Protein AF-A0A564YWE7-F1 (afdb_monomer)

Structure (mmCIF, N/CA/C/O backbone):
data_AF-A0A564YWE7-F1
#
_entry.id   AF-A0A564YWE7-F1
#
loop_
_atom_site.group_PDB
_atom_site.id
_atom_site.type_symbol
_atom_site.label_atom_id
_atom_site.label_alt_id
_atom_site.label_comp_id
_atom_site.label_asym_id
_atom_site.label_entity_id
_atom_site.label_seq_id
_atom_site.pdbx_PDB_ins_code
_atom_site.Cartn_x
_atom_site.Cartn_y
_atom_site.Cartn_z
_atom_site.occupancy
_atom_site.B_iso_or_equiv
_atom_site.auth_seq_id
_atom_site.auth_comp_id
_atom_site.auth_asym_id
_atom_site.auth_atom_id
_atom_site.pdbx_PDB_model_num
ATOM 1 N N . GLU A 1 1 ? -33.458 15.057 9.719 1.00 49.78 1 GLU A N 1
ATOM 2 C CA . GLU A 1 1 ? -33.959 15.148 11.101 1.00 49.78 1 GLU A CA 1
ATOM 3 C C . GLU A 1 1 ? -33.284 14.076 11.958 1.00 49.78 1 GLU A C 1
ATOM 5 O O . GLU A 1 1 ? -33.374 12.894 11.659 1.00 49.78 1 GLU A O 1
ATOM 10 N N . GLU A 1 2 ? -32.464 14.559 12.896 1.00 68.12 2 GLU A N 1
ATOM 11 C CA . GLU A 1 2 ? -32.100 14.020 14.221 1.00 68.12 2 GLU A CA 1
ATOM 12 C C . GLU A 1 2 ? -31.642 12.561 14.433 1.00 68.12 2 GLU A C 1
ATOM 14 O O . GLU A 1 2 ? -31.851 12.006 15.512 1.00 68.12 2 GLU A O 1
ATOM 19 N N . PHE A 1 3 ? -30.899 11.936 13.512 1.00 82.75 3 PHE A N 1
ATOM 20 C CA . PHE A 1 3 ? -30.055 10.816 13.958 1.00 82.75 3 PHE A CA 1
ATOM 21 C C . PHE A 1 3 ? -28.864 11.354 14.761 1.00 82.75 3 PHE A C 1
ATOM 23 O O . PHE A 1 3 ? -27.913 11.890 14.192 1.00 82.75 3 PHE A O 1
ATOM 30 N N . ASN A 1 4 ? -28.916 11.214 16.088 1.00 87.25 4 ASN A N 1
ATOM 31 C CA . ASN A 1 4 ? -27.783 11.485 16.969 1.00 87.25 4 ASN A CA 1
ATOM 32 C C . ASN A 1 4 ? -26.957 10.195 17.161 1.00 87.25 4 ASN A C 1
ATOM 34 O O . ASN A 1 4 ? -27.443 9.266 17.809 1.00 87.25 4 ASN A O 1
ATOM 38 N N . PRO A 1 5 ? -25.714 10.113 16.648 1.00 88.94 5 PRO A N 1
ATOM 39 C CA . PRO A 1 5 ? -24.890 8.911 16.764 1.00 88.94 5 PRO A CA 1
ATOM 40 C C . PRO A 1 5 ? -24.206 8.763 18.139 1.00 88.94 5 PRO A C 1
ATOM 42 O O . PRO A 1 5 ? -23.665 7.697 18.441 1.00 88.94 5 PRO A O 1
ATOM 45 N N . LEU A 1 6 ? -24.228 9.790 19.001 1.00 89.38 6 LEU A N 1
ATOM 46 C CA . LEU A 1 6 ? -23.516 9.789 20.289 1.00 89.38 6 LEU A CA 1
ATOM 47 C C . LEU A 1 6 ? -24.013 8.731 21.293 1.00 89.38 6 LEU A C 1
ATOM 49 O O . LEU A 1 6 ? -23.171 8.074 21.912 1.00 89.38 6 LEU A O 1
ATOM 53 N N . PRO A 1 7 ? -25.330 8.492 21.470 1.00 92.19 7 PRO A N 1
ATOM 54 C CA . PRO A 1 7 ? -25.804 7.413 22.335 1.00 92.19 7 PRO A CA 1
ATOM 55 C C . PRO A 1 7 ? -25.324 6.045 21.845 1.00 92.19 7 PRO A C 1
ATOM 57 O O . PRO A 1 7 ? -24.912 5.210 22.649 1.00 92.19 7 PRO A O 1
ATOM 60 N N . VAL A 1 8 ? -25.304 5.840 20.522 1.00 88.69 8 VAL A N 1
ATOM 61 C CA . VAL A 1 8 ? -24.807 4.605 19.903 1.00 88.69 8 VAL A CA 1
ATOM 62 C C . VAL A 1 8 ? -23.314 4.439 20.185 1.00 88.69 8 VAL A C 1
ATOM 64 O O . VAL A 1 8 ? -22.912 3.376 20.652 1.00 88.69 8 VAL A O 1
ATOM 67 N N . LYS A 1 9 ? -22.505 5.498 20.018 1.00 91.44 9 LYS A N 1
ATOM 68 C CA . LYS A 1 9 ? -21.082 5.501 20.410 1.00 91.44 9 LYS A CA 1
ATOM 69 C C . LYS A 1 9 ? -20.895 5.027 21.849 1.00 91.44 9 LYS A C 1
ATOM 71 O O . LYS A 1 9 ? -20.101 4.123 22.108 1.00 91.44 9 LYS A O 1
ATOM 76 N N . TYR A 1 10 ? -21.622 5.645 22.782 1.00 91.75 10 TYR A N 1
ATOM 77 C CA . TYR A 1 10 ? -21.494 5.353 24.207 1.00 91.75 10 TYR A CA 1
ATOM 78 C C . TYR A 1 10 ? -21.846 3.898 24.514 1.00 91.75 10 TYR A C 1
ATOM 80 O O . TYR A 1 10 ? -21.087 3.222 25.209 1.00 91.75 10 TYR A O 1
ATOM 88 N N . ILE A 1 11 ? -22.959 3.401 23.964 1.00 92.94 11 ILE A N 1
ATOM 89 C CA . ILE A 1 11 ? -23.385 2.008 24.134 1.00 92.94 11 ILE A CA 1
ATOM 90 C C . ILE A 1 11 ? -22.317 1.057 23.594 1.00 92.94 11 ILE A C 1
ATOM 92 O O . ILE A 1 11 ? -21.930 0.131 24.300 1.00 92.94 11 ILE A O 1
ATOM 96 N N . LEU A 1 12 ? -21.805 1.301 22.386 1.00 92.19 12 LEU A N 1
ATOM 97 C CA . LEU A 1 12 ? -20.830 0.425 21.738 1.00 92.19 12 LEU A CA 1
ATOM 98 C C . LEU A 1 12 ? -19.501 0.374 22.493 1.00 92.19 12 LEU A C 1
ATOM 100 O O . LEU A 1 12 ? -19.032 -0.713 22.827 1.00 92.19 12 LEU A O 1
ATOM 104 N N . ILE A 1 13 ? -18.920 1.528 22.826 1.00 90.94 13 ILE A N 1
ATOM 105 C CA . ILE A 1 13 ? -17.645 1.585 23.555 1.00 90.94 13 ILE A CA 1
ATOM 106 C C . ILE A 1 13 ? -17.799 0.998 24.963 1.00 90.94 13 ILE A C 1
ATOM 108 O O . ILE A 1 13 ? -16.927 0.257 25.422 1.00 90.94 13 ILE A O 1
ATOM 112 N N . LYS A 1 14 ? -18.904 1.298 25.659 1.00 92.81 14 LYS A N 1
ATOM 113 C CA . LYS A 1 14 ? -19.164 0.745 26.993 1.00 92.81 14 LYS A CA 1
ATOM 114 C C . LYS A 1 14 ? -19.351 -0.766 26.934 1.00 92.81 14 LYS A C 1
ATOM 116 O O . LYS A 1 14 ? -18.730 -1.458 27.730 1.00 92.81 14 LYS A O 1
ATOM 121 N N . LEU A 1 15 ? -20.135 -1.273 25.982 1.00 92.31 15 LEU A N 1
ATOM 122 C CA . LEU A 1 15 ? -20.338 -2.707 25.787 1.00 92.31 15 LEU A CA 1
ATOM 123 C C . LEU A 1 15 ? -19.011 -3.412 25.500 1.00 92.31 15 LEU A C 1
ATOM 125 O O . LEU A 1 15 ? -18.704 -4.400 26.160 1.00 92.31 15 LEU A O 1
ATOM 129 N N . PHE A 1 16 ? -18.199 -2.873 24.588 1.00 91.56 16 PHE A N 1
ATOM 130 C CA . PHE A 1 16 ? -16.877 -3.414 24.280 1.00 91.56 16 PHE A CA 1
ATOM 131 C C . PHE A 1 16 ? -15.995 -3.483 25.533 1.00 91.56 16 PHE A C 1
ATOM 133 O O . PHE A 1 16 ? -15.496 -4.549 25.887 1.00 91.56 16 PHE A O 1
ATOM 140 N N . LYS A 1 17 ? -15.880 -2.374 26.276 1.00 90.50 17 LYS A N 1
ATOM 141 C CA . LYS A 1 17 ? -15.083 -2.305 27.512 1.00 90.50 17 LYS A CA 1
ATOM 142 C C . LYS A 1 17 ? -15.622 -3.235 28.604 1.00 90.50 17 LYS A C 1
ATOM 144 O O . LYS A 1 17 ? -14.828 -3.850 29.306 1.00 90.50 17 LYS A O 1
ATOM 149 N N . THR A 1 18 ? -16.939 -3.366 28.755 1.00 89.56 18 THR A N 1
ATOM 150 C CA . THR A 1 18 ? -17.554 -4.276 29.732 1.00 89.56 18 THR A CA 1
ATOM 151 C C . THR A 1 18 ? -17.288 -5.735 29.374 1.00 89.56 18 THR A C 1
ATOM 153 O O . THR A 1 18 ? -16.847 -6.487 30.239 1.00 89.56 18 THR A O 1
ATOM 156 N N . LEU A 1 19 ? -17.477 -6.130 28.111 1.00 86.75 19 LEU A N 1
ATOM 157 C CA . LEU A 1 19 ? -17.219 -7.500 27.654 1.00 86.75 19 LEU A CA 1
ATOM 158 C C . LEU A 1 19 ? -15.749 -7.899 27.819 1.00 86.75 19 LEU A C 1
ATOM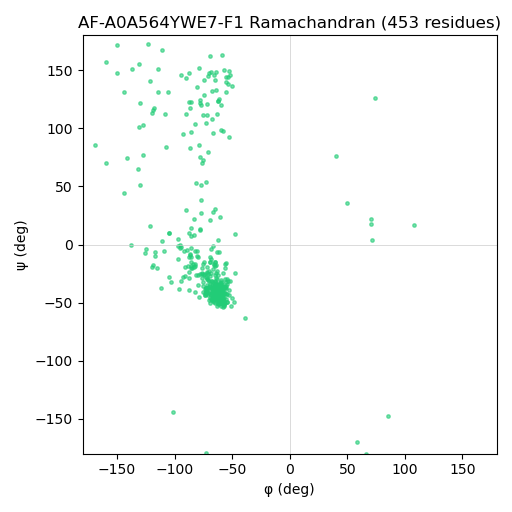 160 O O . LEU A 1 19 ? -15.475 -9.040 28.173 1.00 86.75 19 LEU A O 1
ATOM 164 N N . LEU A 1 20 ? -14.819 -6.956 27.640 1.00 84.00 20 LEU A N 1
ATOM 165 C CA . LEU A 1 20 ? -13.400 -7.181 27.928 1.00 84.00 20 LEU A CA 1
ATOM 166 C C . LEU A 1 20 ? -13.093 -7.268 29.436 1.00 84.00 20 LEU A C 1
ATOM 168 O O . LEU A 1 20 ? -12.149 -7.949 29.816 1.00 84.00 20 LEU A O 1
ATOM 172 N N . LYS A 1 21 ? -13.867 -6.581 30.292 1.00 79.38 21 LYS A N 1
ATOM 173 C CA . LYS A 1 21 ? -13.656 -6.511 31.752 1.00 79.38 21 LYS A CA 1
ATOM 174 C C . LYS A 1 21 ? -14.320 -7.617 32.564 1.00 79.38 21 LYS A C 1
ATOM 176 O O . LYS A 1 21 ? -13.863 -7.873 33.669 1.00 79.38 21 LYS A O 1
ATOM 181 N N . THR A 1 22 ? -15.382 -8.262 32.074 1.00 65.94 22 THR A N 1
ATOM 182 C CA . THR A 1 22 ? -16.194 -9.252 32.838 1.00 65.94 22 THR A CA 1
ATOM 183 C C . THR A 1 22 ? -15.426 -10.565 33.111 1.00 65.94 22 THR A C 1
ATOM 185 O O . THR A 1 22 ? -16.009 -11.624 33.316 1.00 65.94 22 THR A O 1
ATOM 188 N N . GLN A 1 23 ? -14.097 -10.524 33.058 1.00 56.28 23 GLN A N 1
ATOM 189 C CA . GLN A 1 23 ? -13.219 -11.671 32.893 1.00 56.28 23 GLN A CA 1
ATOM 190 C C . GLN A 1 23 ? -11.972 -11.673 33.766 1.00 56.28 23 GLN A C 1
ATOM 192 O O . GLN A 1 23 ? -11.254 -12.666 33.731 1.00 56.28 23 GLN A O 1
ATOM 197 N N . GLU A 1 24 ? -11.732 -10.659 34.601 1.00 53.00 24 GLU A N 1
ATOM 198 C CA . GLU A 1 24 ? -10.820 -10.886 35.734 1.00 53.00 24 GLU A CA 1
ATOM 199 C C . GLU A 1 24 ? -11.424 -11.905 36.730 1.00 53.00 24 GLU A C 1
ATOM 201 O O . GLU A 1 24 ? -10.683 -12.546 37.468 1.00 53.00 24 GLU A O 1
ATOM 206 N N . ASP A 1 25 ? -12.745 -12.152 36.667 1.00 53.00 25 ASP A N 1
ATOM 207 C CA . ASP A 1 25 ? -13.489 -12.796 37.757 1.00 53.00 25 ASP A CA 1
ATOM 208 C C . ASP A 1 25 ? -14.151 -14.169 37.473 1.00 53.00 25 ASP A C 1
ATOM 210 O O . ASP A 1 25 ? -14.676 -14.754 38.420 1.00 53.00 25 ASP A O 1
ATOM 214 N N . SER A 1 26 ? -14.192 -14.751 36.253 1.00 51.00 26 SER A N 1
ATOM 215 C CA . SER A 1 26 ? -14.890 -16.060 36.096 1.00 51.00 26 SER A CA 1
ATOM 216 C C . SER A 1 26 ? -14.580 -16.969 34.883 1.00 51.00 26 SER A C 1
ATOM 218 O O . SER A 1 26 ? -14.157 -16.549 33.810 1.00 51.00 26 SER A O 1
ATOM 220 N N . THR A 1 27 ? -14.886 -18.254 35.114 1.00 54.03 27 THR A N 1
ATOM 221 C CA . THR A 1 27 ? -14.734 -19.556 34.417 1.00 54.03 27 THR A CA 1
ATOM 222 C C . THR A 1 27 ? -15.118 -19.710 32.931 1.00 54.03 27 THR A C 1
ATOM 224 O O . THR A 1 27 ? -15.112 -20.838 32.428 1.00 54.03 27 THR A O 1
ATOM 227 N N . PHE A 1 28 ? -15.429 -18.647 32.187 1.00 53.06 28 PHE A N 1
ATOM 228 C CA . PHE A 1 28 ? -15.680 -18.765 30.743 1.00 53.06 28 PHE A CA 1
ATOM 229 C C . PHE A 1 28 ? -14.352 -18.890 29.982 1.00 53.06 28 PHE A C 1
ATOM 231 O O . PHE A 1 28 ? -13.483 -18.030 30.088 1.00 53.06 28 PHE A O 1
ATOM 238 N N . GLY A 1 29 ? -14.185 -19.987 29.234 1.00 53.50 29 GLY A N 1
ATOM 239 C CA . GLY A 1 29 ? -12.930 -20.337 28.564 1.00 53.50 29 GLY A CA 1
ATOM 240 C C . GLY A 1 29 ? -12.358 -19.222 27.679 1.00 53.50 29 GLY A C 1
ATOM 241 O O . GLY A 1 29 ? -13.099 -18.447 27.069 1.00 53.50 29 GLY A O 1
ATOM 242 N N . SER A 1 30 ? -11.024 -19.191 27.572 1.00 57.44 30 SER A N 1
ATOM 243 C CA . SER A 1 30 ? -10.225 -18.229 26.788 1.00 57.44 30 SER A CA 1
ATOM 244 C C . SER A 1 30 ? -10.725 -18.006 25.356 1.00 57.44 30 SER A C 1
ATOM 246 O O . SER A 1 30 ? -10.536 -16.934 24.790 1.00 57.44 30 SER A O 1
ATOM 248 N N . THR A 1 31 ? -11.433 -18.982 24.788 1.00 63.25 31 THR A N 1
ATOM 249 C CA . THR A 1 31 ? -11.973 -18.926 23.435 1.00 63.25 31 THR A CA 1
ATOM 250 C C . THR A 1 31 ? -13.014 -17.829 23.233 1.00 63.25 31 THR A C 1
ATOM 252 O O . THR A 1 31 ? -12.996 -17.224 22.173 1.00 63.25 31 THR A O 1
ATOM 255 N N . PHE A 1 32 ? -13.909 -17.513 24.179 1.00 69.75 32 PHE A N 1
ATOM 256 C CA . PHE A 1 32 ? -14.976 -16.519 23.928 1.00 69.75 32 PHE A CA 1
ATOM 257 C C . PHE A 1 32 ? -14.432 -15.092 23.737 1.00 69.75 32 PHE A C 1
ATOM 259 O O . PHE A 1 32 ? -14.886 -14.369 22.850 1.00 69.75 32 PHE A O 1
ATOM 266 N N . ILE A 1 33 ? -13.414 -14.715 24.514 1.00 70.75 33 ILE A N 1
ATOM 267 C CA . ILE A 1 33 ? -12.768 -13.387 24.480 1.00 70.75 33 ILE A CA 1
ATOM 268 C C . ILE A 1 33 ? -12.203 -13.097 23.109 1.00 70.75 33 ILE A C 1
ATOM 270 O O . ILE A 1 33 ? -12.295 -11.974 22.611 1.00 70.75 33 ILE A O 1
ATOM 274 N N . ASP A 1 34 ? -11.628 -14.132 22.500 1.00 74.50 34 ASP A N 1
ATOM 275 C CA . ASP A 1 34 ? -10.973 -13.974 21.222 1.00 74.50 34 ASP A CA 1
ATOM 276 C C . ASP A 1 34 ? -11.971 -13.628 20.112 1.00 74.50 34 ASP A C 1
ATOM 278 O O . ASP A 1 34 ? -11.615 -13.014 19.111 1.00 74.50 34 ASP A O 1
ATOM 282 N N . HIS A 1 35 ? -13.257 -13.927 20.320 1.00 82.19 35 HIS A N 1
ATOM 283 C CA . HIS A 1 35 ? -14.327 -13.591 19.386 1.00 82.19 35 HIS A CA 1
ATOM 284 C C . HIS A 1 35 ? -14.881 -12.178 19.567 1.00 82.19 35 HIS A C 1
ATOM 286 O O . HIS A 1 35 ? -15.473 -11.653 18.624 1.00 82.19 35 HIS A O 1
ATOM 292 N N . VAL A 1 36 ? -14.685 -11.534 20.724 1.00 87.12 36 VAL A N 1
ATOM 293 C CA . VAL A 1 36 ? -15.256 -10.203 20.998 1.00 87.12 36 VAL A CA 1
ATOM 294 C C . VAL A 1 36 ? -14.725 -9.139 20.022 1.00 87.12 36 VAL A C 1
ATOM 296 O O . VAL A 1 36 ? -15.555 -8.483 19.389 1.00 87.12 36 VAL A O 1
ATOM 299 N N . PRO A 1 37 ? -13.400 -8.976 19.809 1.00 87.31 37 PRO A N 1
ATOM 300 C CA . PRO A 1 37 ? -12.878 -8.002 18.846 1.00 87.31 37 PRO A CA 1
ATOM 301 C C . PRO A 1 37 ? -13.350 -8.268 17.412 1.00 87.31 37 PRO A C 1
ATOM 303 O O . PRO A 1 37 ? -13.660 -7.339 16.670 1.00 87.31 37 PRO A O 1
ATOM 306 N N . ILE A 1 38 ? -13.477 -9.545 17.044 1.00 83.94 38 ILE A N 1
ATOM 307 C CA . ILE A 1 38 ? -13.901 -9.977 15.709 1.00 83.94 38 ILE A CA 1
ATOM 308 C C . ILE A 1 38 ? -15.374 -9.636 15.476 1.00 83.94 38 ILE A C 1
ATOM 310 O O . ILE A 1 38 ? -15.717 -9.020 14.469 1.00 83.94 38 ILE A O 1
ATOM 314 N N . ALA A 1 39 ? -16.250 -10.014 16.410 1.00 85.44 39 ALA A N 1
ATOM 315 C CA . ALA A 1 39 ? -17.682 -9.752 16.321 1.00 85.44 39 ALA A CA 1
ATOM 316 C C . ALA A 1 39 ? -17.975 -8.247 16.343 1.00 85.44 39 ALA A C 1
ATOM 318 O O . ALA A 1 39 ? -18.790 -7.761 15.557 1.00 85.44 39 ALA A O 1
ATOM 319 N N . PHE A 1 40 ? -17.278 -7.501 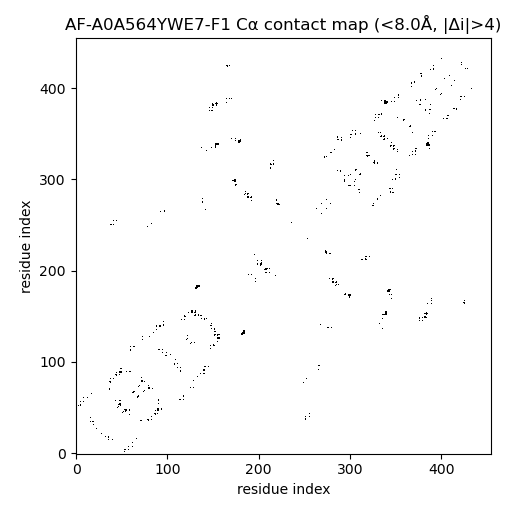17.204 1.00 90.69 40 PHE A N 1
ATOM 320 C CA . PHE A 1 40 ? -17.428 -6.054 17.291 1.00 90.69 40 PHE A CA 1
ATOM 321 C C . PHE A 1 40 ? -16.930 -5.354 16.024 1.00 90.69 40 PHE A C 1
ATOM 323 O O . PHE A 1 40 ? -17.627 -4.500 15.482 1.00 90.69 40 PHE A O 1
ATOM 330 N N . GLY A 1 41 ? -15.772 -5.751 15.494 1.00 87.50 41 GLY A N 1
ATOM 331 C CA . GLY A 1 41 ? -15.271 -5.203 14.238 1.00 87.50 41 GLY A CA 1
ATOM 332 C C . GLY A 1 41 ? -16.151 -5.554 13.036 1.00 87.50 41 GLY A C 1
ATOM 333 O O . GLY A 1 41 ? -16.391 -4.698 12.191 1.00 87.50 41 GLY A O 1
ATOM 334 N N . TYR A 1 42 ? -16.734 -6.756 12.988 1.00 83.25 42 TYR A N 1
ATOM 335 C CA . TYR A 1 42 ? -17.743 -7.095 11.977 1.00 83.25 42 TYR A CA 1
ATOM 336 C C . TYR A 1 42 ? -18.981 -6.195 12.079 1.00 83.25 42 TYR A C 1
ATOM 338 O O . TYR A 1 42 ? -19.463 -5.680 11.071 1.00 83.25 42 TYR A O 1
ATOM 346 N N . PHE A 1 43 ? -19.476 -5.963 13.295 1.00 87.56 43 PHE A N 1
ATOM 347 C CA . PHE A 1 43 ? -20.592 -5.051 13.521 1.00 87.56 43 PHE A CA 1
ATOM 348 C C . PHE A 1 43 ? -20.264 -3.619 13.067 1.00 87.56 43 PHE A C 1
ATOM 350 O O . PHE A 1 43 ? -21.069 -3.004 12.368 1.00 87.56 43 PHE A O 1
ATOM 357 N N . LEU A 1 44 ? -19.065 -3.112 13.375 1.00 90.25 44 LEU A N 1
ATOM 358 C CA . LEU A 1 44 ? -18.603 -1.818 12.868 1.00 90.25 44 LEU A CA 1
ATOM 359 C C . LEU A 1 44 ? -18.547 -1.803 11.335 1.00 90.25 44 LEU A C 1
ATOM 361 O O . LEU A 1 44 ? -19.064 -0.872 10.731 1.00 90.25 44 LEU A O 1
ATOM 365 N N . HIS A 1 45 ? -18.024 -2.846 10.687 1.00 85.75 45 HIS A N 1
ATOM 366 C CA . HIS A 1 45 ? -17.995 -2.938 9.222 1.00 85.75 45 HIS A CA 1
ATOM 367 C C . HIS A 1 45 ? -19.400 -2.835 8.595 1.00 85.75 45 HIS A C 1
ATOM 369 O O . HIS A 1 45 ? -19.583 -2.205 7.550 1.00 85.75 45 HIS A O 1
ATOM 375 N N . LEU A 1 46 ? -20.428 -3.402 9.237 1.00 83.38 46 LEU A N 1
ATOM 376 C CA . LEU A 1 46 ? -21.819 -3.228 8.797 1.00 83.38 46 LEU A CA 1
ATOM 377 C C . LEU A 1 46 ? -22.292 -1.770 8.912 1.00 83.38 46 LEU A C 1
ATOM 379 O O . LEU A 1 46 ? -23.036 -1.306 8.046 1.00 83.38 46 LEU A O 1
ATOM 383 N N . LEU A 1 47 ? -21.815 -1.049 9.930 1.00 88.25 47 LEU A N 1
ATOM 384 C CA . LEU A 1 47 ? -22.049 0.380 10.167 1.00 88.25 47 LEU A CA 1
ATOM 385 C C . LEU A 1 47 ? -21.071 1.306 9.425 1.00 88.25 47 LEU A C 1
ATOM 387 O O . LEU A 1 47 ? -20.990 2.491 9.754 1.00 88.25 47 LEU A O 1
ATOM 391 N N . ARG A 1 48 ? -20.319 0.796 8.440 1.00 87.94 48 ARG A N 1
ATOM 392 C CA . ARG A 1 48 ? -19.331 1.596 7.709 1.00 87.94 48 ARG A CA 1
ATOM 393 C C . ARG A 1 48 ? -19.932 2.903 7.165 1.00 87.94 48 ARG A C 1
ATOM 395 O O . ARG A 1 48 ? -21.084 2.896 6.716 1.00 87.94 48 ARG A O 1
ATOM 402 N N . PRO A 1 49 ? -19.154 3.997 7.105 1.00 87.69 49 PRO A N 1
ATOM 403 C CA . PRO A 1 49 ? -19.659 5.310 6.696 1.00 87.69 49 PRO A CA 1
ATOM 404 C C . PRO A 1 49 ? -20.342 5.335 5.320 1.00 87.69 49 PRO A C 1
ATOM 406 O O . PRO A 1 49 ? -21.335 6.031 5.144 1.00 87.69 49 PRO A O 1
ATOM 409 N N . SER A 1 50 ? -19.903 4.497 4.375 1.00 82.94 50 SER A N 1
ATOM 410 C CA . SER A 1 50 ? -20.544 4.363 3.058 1.00 82.94 50 SER A CA 1
ATOM 411 C C . SER A 1 50 ? -21.982 3.829 3.113 1.00 82.94 50 SER A C 1
ATOM 413 O O . SER A 1 50 ? -22.754 4.048 2.187 1.00 82.94 50 SER A O 1
ATOM 415 N N . ARG A 1 51 ? -22.344 3.094 4.174 1.00 84.81 51 ARG A N 1
ATOM 416 C CA . ARG A 1 51 ? -23.707 2.588 4.417 1.00 84.81 51 ARG A CA 1
ATOM 417 C C . ARG A 1 51 ? -24.498 3.500 5.342 1.00 84.81 51 ARG A C 1
ATOM 419 O O . ARG A 1 51 ? -25.691 3.688 5.133 1.00 84.81 51 ARG A O 1
ATOM 426 N N . VAL A 1 52 ? -23.839 4.050 6.359 1.00 88.56 52 VAL A N 1
ATOM 427 C CA . VAL A 1 52 ? -24.465 4.924 7.356 1.00 88.56 52 VAL A CA 1
ATOM 428 C C . VAL A 1 52 ? -23.671 6.235 7.454 1.00 88.56 52 VAL A C 1
ATOM 430 O O . VAL A 1 52 ? -22.919 6.424 8.411 1.00 88.56 52 VAL A O 1
ATOM 433 N N . PRO A 1 53 ? -23.824 7.178 6.498 1.00 86.69 53 PRO A N 1
ATOM 434 C CA . PRO A 1 53 ? -23.016 8.405 6.462 1.00 86.69 53 PRO A CA 1
ATOM 435 C C . PRO A 1 53 ? -23.131 9.262 7.726 1.00 86.69 53 PRO A C 1
ATOM 437 O O . PRO A 1 53 ? -22.157 9.871 8.161 1.00 86.69 53 PRO A O 1
ATOM 440 N N . ALA A 1 54 ? -24.297 9.256 8.379 1.00 88.38 54 ALA A N 1
ATOM 441 C CA . ALA A 1 54 ? -24.517 9.970 9.638 1.00 88.38 54 ALA A CA 1
ATOM 442 C C . ALA A 1 54 ? -23.667 9.433 10.813 1.00 88.38 54 ALA A C 1
ATOM 444 O O . ALA A 1 54 ? -23.523 10.108 11.829 1.00 88.38 54 ALA A O 1
ATOM 445 N N . PHE A 1 55 ? -23.078 8.238 10.679 1.00 90.50 55 PHE A N 1
ATOM 446 C CA . PHE A 1 55 ? -22.203 7.620 11.676 1.00 90.50 55 PHE A CA 1
ATOM 447 C C . PHE A 1 55 ? -20.708 7.896 11.425 1.00 90.50 55 PHE A C 1
ATOM 449 O O . PHE A 1 55 ? -19.879 7.493 12.231 1.00 90.50 55 PHE A O 1
ATOM 456 N N . GLN A 1 56 ? -20.334 8.604 10.349 1.00 90.62 56 GLN A N 1
ATOM 457 C CA . GLN A 1 56 ? -18.936 8.744 9.905 1.00 90.62 56 GLN A CA 1
ATOM 458 C C . GLN A 1 56 ? -17.971 9.325 10.952 1.00 90.62 56 GLN A C 1
ATOM 460 O O . GLN A 1 56 ? -16.856 8.832 11.094 1.00 90.62 56 GLN A O 1
ATOM 465 N N . VAL A 1 57 ? -18.407 10.342 11.706 1.00 91.25 57 VAL A N 1
ATOM 466 C CA . VAL A 1 57 ? -17.579 10.986 12.740 1.00 91.25 57 VAL A CA 1
ATOM 467 C C . VAL A 1 57 ? -17.386 10.034 13.916 1.00 91.25 57 VAL A C 1
ATOM 469 O O . VAL A 1 57 ? -16.263 9.779 14.329 1.00 91.25 57 VAL A O 1
ATOM 472 N N . VAL A 1 58 ? -18.473 9.425 14.399 1.00 93.62 58 VAL A N 1
ATOM 473 C CA . VAL A 1 58 ? -18.414 8.445 15.492 1.00 93.62 58 VAL A CA 1
ATOM 474 C C . VAL A 1 58 ? -17.610 7.205 15.102 1.00 93.62 58 VAL A C 1
ATOM 476 O O . VAL A 1 58 ? -16.904 6.651 15.940 1.00 93.62 58 VAL A O 1
ATOM 479 N N . PHE A 1 59 ? -17.691 6.771 13.845 1.00 95.00 59 PHE A N 1
ATOM 480 C CA . PHE A 1 59 ? -16.901 5.658 13.334 1.00 95.00 59 PHE A CA 1
ATOM 481 C C . PHE A 1 59 ? -15.399 5.940 13.468 1.00 95.00 59 PHE A C 1
ATOM 483 O O . PHE A 1 59 ? -14.685 5.108 14.023 1.00 95.00 59 PHE A O 1
ATOM 490 N N . LEU A 1 60 ? -14.934 7.122 13.037 1.00 94.56 60 LEU A N 1
ATOM 491 C CA . LEU A 1 60 ? -13.542 7.551 13.231 1.00 94.56 60 LEU A CA 1
ATOM 492 C C . LEU A 1 60 ? -13.168 7.616 14.711 1.00 94.56 60 LEU A C 1
ATOM 494 O O . LEU A 1 60 ? -12.169 7.028 15.105 1.00 94.56 60 LEU A O 1
ATOM 498 N N . GLU A 1 61 ? -14.003 8.235 15.546 1.00 94.31 61 GLU A N 1
ATOM 499 C CA . GLU A 1 61 ? -13.739 8.345 16.985 1.00 94.31 61 GLU A CA 1
ATOM 500 C C . GLU A 1 61 ? -13.623 6.975 17.682 1.00 94.31 61 GLU A C 1
ATOM 502 O O . GLU A 1 61 ? -12.890 6.841 18.661 1.00 94.31 61 GLU A O 1
ATOM 507 N N . ILE A 1 62 ? -14.351 5.952 17.214 1.00 95.31 62 ILE A N 1
ATOM 508 C CA . ILE A 1 62 ? -14.214 4.575 17.718 1.00 95.31 62 ILE A CA 1
ATOM 509 C C . ILE A 1 62 ? -12.874 3.974 17.282 1.00 95.31 62 ILE A C 1
ATOM 511 O O . ILE A 1 62 ? -12.225 3.311 18.088 1.00 95.31 62 ILE A O 1
ATOM 515 N N . LEU A 1 63 ? -12.451 4.206 16.035 1.00 95.88 63 LEU A N 1
ATOM 516 C CA . LEU A 1 63 ? -11.140 3.760 15.555 1.00 95.88 63 LEU A CA 1
ATOM 517 C C . LEU A 1 63 ? -9.983 4.510 16.228 1.00 95.88 63 LEU A C 1
ATOM 519 O O . LEU A 1 63 ? -8.892 3.966 16.322 1.00 95.88 63 LEU A O 1
ATOM 523 N N . GLU A 1 64 ? -10.213 5.719 16.736 1.00 95.62 64 GLU A N 1
ATOM 524 C CA . GLU A 1 64 ? -9.224 6.502 17.482 1.00 95.62 64 GLU A CA 1
ATOM 525 C C . GLU A 1 64 ? -9.115 6.119 18.973 1.00 95.62 64 GLU A C 1
ATOM 527 O O . GLU A 1 64 ? -8.107 6.464 19.604 1.00 95.62 64 GLU A O 1
ATOM 532 N N . ASP A 1 65 ? -10.104 5.408 19.543 1.00 94.38 65 ASP A N 1
ATOM 533 C CA . ASP A 1 65 ? -10.142 5.028 20.967 1.00 94.38 65 ASP A CA 1
ATOM 534 C C . ASP A 1 65 ? -8.964 4.113 21.336 1.00 94.38 65 ASP A C 1
ATOM 536 O O . ASP A 1 65 ? -8.786 3.026 20.785 1.00 94.38 65 ASP A O 1
ATOM 540 N N . ASP A 1 66 ? -8.176 4.529 22.330 1.00 93.38 66 ASP A N 1
ATOM 541 C CA . ASP A 1 66 ? -6.952 3.823 22.728 1.00 93.38 66 ASP A CA 1
ATOM 542 C C . ASP A 1 66 ? -7.203 2.387 23.196 1.00 93.38 66 ASP A C 1
ATOM 544 O O . ASP A 1 66 ? -6.354 1.521 22.998 1.00 93.38 66 ASP A O 1
ATOM 548 N N . VAL A 1 67 ? -8.347 2.109 23.831 1.00 92.31 67 VAL A N 1
ATOM 549 C CA . VAL A 1 67 ? -8.665 0.749 24.293 1.00 92.31 67 VAL A CA 1
ATOM 550 C C . VAL A 1 67 ? -9.004 -0.134 23.101 1.00 92.31 67 VAL A C 1
ATOM 552 O O . VAL A 1 67 ? -8.584 -1.291 23.064 1.00 92.31 67 VAL A O 1
ATOM 555 N N . PHE A 1 68 ? -9.734 0.409 22.125 1.00 94.19 68 PHE A N 1
ATOM 556 C CA . PHE A 1 68 ? -10.026 -0.290 20.882 1.00 94.19 68 PHE A CA 1
ATOM 557 C C . PHE A 1 68 ? -8.744 -0.579 20.094 1.00 94.19 68 PHE A C 1
ATOM 559 O O . PHE A 1 68 ? -8.474 -1.747 19.815 1.00 94.19 68 PHE A O 1
ATOM 566 N N . ILE A 1 69 ? -7.907 0.433 19.831 1.00 94.75 69 ILE A N 1
ATOM 567 C CA . ILE A 1 69 ? -6.642 0.258 19.097 1.00 94.75 69 ILE A CA 1
ATOM 568 C C . ILE A 1 69 ? -5.747 -0.772 19.789 1.00 94.75 69 ILE A C 1
ATOM 570 O O . ILE A 1 69 ? -5.349 -1.744 19.152 1.00 94.75 69 ILE A O 1
ATOM 574 N N . LYS A 1 70 ? -5.477 -0.621 21.092 1.00 93.69 70 LYS A N 1
ATOM 575 C CA . LYS A 1 70 ? -4.598 -1.547 21.826 1.00 93.69 70 LYS A CA 1
ATOM 576 C C . LYS A 1 70 ? -5.127 -2.973 21.806 1.00 93.69 70 LYS A C 1
ATOM 578 O O . LYS A 1 70 ? -4.372 -3.914 21.588 1.00 93.69 70 LYS A O 1
ATOM 583 N N . ARG A 1 71 ? -6.442 -3.159 21.976 1.00 92.19 71 ARG A N 1
ATOM 584 C CA . ARG A 1 71 ? -7.041 -4.499 21.917 1.00 92.19 71 ARG A CA 1
ATOM 585 C C . ARG A 1 71 ? -6.905 -5.124 20.530 1.00 92.19 71 ARG A C 1
ATOM 587 O O . ARG A 1 71 ? -6.725 -6.337 20.441 1.00 92.19 71 ARG A O 1
ATOM 594 N N . MET A 1 72 ? -7.016 -4.315 19.480 1.00 91.19 72 MET A N 1
ATOM 595 C CA . MET A 1 72 ? -6.930 -4.779 18.099 1.00 91.19 72 MET A CA 1
ATOM 596 C C . MET A 1 72 ? -5.486 -4.999 17.636 1.00 91.19 72 MET A C 1
ATOM 598 O O . MET A 1 72 ? -5.265 -5.916 16.853 1.00 91.19 72 MET A O 1
ATOM 602 N N . LEU A 1 73 ? -4.527 -4.183 18.088 1.00 93.81 73 LEU A N 1
ATOM 603 C CA . LEU A 1 73 ? -3.172 -4.126 17.529 1.00 93.81 73 LEU A CA 1
ATOM 604 C C . LEU A 1 73 ? -2.068 -4.650 18.459 1.00 93.81 73 LEU A C 1
ATOM 606 O O . LEU A 1 73 ? -1.166 -5.317 17.957 1.00 93.81 73 LEU A O 1
ATOM 610 N N . ASP A 1 74 ? -2.131 -4.422 19.779 1.00 92.50 74 ASP A N 1
ATOM 611 C CA . ASP A 1 74 ? -1.079 -4.875 20.717 1.00 92.50 74 ASP A CA 1
ATOM 612 C C . ASP A 1 74 ? -1.076 -6.406 20.861 1.00 92.50 74 ASP A C 1
ATOM 614 O O . ASP A 1 74 ? -0.056 -7.024 21.166 1.00 92.50 74 ASP A O 1
ATOM 618 N N . ILE A 1 75 ? -2.234 -7.034 20.652 1.00 86.69 75 ILE A N 1
ATOM 619 C CA . ILE A 1 75 ? -2.381 -8.484 20.713 1.00 86.69 75 ILE A CA 1
ATOM 620 C C . ILE A 1 75 ? -2.045 -9.059 19.340 1.00 86.69 75 ILE A C 1
ATOM 622 O O . ILE A 1 75 ? -2.750 -8.802 18.367 1.00 86.69 75 ILE A O 1
ATOM 626 N N . ALA A 1 76 ? -0.998 -9.884 19.279 1.00 82.06 76 ALA A N 1
ATOM 627 C CA . ALA A 1 76 ? -0.486 -10.508 18.058 1.00 82.06 76 ALA A CA 1
ATOM 628 C C . ALA A 1 76 ? -1.389 -11.643 17.525 1.00 82.06 76 ALA A C 1
ATOM 630 O O . ALA A 1 76 ? -0.950 -12.777 17.327 1.00 82.06 76 ALA A O 1
ATOM 631 N N . ILE A 1 77 ? -2.675 -11.355 17.314 1.00 80.94 77 ILE A N 1
ATOM 632 C CA . ILE A 1 77 ? -3.619 -12.253 16.652 1.00 80.94 77 ILE A CA 1
ATOM 633 C C . ILE A 1 77 ? -3.923 -11.652 15.269 1.00 80.94 77 ILE A C 1
ATOM 635 O O . ILE A 1 77 ? -4.623 -10.640 15.195 1.00 80.94 77 ILE A O 1
ATOM 639 N N . PRO A 1 78 ? -3.490 -12.299 14.163 1.00 79.25 78 PRO A N 1
ATOM 640 C CA . PRO A 1 78 ? -3.653 -11.775 12.796 1.00 79.25 78 PRO A CA 1
ATOM 641 C C . PRO A 1 78 ? -5.100 -11.425 12.444 1.00 79.25 78 PRO A C 1
ATOM 643 O O . PRO A 1 78 ? -5.386 -10.519 11.667 1.00 79.25 78 PRO A O 1
ATOM 646 N N . ALA A 1 79 ? -6.031 -12.147 13.063 1.00 78.81 79 ALA A N 1
ATOM 647 C CA . ALA A 1 79 ? -7.450 -11.887 13.000 1.00 78.81 79 ALA A CA 1
ATOM 648 C C . ALA A 1 79 ? -7.835 -10.432 13.266 1.00 78.81 79 ALA A C 1
ATOM 650 O O . ALA A 1 79 ? -8.637 -9.854 12.533 1.00 78.81 79 ALA A O 1
ATOM 651 N N . TYR A 1 80 ? -7.301 -9.871 14.347 1.00 84.81 80 TYR A N 1
ATOM 652 C CA . TYR A 1 80 ? -7.672 -8.545 14.816 1.00 84.81 80 TYR A CA 1
ATOM 653 C C . TYR A 1 80 ? -7.072 -7.495 13.897 1.00 84.81 80 TYR A C 1
ATOM 655 O O . TYR A 1 80 ? -7.783 -6.596 13.457 1.00 84.81 80 TYR A O 1
ATOM 663 N N . HIS A 1 81 ? -5.809 -7.679 13.511 1.00 84.75 81 HIS A N 1
ATOM 664 C CA . HIS A 1 81 ? -5.134 -6.824 12.540 1.00 84.75 81 HIS A CA 1
ATOM 665 C C . HIS A 1 81 ? -5.893 -6.772 11.211 1.00 84.75 81 HIS A C 1
ATOM 667 O O . HIS A 1 81 ? -6.178 -5.683 10.724 1.00 84.75 81 HIS A O 1
ATOM 673 N N . ASN A 1 82 ? -6.328 -7.920 10.680 1.00 83.94 82 ASN A N 1
ATOM 674 C CA . ASN A 1 82 ? -7.130 -7.984 9.452 1.00 83.94 82 ASN A CA 1
ATOM 675 C C . ASN A 1 82 ? -8.448 -7.205 9.573 1.00 83.94 82 ASN A C 1
ATOM 677 O O . ASN A 1 82 ? -8.821 -6.452 8.672 1.00 83.94 82 ASN A O 1
ATOM 681 N N . VAL A 1 83 ? -9.159 -7.378 10.690 1.00 85.25 83 VAL A N 1
ATOM 682 C CA . VAL A 1 83 ? -10.421 -6.672 10.948 1.00 85.25 83 VAL A CA 1
ATOM 683 C C . VAL A 1 83 ? -10.182 -5.164 11.046 1.00 85.25 83 VAL A C 1
ATOM 685 O O . VAL A 1 83 ? -10.898 -4.393 10.412 1.00 85.25 83 VAL A O 1
ATOM 688 N N . TYR A 1 84 ? -9.156 -4.732 11.780 1.00 92.88 84 TYR A N 1
ATOM 689 C CA . TYR A 1 84 ? -8.824 -3.314 11.913 1.00 92.88 84 TYR A CA 1
ATOM 690 C C . TYR A 1 84 ? -8.391 -2.698 10.574 1.00 92.88 84 TYR A C 1
ATOM 692 O O . TYR A 1 84 ? -8.866 -1.623 10.210 1.00 92.88 84 TYR A O 1
ATOM 700 N N . ALA A 1 85 ? -7.576 -3.409 9.787 1.00 88.38 85 ALA A N 1
ATOM 701 C CA . ALA A 1 85 ? -7.183 -2.997 8.441 1.00 88.38 85 ALA A CA 1
ATOM 702 C C . ALA A 1 85 ? -8.398 -2.809 7.517 1.00 88.38 85 ALA A C 1
ATOM 704 O O . ALA A 1 85 ? -8.456 -1.831 6.769 1.00 88.38 85 ALA A O 1
ATOM 705 N N . GLN A 1 86 ? -9.397 -3.696 7.591 1.00 86.12 86 GLN A N 1
ATOM 706 C CA . GLN A 1 86 ? -10.642 -3.542 6.834 1.00 86.12 86 GLN A CA 1
ATOM 707 C C . GLN A 1 86 ? -11.422 -2.289 7.257 1.00 86.12 86 GLN A C 1
ATOM 709 O O . GLN A 1 86 ? -11.866 -1.541 6.387 1.00 86.12 86 GLN A O 1
ATOM 714 N N . LEU A 1 87 ? -11.552 -2.024 8.560 1.00 90.50 87 LEU A N 1
ATOM 715 C CA . LEU A 1 87 ? -12.257 -0.838 9.064 1.00 90.50 87 LEU A CA 1
ATOM 716 C C . LEU A 1 87 ? -11.570 0.469 8.643 1.00 90.50 87 LEU A C 1
ATOM 718 O O . LEU A 1 87 ? -12.249 1.423 8.258 1.00 90.50 87 LEU A O 1
ATOM 722 N N . LEU A 1 88 ? -10.231 0.503 8.652 1.00 93.38 88 LEU A N 1
ATOM 723 C CA . LEU A 1 88 ? -9.457 1.633 8.125 1.00 93.38 88 LEU A CA 1
ATOM 724 C C . LEU A 1 88 ? -9.725 1.864 6.639 1.00 93.38 88 LEU A C 1
ATOM 726 O O . LEU A 1 88 ? -9.901 3.005 6.209 1.00 93.38 88 LEU A O 1
ATOM 730 N N . VAL A 1 89 ? -9.784 0.790 5.850 1.00 87.12 89 VAL A N 1
ATOM 731 C CA . VAL A 1 89 ? -10.122 0.878 4.426 1.00 87.12 89 VAL A CA 1
ATOM 732 C C . VAL A 1 89 ? -11.546 1.385 4.227 1.00 87.12 89 VAL A C 1
ATOM 734 O O . VAL A 1 89 ? -11.753 2.242 3.371 1.00 87.12 89 VAL A O 1
ATOM 737 N N . ASP A 1 90 ? -12.515 0.917 5.014 1.00 85.81 90 ASP A N 1
ATOM 738 C CA . ASP A 1 90 ? -13.910 1.353 4.897 1.00 85.81 90 ASP A CA 1
ATOM 739 C C . ASP A 1 90 ? -14.054 2.869 5.083 1.00 85.81 90 ASP A C 1
ATOM 741 O O . ASP A 1 90 ? -14.703 3.537 4.273 1.00 85.81 90 ASP A O 1
ATOM 745 N N . VAL A 1 91 ? -13.423 3.428 6.122 1.00 90.56 91 VAL A N 1
ATOM 746 C CA . VAL A 1 91 ? -13.480 4.874 6.367 1.00 90.56 91 VAL A CA 1
ATOM 747 C C . VAL A 1 91 ? -12.656 5.664 5.356 1.00 90.56 91 VAL A C 1
ATOM 749 O O . VAL A 1 91 ? -13.111 6.699 4.872 1.00 90.56 91 VAL A O 1
ATOM 752 N N . THR A 1 92 ? -11.487 5.157 4.961 1.00 89.19 92 THR A N 1
ATOM 753 C CA . THR A 1 92 ? -10.618 5.845 3.995 1.00 89.19 92 THR A CA 1
ATOM 754 C C . THR A 1 92 ? -11.266 5.918 2.617 1.00 89.19 92 THR A C 1
ATOM 756 O O . THR A 1 92 ? -11.239 6.973 1.984 1.00 89.19 92 THR A O 1
ATOM 759 N N . LYS A 1 93 ? -11.916 4.835 2.171 1.00 82.06 93 LYS A N 1
ATOM 760 C CA . LYS A 1 93 ? -12.693 4.813 0.923 1.00 82.06 93 LYS A CA 1
ATOM 761 C C . LYS A 1 93 ? -13.818 5.836 0.953 1.00 82.06 93 LYS A C 1
ATOM 763 O O . LYS A 1 93 ? -13.962 6.600 0.006 1.00 82.06 93 LYS A O 1
ATOM 768 N N . HIS A 1 94 ? -14.582 5.880 2.042 1.00 84.88 94 HIS A N 1
ATOM 769 C CA . HIS A 1 94 ? -15.669 6.846 2.191 1.00 84.88 94 HIS A CA 1
ATOM 770 C C . HIS A 1 94 ? -15.177 8.293 2.098 1.00 84.88 94 HIS A C 1
ATOM 772 O O . HIS A 1 94 ? -15.701 9.077 1.310 1.00 84.88 94 HIS A O 1
ATOM 778 N N . VAL A 1 95 ? -14.131 8.642 2.852 1.00 83.88 95 VAL A N 1
ATOM 779 C CA . VAL A 1 95 ? -13.569 10.001 2.838 1.00 83.88 95 VAL A CA 1
ATOM 780 C C . VAL A 1 95 ? -12.976 10.350 1.473 1.00 83.88 95 VAL A C 1
ATOM 782 O O . VAL A 1 95 ? -13.156 11.473 1.010 1.00 83.88 95 VAL A O 1
ATOM 785 N N . ASN A 1 96 ? -12.321 9.402 0.799 1.00 79.56 96 ASN A N 1
ATOM 786 C CA . ASN A 1 96 ? -11.784 9.613 -0.544 1.00 79.56 96 ASN A CA 1
ATOM 787 C C . ASN A 1 96 ? -12.868 10.042 -1.545 1.00 79.56 96 ASN A C 1
ATOM 789 O O . ASN A 1 96 ? -12.667 10.954 -2.338 1.00 79.56 96 ASN A O 1
ATOM 793 N N . VAL A 1 97 ? -14.035 9.412 -1.479 1.00 76.25 97 VAL A N 1
ATOM 794 C CA . VAL A 1 97 ? -15.158 9.695 -2.385 1.00 76.25 97 VAL A CA 1
ATOM 795 C C . VAL A 1 97 ? -15.719 11.076 -2.123 1.00 76.25 97 VAL A C 1
ATOM 797 O O . VAL A 1 97 ? -15.949 11.848 -3.053 1.00 76.25 97 VAL A O 1
ATOM 800 N N . LEU A 1 98 ? -15.877 11.418 -0.845 1.00 76.88 98 LEU A N 1
ATOM 801 C CA . LEU A 1 98 ? -16.291 12.756 -0.452 1.00 76.88 98 LEU A CA 1
ATOM 802 C C . LEU A 1 98 ? -15.290 13.811 -0.938 1.00 76.88 98 LEU A C 1
ATOM 804 O O . LEU A 1 98 ? -15.714 14.829 -1.484 1.00 76.88 98 LEU A O 1
ATOM 808 N N . ALA A 1 99 ? -13.986 13.537 -0.822 1.00 70.56 99 ALA A N 1
ATOM 809 C CA . ALA A 1 99 ? -12.918 14.418 -1.292 1.00 70.56 99 ALA A CA 1
ATOM 810 C C . ALA A 1 99 ? -12.916 14.604 -2.820 1.00 70.56 99 ALA A C 1
ATOM 812 O O . ALA A 1 99 ? -12.598 15.689 -3.298 1.00 70.56 99 ALA A O 1
ATOM 813 N N . GLN A 1 100 ? -13.298 13.580 -3.590 1.00 68.25 100 GLN A N 1
ATOM 814 C CA . GLN A 1 100 ? -13.449 13.679 -5.047 1.00 68.25 100 GLN A CA 1
ATOM 815 C C . GLN A 1 100 ? -14.715 14.439 -5.463 1.00 68.25 100 GLN A C 1
ATOM 817 O O . GLN A 1 100 ? -14.729 15.090 -6.505 1.00 68.25 100 GLN A O 1
ATOM 822 N N . SER A 1 101 ? -15.784 14.345 -4.668 1.00 62.12 101 SER A N 1
ATOM 823 C CA . SER A 1 101 ? -17.098 14.897 -5.017 1.00 62.12 101 SER A CA 1
ATOM 824 C C . SER A 1 101 ? -17.268 16.395 -4.739 1.00 62.12 101 SER A C 1
ATOM 826 O O . SER A 1 101 ? -18.198 16.990 -5.282 1.00 62.12 101 SER A O 1
ATOM 828 N N . LEU A 1 102 ? -16.427 17.023 -3.901 1.00 53.53 102 LEU A N 1
ATOM 829 C CA . LEU A 1 102 ? -16.717 18.364 -3.380 1.00 53.53 102 LEU A CA 1
ATOM 830 C C . LEU A 1 102 ? -15.497 19.280 -3.198 1.00 53.53 102 LEU A C 1
ATOM 832 O O . LEU A 1 102 ? -14.516 18.967 -2.527 1.00 53.53 102 LEU A O 1
ATOM 836 N N . VAL A 1 103 ? -15.673 20.488 -3.735 1.00 52.28 103 VAL A N 1
ATOM 837 C CA . VAL A 1 103 ? -14.938 21.726 -3.469 1.00 52.28 103 VAL A CA 1
ATOM 838 C C . VAL A 1 103 ? -15.320 22.248 -2.070 1.00 52.28 103 VAL A C 1
ATOM 840 O O . VAL A 1 103 ? -16.488 22.494 -1.792 1.00 52.28 103 VAL A O 1
ATOM 843 N N . THR A 1 104 ? -14.329 22.388 -1.182 1.00 52.69 104 THR A N 1
ATOM 844 C CA . THR A 1 104 ? -14.304 23.262 0.017 1.00 52.69 104 THR A CA 1
ATOM 845 C C . THR A 1 104 ? -15.593 23.383 0.861 1.00 52.69 104 THR A C 1
ATOM 847 O O . THR A 1 104 ? -16.237 24.432 0.877 1.00 52.69 104 THR A O 1
ATOM 850 N N . HIS A 1 105 ? -15.918 22.371 1.673 1.00 58.91 105 HIS A N 1
ATOM 851 C CA . HIS A 1 105 ? -16.777 22.549 2.858 1.00 58.91 105 HIS A CA 1
ATOM 852 C C . HIS A 1 105 ? -15.973 22.282 4.139 1.00 58.91 105 HIS A C 1
ATOM 854 O O . HIS A 1 105 ? -15.333 21.239 4.256 1.00 58.91 105 HIS A O 1
ATOM 860 N N . ASN A 1 106 ? -16.045 23.183 5.128 1.00 62.78 106 ASN A N 1
ATOM 861 C CA . ASN A 1 106 ? -15.273 23.096 6.382 1.00 62.78 106 ASN A CA 1
ATOM 862 C C . ASN A 1 106 ? -15.451 21.758 7.132 1.00 62.78 106 ASN A C 1
ATOM 864 O O . ASN A 1 106 ? -14.510 21.261 7.743 1.00 62.78 106 ASN A O 1
ATOM 868 N N . SER A 1 107 ? -16.638 21.146 7.072 1.00 64.12 107 SER A N 1
ATOM 869 C CA . SER A 1 107 ? -16.912 19.843 7.695 1.00 64.12 107 SER A CA 1
ATOM 870 C C . SER A 1 107 ? -16.154 18.684 7.036 1.00 64.12 107 SER A C 1
ATOM 872 O O . SER A 1 107 ? -15.719 17.770 7.734 1.00 64.12 107 SER A O 1
ATOM 874 N N . LEU A 1 108 ? -15.959 18.728 5.715 1.00 72.06 108 LEU A N 1
ATOM 875 C CA . LEU A 1 108 ? -15.182 17.729 4.976 1.00 72.06 108 LEU A CA 1
ATOM 876 C C . LEU A 1 108 ? -13.687 17.882 5.245 1.00 72.06 108 LEU A C 1
ATOM 878 O O . LEU A 1 108 ? -12.994 16.879 5.403 1.00 72.06 108 LEU A O 1
ATOM 882 N N . THR A 1 109 ? -13.211 19.123 5.376 1.00 75.62 109 THR A N 1
ATOM 883 C CA . THR A 1 109 ? -11.835 19.409 5.799 1.00 75.62 109 THR A CA 1
ATOM 884 C C . THR A 1 109 ? -11.550 18.807 7.172 1.00 75.62 109 THR A C 1
ATOM 886 O O . THR A 1 109 ? -10.527 18.151 7.345 1.00 75.62 109 THR A O 1
ATOM 889 N N . ASN A 1 110 ? -12.480 18.947 8.124 1.00 83.69 110 ASN A N 1
ATOM 890 C CA . ASN A 1 110 ? -12.341 18.349 9.452 1.00 83.69 110 ASN A CA 1
ATOM 891 C C . ASN A 1 110 ? -12.332 16.816 9.394 1.00 83.69 110 ASN A C 1
ATOM 893 O O . ASN A 1 110 ? -11.498 16.195 10.038 1.00 83.69 110 ASN A O 1
ATOM 897 N N . LEU A 1 111 ? -13.211 16.201 8.592 1.00 87.56 111 LEU A N 1
ATOM 898 C CA . LEU A 1 111 ? -13.266 14.742 8.449 1.00 87.56 111 LEU A CA 1
ATOM 899 C C . LEU A 1 111 ? -11.978 14.170 7.839 1.00 87.56 111 LEU A C 1
ATOM 901 O O . LEU A 1 111 ? -11.459 13.161 8.316 1.00 87.56 111 LEU A O 1
ATOM 905 N N . TYR A 1 112 ? -11.452 14.820 6.798 1.00 88.44 112 TYR A N 1
ATOM 906 C CA . TYR A 1 112 ? -10.174 14.440 6.201 1.00 88.44 112 TYR A CA 1
ATOM 907 C C . TYR A 1 112 ? -9.015 14.639 7.181 1.00 88.44 112 TYR A C 1
ATOM 909 O O . TYR A 1 112 ? -8.137 13.783 7.259 1.00 88.44 112 TYR A O 1
ATOM 917 N N . GLN A 1 113 ? -9.021 15.733 7.949 1.00 89.12 113 GLN A N 1
ATOM 918 C CA . GLN A 1 113 ? -8.000 15.983 8.962 1.00 89.12 113 GLN A CA 1
ATOM 919 C C . GLN A 1 113 ? -8.031 14.916 10.064 1.00 89.12 113 GLN A C 1
ATOM 921 O O . GLN A 1 113 ? -6.985 14.351 10.356 1.00 89.12 113 GLN A O 1
ATOM 926 N N . SER A 1 114 ? -9.206 14.553 10.591 1.00 92.00 114 SER A N 1
ATOM 927 C CA . SER A 1 114 ? -9.340 13.450 11.557 1.00 92.00 114 SER A CA 1
ATOM 928 C C . SER A 1 114 ? -8.850 12.120 10.981 1.00 92.00 114 SER A C 1
ATOM 930 O O . SER A 1 114 ? -8.095 11.401 11.630 1.00 92.00 114 SER A O 1
ATOM 932 N N . LEU A 1 115 ? -9.192 11.810 9.724 1.00 93.44 115 LEU A N 1
ATOM 933 C CA . LEU A 1 115 ? -8.661 10.623 9.051 1.00 93.44 115 LEU A CA 1
ATOM 934 C C . LEU A 1 115 ? -7.127 10.665 8.960 1.00 93.44 115 LEU A C 1
ATOM 936 O O . LEU A 1 115 ? -6.468 9.663 9.238 1.00 93.44 115 LEU A O 1
ATOM 940 N N . TYR A 1 116 ? -6.554 11.805 8.573 1.00 92.81 116 TYR A N 1
ATOM 941 C CA . TYR A 1 116 ? -5.106 11.991 8.510 1.00 92.81 116 TYR A CA 1
ATOM 942 C C . TYR A 1 116 ? -4.453 11.804 9.883 1.00 92.81 116 TYR A C 1
ATOM 944 O O . TYR A 1 116 ? -3.447 11.104 9.984 1.00 92.81 116 TYR A O 1
ATOM 952 N N . ASP A 1 117 ? -5.038 12.370 10.937 1.00 93.88 117 ASP A N 1
ATOM 953 C CA . ASP A 1 117 ? -4.531 12.266 12.305 1.00 93.88 117 ASP A CA 1
ATOM 954 C C . ASP A 1 117 ? -4.569 10.816 12.808 1.00 93.88 117 ASP A C 1
ATOM 956 O O . ASP A 1 117 ? -3.596 10.357 13.414 1.00 93.88 117 ASP A O 1
ATOM 960 N N . LEU A 1 118 ? -5.621 10.056 12.478 1.00 95.88 118 LEU A N 1
ATOM 961 C CA . LEU A 1 118 ? -5.696 8.616 12.737 1.00 95.88 118 LEU A CA 1
ATOM 962 C C . LEU A 1 118 ? -4.577 7.849 12.012 1.00 95.88 118 LEU A C 1
ATOM 964 O O . LEU A 1 118 ? -3.849 7.083 12.648 1.00 95.88 118 LEU A O 1
ATOM 968 N N . TRP A 1 119 ? -4.390 8.067 10.705 1.00 95.81 119 TRP A N 1
ATOM 969 C CA . TRP A 1 119 ? -3.305 7.426 9.945 1.00 95.81 119 TRP A CA 1
ATOM 970 C C . TRP A 1 119 ? -1.921 7.797 10.484 1.00 95.81 119 TRP A C 1
ATOM 972 O O . TRP A 1 119 ? -1.042 6.937 10.572 1.00 95.81 119 TRP A O 1
ATOM 982 N N . ASN A 1 120 ? -1.728 9.053 10.883 1.00 94.19 120 ASN A N 1
ATOM 983 C CA . ASN A 1 120 ? -0.478 9.532 11.457 1.00 94.19 120 ASN A CA 1
ATOM 984 C C . ASN A 1 120 ? -0.211 8.888 12.826 1.00 94.19 120 ASN A C 1
ATOM 986 O O . ASN A 1 120 ? 0.877 8.361 13.057 1.00 94.19 120 ASN A O 1
ATOM 990 N N . LYS A 1 121 ? -1.224 8.827 13.702 1.00 94.81 121 LYS A N 1
ATOM 991 C CA . LYS A 1 121 ? -1.155 8.121 14.993 1.00 94.81 121 LYS A CA 1
ATOM 992 C C . LYS A 1 121 ? -0.752 6.659 14.801 1.00 94.81 121 LYS A C 1
ATOM 994 O O . LYS A 1 121 ? 0.147 6.183 15.490 1.00 94.81 121 LYS A O 1
ATOM 999 N N . LEU A 1 122 ? -1.377 5.958 13.854 1.00 95.56 122 LEU A N 1
ATOM 1000 C CA . LEU A 1 122 ? -1.065 4.556 13.563 1.00 95.56 122 LEU A CA 1
ATOM 1001 C C . LEU A 1 122 ? 0.336 4.375 12.975 1.00 95.56 122 LEU A C 1
ATOM 1003 O O . LEU A 1 122 ? 1.037 3.450 13.366 1.00 95.56 122 LEU A O 1
ATOM 1007 N N . SER A 1 123 ? 0.769 5.269 12.089 1.00 92.44 123 SER A N 1
ATOM 1008 C CA . SER A 1 123 ? 2.112 5.209 11.494 1.00 92.44 123 SER A CA 1
ATOM 1009 C C . SER A 1 123 ? 3.213 5.435 12.533 1.00 92.44 123 SER A C 1
ATOM 1011 O O . SER A 1 123 ? 4.261 4.797 12.464 1.00 92.44 123 SER A O 1
ATOM 1013 N N . CYS A 1 124 ? 2.960 6.291 13.527 1.00 90.19 124 CYS A N 1
ATOM 1014 C CA . CYS A 1 124 ? 3.895 6.561 14.618 1.00 90.19 124 CYS A CA 1
ATOM 1015 C C . CYS A 1 124 ? 3.901 5.466 15.695 1.00 90.19 124 CYS A C 1
ATOM 1017 O O . CYS A 1 124 ? 4.971 5.066 16.147 1.00 90.19 124 CYS A O 1
ATOM 1019 N N . LEU A 1 125 ? 2.726 5.001 16.135 1.00 92.88 125 LEU A N 1
ATOM 1020 C CA . LEU A 1 125 ? 2.604 4.090 17.283 1.00 92.88 125 LEU A CA 1
ATOM 1021 C C . LEU A 1 125 ? 2.592 2.607 16.894 1.00 92.88 125 LEU A C 1
ATOM 1023 O O . LEU A 1 125 ? 3.013 1.766 17.683 1.00 92.88 125 LEU A O 1
ATOM 1027 N N . TYR A 1 126 ? 2.133 2.286 15.684 1.00 94.56 126 TYR A N 1
ATOM 1028 C CA . TYR A 1 126 ? 1.955 0.922 15.181 1.00 94.56 126 TYR A CA 1
ATOM 1029 C C . TYR A 1 126 ? 2.603 0.723 13.800 1.00 94.56 126 TYR A C 1
ATOM 1031 O O . TYR A 1 126 ? 1.958 0.220 12.873 1.00 94.56 126 TYR A O 1
ATOM 1039 N N . PRO A 1 127 ? 3.887 1.091 13.619 1.00 92.25 127 PRO A N 1
ATOM 1040 C CA . PRO A 1 127 ? 4.523 1.035 12.308 1.00 92.25 127 PRO A CA 1
ATOM 1041 C C . PRO A 1 127 ? 4.636 -0.392 11.758 1.00 92.25 127 PRO A C 1
ATOM 1043 O O . PRO A 1 127 ? 4.603 -0.572 10.545 1.00 92.25 127 PRO A O 1
ATOM 1046 N N . THR A 1 128 ? 4.730 -1.409 12.621 1.00 91.25 128 THR A N 1
ATOM 1047 C CA . THR A 1 128 ? 4.774 -2.826 12.225 1.00 91.25 128 THR A CA 1
ATOM 1048 C C . THR A 1 128 ? 3.498 -3.246 11.499 1.00 91.25 128 THR A C 1
ATOM 1050 O O . THR A 1 128 ? 3.571 -3.779 10.395 1.00 91.25 128 THR A O 1
ATOM 1053 N N . PHE A 1 129 ? 2.336 -2.905 12.062 1.00 93.19 129 PHE A N 1
ATOM 1054 C CA . PHE A 1 129 ? 1.027 -3.125 11.452 1.00 93.19 129 PHE A CA 1
ATOM 1055 C C . PHE A 1 129 ? 0.909 -2.404 10.102 1.00 93.19 129 PHE A C 1
ATOM 1057 O O . PHE A 1 129 ? 0.516 -3.008 9.104 1.00 93.19 129 PHE A O 1
ATOM 1064 N N . ILE A 1 130 ? 1.312 -1.130 10.026 1.00 94.44 130 ILE A N 1
ATOM 1065 C CA . ILE A 1 130 ? 1.297 -0.396 8.751 1.00 94.44 130 ILE A CA 1
ATOM 1066 C C . ILE A 1 130 ? 2.219 -1.061 7.722 1.00 94.44 130 ILE A C 1
ATOM 1068 O O . ILE A 1 130 ? 1.832 -1.203 6.563 1.00 94.44 130 ILE A O 1
ATOM 1072 N N . CYS A 1 131 ? 3.401 -1.527 8.131 1.00 92.19 131 CYS A N 1
ATOM 1073 C CA . CYS A 1 131 ? 4.341 -2.200 7.237 1.00 92.19 131 CYS A CA 1
ATOM 1074 C C . CYS A 1 131 ? 3.809 -3.537 6.704 1.00 92.19 131 CYS A C 1
ATOM 1076 O O . CYS A 1 131 ? 3.980 -3.802 5.509 1.00 92.19 131 CYS A O 1
ATOM 1078 N N . GLU A 1 132 ? 3.151 -4.339 7.547 1.00 87.94 132 GLU A N 1
ATOM 1079 C CA . GLU A 1 132 ? 2.554 -5.632 7.178 1.00 87.94 132 GLU A CA 1
ATOM 1080 C C . GLU A 1 132 ? 1.409 -5.482 6.167 1.00 87.94 132 GLU A C 1
ATOM 1082 O O . GLU A 1 132 ? 1.250 -6.320 5.275 1.00 87.94 132 GLU A O 1
ATOM 1087 N N . PHE A 1 133 ? 0.635 -4.397 6.269 1.00 88.62 133 PHE A N 1
ATOM 1088 C CA . PHE A 1 133 ? -0.513 -4.111 5.403 1.00 88.62 133 PHE A CA 1
ATOM 1089 C C . PHE A 1 133 ? -0.240 -3.016 4.358 1.00 88.62 133 PHE A C 1
ATOM 1091 O O . PHE A 1 133 ? -1.160 -2.593 3.663 1.00 88.62 133 PHE A O 1
ATOM 1098 N N . ALA A 1 134 ? 1.005 -2.567 4.172 1.00 91.44 134 ALA A N 1
ATOM 1099 C CA . ALA A 1 134 ? 1.304 -1.422 3.302 1.00 91.44 134 ALA A CA 1
ATOM 1100 C C . ALA A 1 134 ? 0.846 -1.623 1.848 1.00 91.44 134 ALA A C 1
ATOM 1102 O O . ALA A 1 134 ? 0.297 -0.705 1.238 1.00 91.44 134 ALA A O 1
ATOM 1103 N N . HIS A 1 135 ? 1.030 -2.832 1.303 1.00 89.19 135 HIS A N 1
ATOM 1104 C CA . HIS A 1 135 ? 0.543 -3.187 -0.038 1.00 89.19 135 HIS A CA 1
ATOM 1105 C C . HIS A 1 135 ? -0.989 -3.182 -0.106 1.00 89.19 135 HIS A C 1
ATOM 1107 O O . HIS A 1 135 ? -1.574 -2.635 -1.036 1.00 89.19 135 HIS A O 1
ATOM 1113 N N . TYR A 1 136 ? -1.643 -3.725 0.925 1.00 86.94 136 TYR A N 1
ATOM 1114 C CA . TYR A 1 136 ? -3.099 -3.706 1.051 1.00 86.94 136 TYR A CA 1
ATOM 1115 C C . TYR A 1 136 ? -3.624 -2.264 1.050 1.00 86.94 136 TYR A C 1
ATOM 1117 O O . TYR A 1 136 ? -4.464 -1.914 0.226 1.00 86.94 136 TYR A O 1
ATOM 1125 N N . PHE A 1 137 ? -3.074 -1.392 1.897 1.00 88.50 137 PHE A N 1
ATOM 1126 C CA . PHE A 1 137 ? -3.488 0.008 1.973 1.00 88.50 137 PHE A CA 1
ATOM 1127 C C . PHE A 1 137 ? -3.194 0.794 0.692 1.00 88.50 137 PHE A C 1
ATOM 1129 O O . PHE A 1 137 ? -4.045 1.565 0.253 1.00 88.50 137 PHE A O 1
ATOM 1136 N N . SER A 1 138 ? -2.052 0.558 0.041 1.00 88.00 138 SER A N 1
ATOM 1137 C CA . SER A 1 138 ? -1.683 1.242 -1.210 1.00 88.00 138 SER A CA 1
ATOM 1138 C C . SER A 1 138 ? -2.649 0.958 -2.366 1.00 88.00 138 SER A C 1
ATOM 1140 O O . SER A 1 138 ? -2.808 1.808 -3.244 1.00 88.00 138 SER A O 1
ATOM 1142 N N . ASN A 1 139 ? -3.335 -0.190 -2.342 1.00 82.06 139 ASN A N 1
ATOM 1143 C CA . ASN A 1 139 ? -4.367 -0.536 -3.323 1.00 82.06 139 ASN A CA 1
ATOM 1144 C C . ASN A 1 139 ? -5.701 0.193 -3.086 1.00 82.06 139 ASN A C 1
ATOM 1146 O O . ASN A 1 139 ? -6.465 0.372 -4.030 1.00 82.06 139 ASN A O 1
ATOM 1150 N N . PHE A 1 140 ? -5.994 0.625 -1.853 1.00 80.00 140 PHE A N 1
ATOM 1151 C CA . PHE A 1 140 ? -7.273 1.268 -1.516 1.00 80.00 140 PHE A CA 1
ATOM 1152 C C . PHE A 1 140 ? -7.184 2.777 -1.325 1.00 80.00 140 PHE A C 1
ATOM 1154 O O . PHE A 1 140 ? -8.175 3.478 -1.542 1.00 80.00 140 PHE A O 1
ATOM 1161 N N . ILE A 1 141 ? -6.026 3.290 -0.912 1.00 83.94 141 ILE A N 1
ATOM 1162 C CA . ILE A 1 141 ? -5.799 4.729 -0.841 1.00 83.94 141 ILE A CA 1
ATOM 1163 C C . ILE A 1 141 ? -5.585 5.232 -2.267 1.00 83.94 141 ILE A C 1
ATOM 1165 O O . ILE A 1 141 ? -4.569 4.944 -2.909 1.00 83.94 141 ILE A O 1
ATOM 1169 N N . SER A 1 142 ? -6.552 6.005 -2.759 1.00 79.75 142 SER A N 1
ATOM 1170 C CA . SER A 1 142 ? -6.496 6.571 -4.106 1.00 79.75 142 SER A CA 1
ATOM 1171 C C . SER A 1 142 ? -5.222 7.378 -4.330 1.00 79.75 142 SER A C 1
ATOM 1173 O O . SER A 1 142 ? -4.739 8.066 -3.433 1.00 79.75 142 SER A O 1
ATOM 1175 N N . ILE A 1 143 ? -4.698 7.312 -5.554 1.00 77.38 143 ILE A N 1
ATOM 1176 C CA . ILE A 1 143 ? -3.414 7.917 -5.937 1.00 77.38 143 ILE A CA 1
ATOM 1177 C C . ILE A 1 143 ? -3.310 9.411 -5.571 1.00 77.38 143 ILE A C 1
ATOM 1179 O O . ILE A 1 143 ? -2.293 9.780 -4.992 1.00 77.38 143 ILE A O 1
ATOM 1183 N N . PRO A 1 144 ? -4.341 10.261 -5.780 1.00 77.38 144 PRO A N 1
ATOM 1184 C CA . PRO A 1 144 ? -4.267 11.690 -5.476 1.00 77.38 144 PRO A CA 1
ATOM 1185 C C . PRO A 1 144 ? -4.131 12.000 -3.982 1.00 77.38 144 PRO A C 1
ATOM 1187 O O . PRO A 1 144 ? -3.752 13.112 -3.618 1.00 77.38 144 PRO A O 1
ATOM 1190 N N . LEU A 1 145 ? -4.426 11.040 -3.096 1.00 82.25 145 LEU A N 1
ATOM 1191 C CA . LEU A 1 145 ? -4.289 11.197 -1.647 1.00 82.25 145 LEU A CA 1
ATOM 1192 C C . LEU A 1 145 ? -2.838 10.969 -1.201 1.00 82.25 145 LEU A C 1
ATOM 1194 O O . LEU A 1 145 ? -2.564 10.175 -0.297 1.00 82.25 145 LEU A O 1
ATOM 1198 N N . PHE A 1 146 ? -1.900 11.684 -1.829 1.00 82.94 146 PHE A N 1
ATOM 1199 C CA . PHE A 1 146 ? -0.463 11.513 -1.610 1.00 82.94 146 PHE A CA 1
ATOM 1200 C C . PHE A 1 146 ? -0.072 11.655 -0.142 1.00 82.94 146 PHE A C 1
ATOM 1202 O O . PHE A 1 146 ? 0.759 10.891 0.325 1.00 82.94 146 PHE A O 1
ATOM 1209 N N . SER A 1 147 ? -0.691 12.567 0.616 1.00 87.00 147 SER A N 1
ATOM 1210 C CA . SER A 1 147 ? -0.374 12.747 2.040 1.00 87.00 147 SER A CA 1
ATOM 1211 C C . SER A 1 147 ? -0.677 11.497 2.875 1.00 87.00 147 SER A C 1
ATOM 1213 O O . SER A 1 147 ? 0.124 11.135 3.729 1.00 87.00 147 SER A O 1
ATOM 1215 N N . LEU A 1 148 ? -1.794 10.806 2.611 1.00 89.94 148 LEU A N 1
ATOM 1216 C CA . LEU A 1 148 ? -2.128 9.550 3.295 1.00 89.94 148 LEU A CA 1
ATOM 1217 C C . LEU A 1 148 ? -1.250 8.397 2.809 1.00 89.94 148 LEU A C 1
ATOM 1219 O O . LEU A 1 148 ? -0.763 7.611 3.618 1.00 89.94 148 LEU A O 1
ATOM 1223 N N . ARG A 1 149 ? -1.004 8.313 1.495 1.00 90.81 149 ARG A N 1
ATOM 1224 C CA . ARG A 1 149 ? -0.099 7.295 0.941 1.00 90.81 149 ARG A CA 1
ATOM 1225 C C . ARG A 1 149 ? 1.308 7.453 1.507 1.00 90.81 149 ARG A C 1
ATOM 1227 O O . ARG A 1 149 ? 1.920 6.450 1.852 1.00 90.81 149 ARG A O 1
ATOM 1234 N N . ASN A 1 150 ? 1.781 8.692 1.657 1.00 91.38 150 AS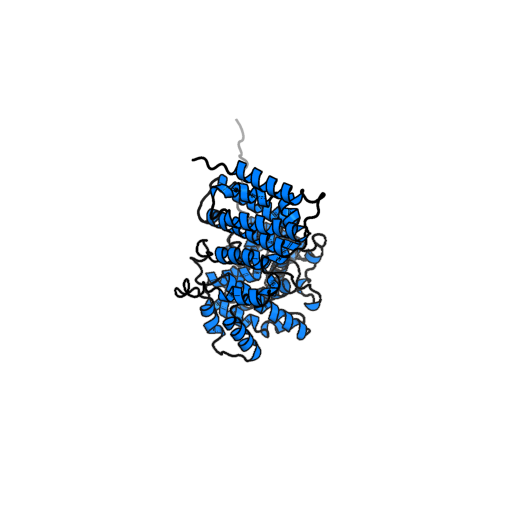N A N 1
ATOM 1235 C CA . ASN A 1 150 ? 3.100 9.001 2.196 1.00 91.38 150 ASN A CA 1
ATOM 1236 C C . ASN A 1 150 ? 3.249 8.509 3.646 1.00 91.38 150 ASN A C 1
ATOM 1238 O O . ASN A 1 150 ? 4.269 7.920 3.972 1.00 91.38 150 ASN A O 1
ATOM 1242 N N . LEU A 1 151 ? 2.213 8.622 4.488 1.00 93.31 151 LEU A N 1
ATOM 1243 C CA . LEU A 1 151 ? 2.227 8.029 5.835 1.00 93.31 151 LEU A CA 1
ATOM 1244 C C . LEU A 1 151 ? 2.437 6.505 5.806 1.00 93.31 151 LEU A C 1
ATOM 1246 O O . LEU A 1 151 ? 3.228 5.977 6.585 1.00 93.31 151 LEU A O 1
ATOM 1250 N N . VAL A 1 152 ? 1.779 5.807 4.873 1.00 93.12 152 VAL A N 1
ATOM 1251 C CA . VAL A 1 152 ? 1.898 4.346 4.727 1.00 93.12 152 VAL A CA 1
ATOM 1252 C C . VAL A 1 152 ? 3.289 3.931 4.250 1.00 93.12 152 VAL A C 1
ATOM 1254 O O . VAL A 1 152 ? 3.877 3.005 4.810 1.00 93.12 152 VAL A O 1
ATOM 1257 N N . ILE A 1 153 ? 3.825 4.584 3.216 1.00 91.75 153 ILE A N 1
ATOM 1258 C CA . ILE A 1 153 ? 5.123 4.195 2.642 1.00 91.75 153 ILE A CA 1
ATOM 1259 C C . ILE A 1 153 ? 6.312 4.597 3.522 1.00 91.75 153 ILE A C 1
ATOM 1261 O O . ILE A 1 153 ? 7.342 3.928 3.477 1.00 91.75 153 ILE A O 1
ATOM 1265 N N . SER A 1 154 ? 6.163 5.642 4.340 1.00 91.06 154 SER A N 1
ATOM 1266 C CA . SER A 1 154 ? 7.192 6.116 5.273 1.00 91.06 154 SER A CA 1
ATOM 1267 C C . SER A 1 154 ? 7.257 5.305 6.572 1.00 91.06 154 SER A C 1
ATOM 1269 O O . SER A 1 154 ? 8.186 5.483 7.361 1.00 91.06 154 SER A O 1
ATOM 1271 N N . ALA A 1 155 ? 6.288 4.420 6.827 1.00 90.94 155 ALA A N 1
ATOM 1272 C CA . ALA A 1 155 ? 6.317 3.539 7.989 1.00 90.94 155 ALA A CA 1
ATOM 1273 C C . ALA A 1 155 ? 7.489 2.543 7.908 1.00 90.94 155 ALA A C 1
ATOM 1275 O O . ALA A 1 155 ? 7.817 2.016 6.841 1.00 90.94 155 ALA A O 1
ATOM 1276 N N . ARG A 1 156 ? 8.116 2.266 9.060 1.00 86.31 156 ARG A N 1
ATOM 1277 C CA . ARG A 1 156 ? 9.296 1.395 9.170 1.00 86.31 156 ARG A CA 1
ATOM 1278 C C . ARG A 1 156 ? 9.366 0.677 10.514 1.00 86.31 156 ARG A C 1
ATOM 1280 O O . ARG A 1 156 ? 8.974 1.237 11.534 1.00 86.31 156 ARG A O 1
ATOM 1287 N N . TYR A 1 157 ? 9.909 -0.541 10.510 1.00 79.81 157 TYR A N 1
ATOM 1288 C CA . TYR A 1 157 ? 10.033 -1.384 11.708 1.00 79.81 157 TYR A CA 1
ATOM 1289 C C . TYR A 1 157 ? 10.936 -0.775 12.788 1.00 79.81 157 TYR A C 1
ATOM 1291 O O . TYR A 1 157 ? 10.649 -0.933 13.970 1.00 79.81 157 TYR A O 1
ATOM 1299 N N . ASP A 1 158 ? 11.997 -0.066 12.391 1.00 69.75 158 ASP A N 1
ATOM 1300 C CA . ASP A 1 158 ? 12.922 0.604 13.306 1.00 69.75 158 ASP A CA 1
ATOM 1301 C C . ASP A 1 158 ? 12.927 2.119 13.069 1.00 69.75 158 ASP A C 1
ATOM 1303 O O . ASP A 1 158 ? 13.328 2.604 12.010 1.00 69.75 158 ASP A O 1
ATOM 1307 N N . GLN A 1 159 ? 12.479 2.871 14.077 1.00 62.38 159 GLN A N 1
ATOM 1308 C CA . GLN A 1 159 ? 12.465 4.335 14.061 1.00 62.38 159 GLN A CA 1
ATOM 1309 C C . GLN A 1 159 ? 13.784 4.959 14.549 1.00 62.38 159 GLN A C 1
ATOM 1311 O O . GLN A 1 159 ? 13.969 6.169 14.423 1.00 62.38 159 GLN A O 1
ATOM 1316 N N . THR A 1 160 ? 14.702 4.165 15.101 1.00 52.22 160 THR A N 1
ATOM 1317 C CA . THR A 1 160 ? 15.948 4.656 15.711 1.00 52.22 160 THR A CA 1
ATOM 1318 C C . THR A 1 160 ? 17.110 4.719 14.720 1.00 52.22 160 THR A C 1
ATOM 1320 O O . THR A 1 160 ? 17.967 5.596 14.824 1.00 52.22 160 THR A O 1
ATOM 1323 N N . SER A 1 161 ? 17.099 3.879 13.683 1.00 51.47 161 SER A N 1
ATOM 1324 C CA . SER A 1 161 ? 18.065 3.925 12.587 1.00 51.47 161 SER A CA 1
ATOM 1325 C C . SER A 1 161 ? 17.608 4.893 11.493 1.00 51.47 161 SER A C 1
ATOM 1327 O O . SER A 1 161 ? 17.001 4.509 10.500 1.00 51.47 161 SER A O 1
ATOM 1329 N N . LEU A 1 162 ? 17.877 6.190 11.658 1.00 52.47 162 LEU A N 1
ATOM 1330 C CA . LEU A 1 162 ? 17.929 7.141 10.530 1.00 52.47 162 LEU A CA 1
ATOM 1331 C C . LEU A 1 162 ? 19.311 7.111 9.839 1.00 52.47 162 LEU A C 1
ATOM 1333 O O . LEU A 1 162 ? 19.611 7.950 9.002 1.00 52.47 162 LEU A O 1
ATOM 1337 N N . SER A 1 163 ? 20.172 6.155 10.209 1.00 48.34 163 SER A N 1
ATOM 1338 C CA . SER A 1 163 ? 21.581 6.112 9.802 1.00 48.34 163 SER A CA 1
ATOM 1339 C C . SER A 1 163 ? 21.788 5.749 8.331 1.00 48.34 163 SER A C 1
ATOM 1341 O O . SER A 1 163 ? 22.830 6.084 7.780 1.00 48.34 163 SER A O 1
ATOM 1343 N N . TRP A 1 164 ? 20.839 5.060 7.695 1.00 50.25 164 TRP A N 1
ATOM 1344 C CA . TRP A 1 164 ? 20.922 4.689 6.276 1.00 50.25 164 TRP A CA 1
ATOM 1345 C C . TRP A 1 164 ? 20.639 5.873 5.345 1.00 50.25 164 TRP A C 1
ATOM 1347 O O . TRP A 1 164 ? 21.057 5.841 4.195 1.00 50.25 164 TRP A O 1
ATOM 1357 N N . VAL A 1 165 ? 19.967 6.921 5.845 1.00 48.53 165 VAL A N 1
ATOM 1358 C CA . VAL A 1 165 ? 19.582 8.116 5.071 1.00 48.53 165 VAL A CA 1
ATOM 1359 C C . VAL A 1 165 ? 20.818 8.805 4.499 1.00 48.53 165 VAL A C 1
ATOM 1361 O O . VAL A 1 165 ? 20.773 9.405 3.436 1.00 48.53 165 VAL A O 1
ATOM 1364 N N . LEU A 1 166 ? 21.934 8.687 5.215 1.00 52.22 166 LEU A N 1
ATOM 1365 C CA . LEU A 1 166 ? 23.207 9.321 4.901 1.00 52.22 166 LEU A CA 1
ATOM 1366 C C . LEU A 1 166 ? 24.171 8.387 4.147 1.00 52.22 166 LEU A C 1
ATOM 1368 O O . LEU A 1 166 ? 25.279 8.805 3.826 1.00 52.22 166 LEU A O 1
ATOM 1372 N N . ASP A 1 167 ? 23.786 7.132 3.885 1.00 62.06 167 ASP A N 1
ATOM 1373 C CA . ASP A 1 167 ? 24.600 6.193 3.111 1.00 62.06 167 ASP A CA 1
ATOM 1374 C C . ASP A 1 167 ? 24.197 6.259 1.635 1.00 62.06 167 ASP A C 1
ATOM 1376 O O . ASP A 1 167 ? 23.258 5.593 1.195 1.00 62.06 167 ASP A O 1
ATOM 1380 N N . THR A 1 168 ? 24.923 7.067 0.863 1.00 57.75 168 THR A N 1
ATOM 1381 C CA . THR A 1 168 ? 24.710 7.254 -0.581 1.00 57.75 168 THR A CA 1
ATOM 1382 C C . THR A 1 168 ? 24.773 5.951 -1.379 1.00 57.75 168 THR A C 1
ATOM 1384 O O . THR A 1 168 ? 24.204 5.885 -2.468 1.00 57.75 168 THR A O 1
ATOM 1387 N N . ASP A 1 169 ? 25.395 4.905 -0.827 1.00 65.50 169 ASP A N 1
ATOM 1388 C CA . ASP A 1 169 ? 25.603 3.620 -1.494 1.00 65.50 169 ASP A CA 1
ATOM 1389 C C . ASP A 1 169 ? 24.650 2.530 -0.949 1.00 65.50 169 ASP A C 1
ATOM 1391 O O . ASP A 1 169 ? 24.762 1.347 -1.290 1.00 65.50 169 ASP A O 1
ATOM 1395 N N . ALA A 1 170 ? 23.646 2.893 -0.136 1.00 66.75 170 ALA A N 1
ATOM 1396 C CA . ALA A 1 170 ? 22.717 1.927 0.463 1.00 66.75 170 ALA A CA 1
ATOM 1397 C C . ALA A 1 170 ? 21.949 1.093 -0.581 1.00 66.75 170 ALA A C 1
ATOM 1399 O O . ALA A 1 170 ? 21.690 -0.094 -0.358 1.00 66.75 170 ALA A O 1
ATOM 1400 N N . LEU A 1 171 ? 21.618 1.683 -1.738 1.00 71.00 171 LEU A N 1
ATOM 1401 C CA . LEU A 1 171 ? 20.984 0.978 -2.863 1.00 71.00 171 LEU A CA 1
ATOM 1402 C C . LEU A 1 171 ? 21.962 0.077 -3.639 1.00 71.00 171 LEU A C 1
ATOM 1404 O O . LEU A 1 171 ? 21.526 -0.821 -4.363 1.00 71.00 171 LEU A O 1
ATOM 1408 N N . GLU A 1 172 ? 23.270 0.262 -3.471 1.00 72.12 172 GLU A N 1
ATOM 1409 C CA . GLU A 1 172 ? 24.310 -0.543 -4.122 1.00 72.12 172 GLU A CA 1
ATOM 1410 C C . GLU A 1 172 ? 24.626 -1.826 -3.330 1.00 72.12 172 GLU A C 1
ATOM 1412 O O . GLU A 1 172 ? 25.062 -2.826 -3.906 1.00 72.12 172 GLU A O 1
ATOM 1417 N N . ARG A 1 173 ? 24.292 -1.869 -2.030 1.00 70.88 173 ARG A N 1
ATOM 1418 C CA . ARG A 1 173 ? 24.495 -3.032 -1.140 1.00 70.88 173 ARG A CA 1
ATOM 1419 C C . ARG A 1 173 ? 23.897 -4.328 -1.684 1.00 70.88 173 ARG A C 1
ATOM 1421 O O . ARG A 1 173 ? 22.810 -4.322 -2.252 1.00 70.88 173 ARG A O 1
ATOM 1428 N N . ARG A 1 174 ? 24.549 -5.474 -1.453 1.00 70.31 174 ARG A N 1
ATOM 1429 C CA . ARG A 1 174 ? 24.060 -6.798 -1.894 1.00 70.31 174 ARG A CA 1
ATOM 1430 C C . ARG A 1 174 ? 22.630 -7.075 -1.434 1.00 70.31 174 ARG A C 1
ATOM 1432 O O . ARG A 1 174 ? 22.287 -6.827 -0.283 1.00 70.31 174 ARG A O 1
ATOM 1439 N N . LEU A 1 175 ? 21.829 -7.655 -2.330 1.00 76.12 175 LEU A N 1
ATOM 1440 C CA . LEU A 1 175 ? 20.421 -7.968 -2.072 1.00 76.12 175 LEU A CA 1
ATOM 1441 C C . LEU A 1 175 ? 20.251 -8.935 -0.886 1.00 76.12 175 LEU A C 1
ATOM 1443 O O . LEU A 1 175 ? 19.322 -8.776 -0.102 1.00 76.12 175 LEU A O 1
ATOM 1447 N N . ASP A 1 176 ? 21.187 -9.872 -0.718 1.00 74.62 176 ASP A N 1
ATOM 1448 C CA . ASP A 1 176 ? 21.189 -10.867 0.366 1.00 74.62 176 ASP A CA 1
ATOM 1449 C C . ASP A 1 176 ? 21.318 -10.253 1.769 1.00 74.62 176 ASP A C 1
ATOM 1451 O O . ASP A 1 176 ? 20.937 -10.877 2.754 1.00 74.62 176 ASP A O 1
ATOM 1455 N N . LEU A 1 177 ? 21.866 -9.036 1.870 1.00 80.94 177 LEU A N 1
ATOM 1456 C CA . LEU A 1 177 ? 22.062 -8.334 3.143 1.00 80.94 177 LEU A CA 1
ATOM 1457 C C . LEU A 1 177 ? 20.823 -7.544 3.577 1.00 80.94 177 LEU A C 1
ATOM 1459 O O . LEU A 1 177 ? 20.787 -7.026 4.692 1.00 80.94 177 LEU A O 1
ATOM 1463 N N . LEU A 1 178 ? 19.833 -7.405 2.694 1.00 82.75 178 LEU A N 1
ATOM 1464 C CA . LEU A 1 178 ? 18.625 -6.637 2.961 1.00 82.75 178 LEU A CA 1
ATOM 1465 C C . LEU A 1 178 ? 17.507 -7.547 3.484 1.00 82.75 178 LEU A C 1
ATOM 1467 O O . LEU A 1 178 ? 17.392 -8.691 3.040 1.00 82.75 178 LEU A O 1
ATOM 1471 N N . PRO A 1 179 ? 16.644 -7.054 4.388 1.00 87.06 179 PRO A N 1
ATOM 1472 C CA . PRO A 1 179 ? 15.508 -7.828 4.865 1.00 87.06 179 PRO A CA 1
ATOM 1473 C C . PRO A 1 179 ? 14.450 -7.991 3.767 1.00 87.06 179 PRO A C 1
ATOM 1475 O O . PRO A 1 179 ? 14.238 -7.093 2.943 1.00 87.06 179 PRO A O 1
ATOM 1478 N N . ASP A 1 180 ? 13.751 -9.126 3.781 1.00 85.38 180 ASP A N 1
ATOM 1479 C CA . ASP A 1 180 ? 12.509 -9.285 3.025 1.00 85.38 180 ASP A CA 1
ATOM 1480 C C . ASP A 1 180 ? 11.395 -8.445 3.664 1.00 85.38 180 ASP A C 1
ATOM 1482 O O . ASP A 1 180 ? 11.345 -8.306 4.893 1.00 85.38 180 ASP A O 1
ATOM 1486 N N . PRO A 1 181 ? 10.481 -7.867 2.868 1.00 86.38 181 PRO A N 1
ATOM 1487 C CA . PRO A 1 181 ? 9.267 -7.308 3.435 1.00 86.38 181 PRO A CA 1
ATOM 1488 C C . PRO A 1 181 ? 8.378 -8.435 3.977 1.00 86.38 181 PRO A C 1
ATOM 1490 O O . PRO A 1 181 ? 8.354 -9.540 3.440 1.00 86.38 181 PRO A O 1
ATOM 1493 N N . THR A 1 182 ? 7.619 -8.160 5.036 1.00 80.62 182 THR A N 1
ATOM 1494 C CA . THR A 1 182 ? 6.728 -9.153 5.653 1.00 80.62 182 THR A CA 1
ATOM 1495 C C . THR A 1 182 ? 5.254 -8.809 5.437 1.00 80.62 182 THR A C 1
ATOM 1497 O O . THR A 1 182 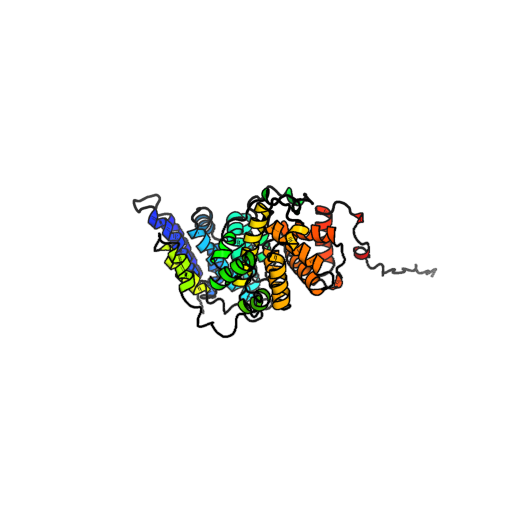? 4.901 -7.709 5.002 1.00 80.62 182 THR A O 1
ATOM 1500 N N . GLY A 1 183 ? 4.376 -9.774 5.724 1.00 81.00 183 GLY A N 1
ATOM 1501 C CA . GLY A 1 183 ? 2.928 -9.580 5.731 1.00 81.00 183 GLY A CA 1
ATOM 1502 C C . GLY A 1 183 ? 2.261 -9.732 4.363 1.00 81.00 183 GLY A C 1
ATOM 1503 O O . GLY A 1 183 ? 2.691 -10.518 3.515 1.00 81.00 183 GLY A O 1
ATOM 1504 N N . TYR A 1 184 ? 1.188 -8.966 4.155 1.00 80.75 184 TYR A N 1
ATOM 1505 C CA . TYR A 1 184 ? 0.232 -9.104 3.049 1.00 80.75 184 TYR A CA 1
ATOM 1506 C C . TYR A 1 184 ? 0.888 -9.100 1.658 1.00 80.75 184 TYR A C 1
ATOM 1508 O O . TYR A 1 184 ? 0.399 -9.738 0.722 1.00 80.75 184 TYR A O 1
ATOM 1516 N N . VAL A 1 185 ? 2.001 -8.381 1.505 1.00 84.88 185 VAL A N 1
ATOM 1517 C CA . VAL A 1 185 ? 2.723 -8.242 0.233 1.00 84.88 185 VAL A CA 1
ATOM 1518 C C . VAL A 1 185 ? 3.260 -9.579 -0.296 1.00 84.88 185 VAL A C 1
ATOM 1520 O O . VAL A 1 185 ? 3.183 -9.815 -1.499 1.00 84.88 185 VAL A O 1
ATOM 1523 N N . MET A 1 186 ? 3.702 -10.487 0.581 1.00 85.88 186 MET A N 1
ATOM 1524 C CA . MET A 1 186 ? 4.318 -11.762 0.175 1.00 85.88 186 MET A CA 1
ATOM 1525 C C . MET A 1 186 ? 3.306 -12.763 -0.401 1.00 85.88 186 MET A C 1
ATOM 1527 O O . MET A 1 186 ? 3.666 -13.649 -1.170 1.00 85.88 186 MET A O 1
ATOM 1531 N N . ASP A 1 187 ? 2.018 -12.575 -0.112 1.00 81.62 187 ASP A N 1
ATOM 1532 C CA . ASP A 1 187 ? 0.929 -13.408 -0.631 1.00 81.62 187 ASP A CA 1
ATOM 1533 C C . ASP A 1 187 ? 0.373 -12.941 -1.990 1.00 81.62 187 ASP A C 1
ATOM 1535 O O . ASP A 1 187 ? -0.648 -13.461 -2.451 1.00 81.62 187 ASP A O 1
ATOM 1539 N N . ALA A 1 188 ? 1.017 -11.981 -2.668 1.00 78.81 188 ALA A N 1
ATOM 1540 C CA . ALA A 1 188 ? 0.540 -11.439 -3.949 1.00 78.81 188 ALA A CA 1
ATOM 1541 C C . ALA A 1 188 ? 0.292 -12.521 -5.007 1.00 78.81 188 ALA A C 1
ATOM 1543 O O . ALA A 1 188 ? -0.765 -12.554 -5.639 1.00 78.81 188 ALA A O 1
ATOM 1544 N N . GLY A 1 189 ? 1.196 -13.497 -5.112 1.00 77.25 189 GLY A N 1
ATOM 1545 C CA . GLY A 1 189 ? 1.042 -14.620 -6.036 1.00 77.25 189 GLY A CA 1
ATOM 1546 C C . GLY A 1 189 ? -0.144 -15.542 -5.733 1.00 77.25 189 GLY A C 1
ATOM 1547 O O . GLY A 1 189 ? -0.555 -16.300 -6.610 1.00 77.25 189 GLY A O 1
ATOM 1548 N N . ASN A 1 190 ? -0.699 -15.524 -4.518 1.00 80.75 190 ASN A N 1
ATOM 1549 C CA . ASN A 1 190 ? -1.883 -16.313 -4.152 1.00 80.75 190 ASN A CA 1
ATOM 1550 C C . ASN A 1 190 ? -3.197 -15.592 -4.499 1.00 80.75 190 ASN A C 1
ATOM 1552 O O . ASN A 1 190 ? -4.238 -16.242 -4.596 1.00 80.75 190 ASN A O 1
ATOM 1556 N N . ARG A 1 191 ? -3.154 -14.268 -4.702 1.00 79.88 191 ARG A N 1
ATOM 1557 C CA . ARG A 1 191 ? -4.319 -13.438 -5.056 1.00 79.88 191 ARG A CA 1
ATOM 1558 C C . ARG A 1 191 ? -4.562 -13.340 -6.561 1.00 79.88 191 ARG A C 1
ATOM 1560 O O . ARG A 1 191 ? -5.674 -13.024 -6.988 1.00 79.88 191 ARG A O 1
ATOM 1567 N N . LEU A 1 192 ? -3.553 -13.658 -7.372 1.00 73.50 192 LEU A N 1
ATOM 1568 C CA . LEU A 1 192 ? -3.682 -13.674 -8.825 1.00 73.50 192 LEU A CA 1
ATOM 1569 C C . LEU A 1 192 ? -4.656 -14.764 -9.313 1.00 73.50 192 LEU A C 1
ATOM 1571 O O . LEU A 1 192 ? -4.708 -15.858 -8.744 1.00 73.50 192 LEU A O 1
ATOM 1575 N N . PRO A 1 193 ? -5.413 -14.514 -10.401 1.00 77.06 193 PRO A N 1
ATOM 1576 C CA . PRO A 1 193 ? -6.189 -15.557 -11.062 1.00 77.06 193 PRO A CA 1
ATOM 1577 C C . PRO A 1 193 ? -5.288 -16.742 -11.463 1.00 77.06 193 PRO A C 1
ATOM 1579 O O . PRO A 1 193 ? -4.269 -16.511 -12.119 1.00 77.06 193 PRO A O 1
ATOM 1582 N N . PRO A 1 194 ? -5.664 -18.002 -11.162 1.00 74.50 194 PRO A N 1
ATOM 1583 C CA . PRO A 1 194 ? -4.850 -19.168 -11.516 1.00 74.50 194 PRO A CA 1
ATOM 1584 C C . PRO A 1 194 ? -4.444 -19.246 -13.000 1.00 74.50 194 PRO A C 1
ATOM 1586 O O . PRO A 1 194 ? -3.285 -19.566 -13.258 1.00 74.50 194 PRO A O 1
ATOM 1589 N N . PRO A 1 195 ? -5.313 -18.897 -13.978 1.00 75.69 195 PRO A N 1
ATOM 1590 C CA . PRO A 1 195 ? -4.918 -18.875 -15.388 1.00 75.69 195 PRO A CA 1
ATOM 1591 C C . PRO A 1 195 ? -3.819 -17.851 -15.693 1.00 75.69 195 PRO A C 1
ATOM 1593 O O . PRO A 1 195 ? -2.881 -18.163 -16.417 1.00 75.69 195 PRO A O 1
ATOM 1596 N N . LEU A 1 196 ? -3.905 -16.648 -15.109 1.00 78.44 196 LEU A N 1
ATOM 1597 C CA . LEU A 1 196 ? -2.893 -15.603 -15.283 1.00 78.44 196 LEU A CA 1
ATOM 1598 C C . LEU A 1 196 ? -1.565 -16.041 -14.662 1.00 78.44 196 LEU A C 1
ATOM 1600 O O . LEU A 1 196 ? -0.528 -15.947 -15.309 1.00 78.44 196 LEU A O 1
ATOM 1604 N N . LYS A 1 197 ? -1.603 -16.571 -13.435 1.00 80.31 197 LYS A N 1
ATOM 1605 C CA . LYS A 1 197 ? -0.406 -17.064 -12.746 1.00 80.31 197 LYS A CA 1
ATOM 1606 C C . LYS A 1 197 ? 0.298 -18.161 -13.548 1.00 80.31 197 LYS A C 1
ATOM 1608 O O . LYS A 1 197 ? 1.489 -18.052 -13.809 1.00 80.31 197 LYS A O 1
ATOM 1613 N N . SER A 1 198 ? -0.453 -19.165 -13.999 1.00 78.88 198 SER A N 1
ATOM 1614 C CA . SER A 1 198 ? 0.096 -20.270 -14.789 1.00 78.88 198 SER A CA 1
ATOM 1615 C C . SER A 1 198 ? 0.666 -19.802 -16.133 1.00 78.88 198 SER A C 1
ATOM 1617 O O . SER A 1 198 ? 1.728 -20.276 -16.534 1.00 78.88 198 SER A O 1
ATOM 1619 N N . ALA A 1 199 ? 0.012 -18.851 -16.809 1.00 81.31 199 ALA A N 1
ATOM 1620 C CA . ALA A 1 199 ? 0.519 -18.274 -18.055 1.00 81.31 199 ALA A CA 1
ATOM 1621 C C . ALA A 1 199 ? 1.853 -17.541 -17.845 1.00 81.31 199 ALA A C 1
ATOM 1623 O O . ALA A 1 199 ? 2.773 -17.696 -18.641 1.00 81.31 199 ALA A O 1
ATOM 1624 N N . VAL A 1 200 ? 1.980 -16.797 -16.745 1.00 86.44 200 VAL A N 1
ATOM 1625 C CA . VAL A 1 200 ? 3.200 -16.056 -16.389 1.00 86.44 200 VAL A CA 1
ATOM 1626 C C . VAL A 1 200 ? 4.337 -17.004 -16.029 1.00 86.44 200 VAL A C 1
ATOM 1628 O O . VAL A 1 200 ? 5.445 -16.846 -16.533 1.00 86.44 200 VAL A O 1
ATOM 1631 N N . GLU A 1 201 ? 4.072 -18.010 -15.196 1.00 88.62 201 GLU A N 1
ATOM 1632 C CA . GLU A 1 201 ? 5.061 -19.031 -14.829 1.00 88.62 201 GLU A CA 1
ATOM 1633 C C . GLU A 1 201 ? 5.533 -19.812 -16.069 1.00 88.62 201 GLU A C 1
ATOM 1635 O O . GLU A 1 201 ? 6.730 -20.059 -16.234 1.00 88.62 201 GLU A O 1
ATOM 1640 N N . SER A 1 202 ? 4.617 -20.134 -16.990 1.00 86.19 202 SER A N 1
ATOM 1641 C CA . SER A 1 202 ? 4.944 -20.777 -18.273 1.00 86.19 202 SER A CA 1
ATOM 1642 C C . SER A 1 202 ? 5.756 -19.858 -19.184 1.00 86.19 202 SER A C 1
ATOM 1644 O O . SER A 1 202 ? 6.705 -20.305 -19.823 1.00 86.19 202 SER A O 1
ATOM 1646 N N . TYR A 1 203 ? 5.439 -18.564 -19.217 1.00 87.56 203 TYR A N 1
ATOM 1647 C CA . TYR A 1 203 ? 6.182 -17.593 -20.012 1.00 87.56 203 TYR A CA 1
ATOM 1648 C C . TYR A 1 203 ? 7.611 -17.419 -19.487 1.00 87.56 203 TYR A C 1
ATOM 1650 O O . TYR A 1 203 ? 8.560 -17.436 -20.267 1.00 87.56 203 TYR A O 1
ATOM 1658 N N . ILE A 1 204 ? 7.785 -17.328 -18.167 1.00 86.81 204 ILE A N 1
ATOM 1659 C CA . ILE A 1 204 ? 9.103 -17.183 -17.535 1.00 86.81 204 ILE A CA 1
ATOM 1660 C C . ILE A 1 204 ? 9.968 -18.437 -17.731 1.00 86.81 204 ILE A C 1
ATOM 1662 O O . ILE A 1 204 ? 11.173 -18.315 -17.936 1.00 86.81 204 ILE A O 1
ATOM 1666 N N . SER A 1 205 ? 9.376 -19.633 -17.668 1.00 87.12 205 SER A N 1
ATOM 1667 C CA . SER A 1 205 ? 10.120 -20.901 -17.742 1.00 87.12 205 SER A CA 1
ATOM 1668 C C . SER A 1 205 ? 10.342 -21.416 -19.168 1.00 87.12 205 SER A C 1
ATOM 1670 O O . SER A 1 205 ? 11.412 -21.941 -19.465 1.00 87.12 205 SER A O 1
ATOM 1672 N N . LEU A 1 206 ? 9.344 -21.283 -20.044 1.00 87.38 206 LEU A N 1
ATOM 1673 C CA . LEU A 1 206 ? 9.320 -21.891 -21.380 1.00 87.38 206 LEU A CA 1
ATOM 1674 C C . LEU A 1 206 ? 9.297 -20.857 -22.515 1.00 87.38 206 LEU A C 1
ATOM 1676 O O . LEU A 1 206 ? 9.423 -21.235 -23.677 1.00 87.38 206 LEU A O 1
ATOM 1680 N N . GLY A 1 207 ? 9.108 -19.568 -22.213 1.00 81.50 207 GLY A N 1
ATOM 1681 C CA . GLY A 1 207 ? 8.925 -18.529 -23.233 1.00 81.50 207 GLY A CA 1
ATOM 1682 C C . GLY A 1 207 ? 7.578 -18.614 -23.961 1.00 81.50 207 GLY A C 1
ATOM 1683 O O . GLY A 1 207 ? 7.426 -18.053 -25.043 1.00 81.50 207 GLY A O 1
ATOM 1684 N N . THR A 1 208 ? 6.600 -19.333 -23.399 1.00 75.88 208 THR A N 1
ATOM 1685 C CA . THR A 1 208 ? 5.277 -19.556 -24.004 1.00 75.88 208 THR A CA 1
ATOM 1686 C C . THR A 1 208 ? 4.150 -19.042 -23.102 1.00 75.88 208 THR A C 1
ATOM 1688 O O . THR A 1 208 ? 4.210 -19.300 -21.900 1.00 75.88 208 THR A O 1
ATOM 1691 N N . PRO A 1 209 ? 3.082 -18.420 -23.638 1.00 76.88 209 PRO A N 1
ATOM 1692 C CA . PRO A 1 209 ? 2.798 -18.218 -25.062 1.00 76.88 209 PRO A CA 1
ATOM 1693 C C . PRO A 1 209 ? 3.606 -17.065 -25.680 1.00 76.88 209 PRO A C 1
ATOM 1695 O O . PRO A 1 209 ? 3.958 -16.110 -24.999 1.00 76.88 209 PRO A O 1
ATOM 1698 N N . ILE A 1 210 ? 3.876 -17.144 -26.988 1.00 78.25 210 ILE A N 1
ATOM 1699 C CA . ILE A 1 210 ? 4.683 -16.146 -27.723 1.00 78.25 210 ILE A CA 1
ATOM 1700 C C . ILE A 1 210 ? 4.028 -14.755 -27.665 1.00 78.25 210 ILE A C 1
ATOM 1702 O O . ILE A 1 210 ? 4.709 -13.755 -27.464 1.00 78.25 210 ILE A O 1
ATOM 1706 N N . ASN A 1 211 ? 2.696 -14.709 -27.745 1.00 80.44 211 ASN A N 1
ATOM 1707 C CA . ASN A 1 211 ? 1.916 -13.469 -27.715 1.00 80.44 211 ASN A CA 1
ATOM 1708 C C . ASN A 1 211 ? 1.591 -13.000 -26.288 1.00 80.44 211 ASN A C 1
ATOM 1710 O O . ASN A 1 211 ? 0.838 -12.046 -26.116 1.00 80.44 211 ASN A O 1
ATOM 1714 N N . PHE A 1 212 ? 2.159 -13.642 -25.256 1.00 84.50 212 PHE A N 1
ATOM 1715 C CA . PHE A 1 212 ? 1.864 -13.329 -23.857 1.00 84.50 212 PHE A CA 1
ATOM 1716 C C . PHE A 1 212 ? 1.980 -11.831 -23.565 1.00 84.50 212 PHE A C 1
ATOM 1718 O O . PHE A 1 212 ? 1.093 -11.254 -22.947 1.00 84.50 212 PHE A O 1
ATOM 1725 N N . LEU A 1 213 ? 3.058 -11.197 -24.034 1.00 85.75 213 LEU A N 1
ATOM 1726 C CA . LEU A 1 213 ? 3.305 -9.779 -23.793 1.00 85.75 213 LEU A CA 1
ATOM 1727 C C . LEU A 1 213 ? 2.243 -8.877 -24.435 1.00 85.75 213 LEU A C 1
ATOM 1729 O O . LEU A 1 213 ? 1.863 -7.887 -23.814 1.00 85.75 213 LEU A O 1
ATOM 1733 N N . GLU A 1 214 ? 1.768 -9.210 -25.635 1.00 83.69 214 GLU A N 1
ATOM 1734 C CA . GLU A 1 214 ? 0.757 -8.435 -26.370 1.00 83.69 214 GLU A CA 1
ATOM 1735 C C . GLU A 1 214 ? -0.638 -8.600 -25.755 1.00 83.69 214 GLU A C 1
ATOM 1737 O O . GLU A 1 214 ? -1.385 -7.631 -25.630 1.00 83.69 214 GLU A O 1
ATOM 1742 N N . ASP A 1 215 ? -0.966 -9.812 -25.302 1.00 81.62 215 ASP A N 1
ATOM 1743 C CA . ASP A 1 215 ? -2.256 -10.125 -24.684 1.00 81.62 215 ASP A CA 1
ATOM 1744 C C . ASP A 1 215 ? -2.372 -9.569 -23.256 1.00 81.62 215 ASP A C 1
ATOM 1746 O O . ASP A 1 215 ? -3.472 -9.302 -22.763 1.00 81.62 215 ASP A O 1
ATOM 1750 N N . LEU A 1 216 ? -1.242 -9.376 -22.573 1.00 81.12 216 LEU A N 1
ATOM 1751 C CA . LEU A 1 216 ? -1.192 -9.061 -21.149 1.00 81.12 216 LEU A CA 1
ATOM 1752 C C . LEU A 1 216 ? -1.983 -7.794 -20.749 1.00 81.12 216 LEU A C 1
ATOM 1754 O O . LEU A 1 216 ? -2.790 -7.892 -19.822 1.00 81.12 216 LEU A O 1
ATOM 1758 N N . PRO A 1 217 ? -1.856 -6.629 -21.419 1.00 80.06 217 PRO A N 1
ATOM 1759 C CA . PRO A 1 217 ? -2.693 -5.463 -21.124 1.00 80.06 217 PRO A CA 1
ATOM 1760 C C . PRO A 1 217 ? -4.194 -5.765 -21.239 1.00 80.06 217 PRO A C 1
ATOM 1762 O O . PRO A 1 217 ? -4.981 -5.300 -20.415 1.00 80.06 217 PRO A O 1
ATOM 1765 N N . HIS A 1 218 ? -4.600 -6.590 -22.211 1.00 76.38 218 HIS A N 1
ATOM 1766 C CA . HIS A 1 218 ? -5.996 -6.995 -22.396 1.00 76.38 218 HIS A CA 1
ATOM 1767 C C . HIS A 1 218 ? -6.494 -7.928 -21.291 1.00 76.38 218 HIS A C 1
ATOM 1769 O O . HIS A 1 218 ? -7.664 -7.850 -20.919 1.00 76.38 218 HIS A O 1
ATOM 1775 N N . MET A 1 219 ? -5.619 -8.761 -20.720 1.00 73.94 219 MET A N 1
ATOM 1776 C CA . MET A 1 219 ? -5.954 -9.598 -19.560 1.00 73.94 219 MET A CA 1
ATOM 1777 C C . MET A 1 219 ? -6.271 -8.765 -18.312 1.00 73.94 219 MET A C 1
ATOM 1779 O O . MET A 1 219 ? -7.012 -9.227 -17.444 1.00 73.94 219 MET A O 1
ATOM 1783 N N . PHE A 1 220 ? -5.731 -7.545 -18.221 1.00 74.56 220 PHE A N 1
ATOM 1784 C CA . PHE A 1 220 ? -6.005 -6.613 -17.127 1.00 74.56 220 PHE A CA 1
ATOM 1785 C C . PHE A 1 220 ? -7.227 -5.725 -17.361 1.00 74.56 220 PHE A C 1
ATOM 1787 O O . PHE A 1 220 ? -7.655 -5.057 -16.415 1.00 74.56 220 PHE A O 1
ATOM 1794 N N . GLN A 1 221 ? -7.792 -5.706 -18.576 1.00 69.81 221 GLN A N 1
ATOM 1795 C CA . GLN A 1 221 ? -8.922 -4.842 -18.902 1.00 69.81 221 GLN A CA 1
ATOM 1796 C C . GLN A 1 221 ? -10.191 -5.261 -18.159 1.00 69.81 221 GLN A C 1
ATOM 1798 O O . GLN A 1 221 ? -10.618 -6.416 -18.204 1.00 69.81 221 GLN A O 1
ATOM 1803 N N . ALA A 1 222 ? -10.852 -4.284 -17.549 1.00 61.69 222 ALA A N 1
ATOM 1804 C CA . ALA A 1 222 ? -12.227 -4.387 -17.098 1.00 61.69 222 ALA A CA 1
ATOM 1805 C C . ALA A 1 222 ? -13.154 -4.269 -18.324 1.00 61.69 222 ALA A C 1
ATOM 1807 O O . ALA A 1 222 ? -13.777 -3.237 -18.540 1.00 61.69 222 ALA A O 1
ATOM 1808 N N . ARG A 1 223 ? -13.191 -5.276 -19.208 1.00 49.38 223 ARG A N 1
ATOM 1809 C CA . ARG A 1 223 ? -14.168 -5.278 -20.317 1.00 49.38 223 ARG A CA 1
ATOM 1810 C C . ARG A 1 223 ? -15.597 -5.360 -19.758 1.00 49.38 223 ARG A C 1
ATOM 1812 O O . ARG A 1 223 ? -15.822 -6.055 -18.770 1.00 49.38 223 ARG A O 1
ATOM 1819 N N . ASP A 1 224 ? -16.565 -4.750 -20.455 1.00 41.19 224 ASP A N 1
ATOM 1820 C CA . ASP A 1 224 ? -18.025 -4.774 -20.186 1.00 41.19 224 ASP A CA 1
ATOM 1821 C C . ASP A 1 224 ? -18.693 -6.157 -20.335 1.00 41.19 224 ASP A C 1
ATOM 1823 O O . ASP A 1 224 ? -19.862 -6.321 -20.676 1.00 41.19 224 ASP A O 1
ATOM 1827 N N . SER A 1 225 ? -17.964 -7.222 -20.070 1.00 37.16 225 SER A N 1
ATOM 1828 C CA . SER A 1 225 ? -18.509 -8.552 -19.887 1.00 37.16 225 SER A CA 1
ATOM 1829 C C . SER A 1 225 ? -17.892 -9.032 -18.593 1.00 37.16 225 SER A C 1
ATOM 1831 O O . SER A 1 225 ? -16.674 -9.115 -18.546 1.00 37.16 225 SER A O 1
ATOM 1833 N N . ILE A 1 226 ? -18.706 -9.384 -17.584 1.00 37.47 226 ILE A N 1
ATOM 1834 C CA . ILE A 1 226 ? -18.295 -10.068 -16.334 1.00 37.47 226 ILE A CA 1
ATOM 1835 C C . ILE A 1 226 ? -18.305 -9.222 -15.026 1.00 37.47 226 ILE A C 1
ATOM 1837 O O . ILE A 1 226 ? -17.916 -9.712 -13.969 1.00 37.47 226 ILE A O 1
ATOM 1841 N N . ALA A 1 227 ? -18.976 -8.067 -14.982 1.00 36.38 227 ALA A N 1
ATOM 1842 C CA . ALA A 1 227 ? -19.599 -7.626 -13.715 1.00 36.38 227 ALA A CA 1
ATOM 1843 C C . ALA A 1 227 ? -20.591 -8.690 -13.150 1.00 36.38 227 ALA A C 1
ATOM 1845 O O . ALA A 1 227 ? -20.894 -8.698 -11.963 1.00 36.38 227 ALA A O 1
ATOM 1846 N N . H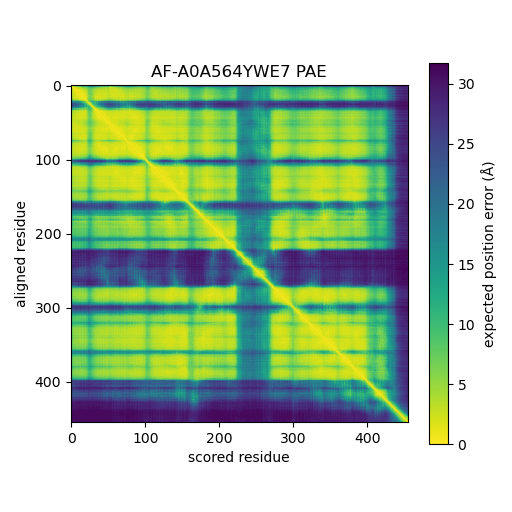IS A 1 228 ? -21.025 -9.646 -13.990 1.00 38.09 228 HIS A N 1
ATOM 1847 C CA . HIS A 1 228 ? -21.974 -10.728 -13.688 1.00 38.09 228 HIS A CA 1
ATOM 1848 C C . HIS A 1 228 ? -21.397 -12.164 -13.617 1.00 38.09 228 HIS A C 1
ATOM 1850 O O . HIS A 1 228 ? -22.131 -13.085 -13.275 1.00 38.09 228 HIS A O 1
ATOM 1856 N N . LEU A 1 229 ? -20.117 -12.398 -13.937 1.00 33.44 229 LEU A N 1
ATOM 1857 C CA . LEU A 1 229 ? -19.538 -13.761 -14.070 1.00 33.44 229 LEU A CA 1
ATOM 1858 C C . LEU A 1 229 ? -18.392 -14.048 -13.069 1.00 33.44 229 LEU A C 1
ATOM 1860 O O . LEU A 1 229 ? -18.099 -15.209 -12.800 1.00 33.44 229 LEU A O 1
ATOM 1864 N N . PHE A 1 230 ? -17.784 -13.019 -12.457 1.00 36.09 230 PHE A N 1
ATOM 1865 C CA . PHE A 1 230 ? -16.738 -13.165 -11.430 1.00 36.09 230 PHE A CA 1
ATOM 1866 C C . PHE A 1 230 ? -17.082 -12.523 -10.079 1.00 36.09 230 PHE A C 1
ATOM 1868 O O . PHE A 1 230 ? -16.256 -12.543 -9.171 1.00 36.09 230 PHE A O 1
ATOM 1875 N N . GLN A 1 231 ? -18.363 -12.207 -9.865 1.00 39.22 231 GLN A N 1
ATOM 1876 C CA . GLN A 1 231 ? -19.034 -12.373 -8.563 1.00 39.22 231 GLN A CA 1
ATOM 1877 C C . GLN A 1 231 ? -19.171 -13.869 -8.178 1.00 39.22 231 GLN A C 1
ATOM 1879 O O . GLN A 1 231 ? -20.106 -14.277 -7.491 1.00 39.22 231 GLN A O 1
ATOM 1884 N N . SER A 1 232 ? -18.259 -14.723 -8.657 1.00 30.95 232 SER A N 1
ATOM 1885 C CA . SER A 1 232 ? -18.280 -16.153 -8.399 1.00 30.95 232 SER A CA 1
ATOM 1886 C C . SER A 1 232 ? -17.532 -16.441 -7.089 1.00 30.95 232 SER A C 1
ATOM 1888 O O . SER A 1 232 ? -16.337 -16.137 -6.994 1.00 30.95 232 SER A O 1
ATOM 1890 N N . PRO A 1 233 ? -18.176 -17.081 -6.095 1.00 33.97 233 PRO A N 1
ATOM 1891 C CA . PRO A 1 233 ? -17.631 -17.373 -4.760 1.00 33.97 233 PRO A CA 1
ATOM 1892 C C . PRO A 1 233 ? -16.396 -18.304 -4.748 1.00 33.97 233 PRO A C 1
ATOM 1894 O O . PRO A 1 233 ? -15.871 -18.657 -3.690 1.00 33.97 233 PRO A O 1
ATOM 1897 N N . THR A 1 234 ? -15.880 -18.696 -5.915 1.00 34.34 234 THR A N 1
ATOM 1898 C CA . THR A 1 234 ? -14.834 -19.712 -6.084 1.00 34.34 234 THR A CA 1
ATOM 1899 C C . THR A 1 234 ? -13.421 -19.233 -5.723 1.00 34.34 234 THR A C 1
ATOM 1901 O O . THR A 1 234 ? -12.621 -20.040 -5.253 1.00 34.34 234 THR A O 1
ATOM 1904 N N . LYS A 1 235 ? -13.087 -17.937 -5.860 1.00 38.78 235 LYS A N 1
ATOM 1905 C CA . LYS A 1 235 ? -11.752 -17.422 -5.459 1.00 38.78 235 LYS A CA 1
ATOM 1906 C C . LYS A 1 235 ? -11.561 -17.392 -3.936 1.00 38.78 235 LYS A C 1
ATOM 1908 O O . LYS A 1 235 ? -10.465 -17.651 -3.450 1.00 38.78 235 LYS A O 1
ATOM 1913 N N . MET A 1 236 ? -12.644 -17.197 -3.184 1.00 33.50 236 MET A N 1
ATOM 1914 C CA . MET A 1 236 ? -12.653 -17.342 -1.723 1.00 33.50 236 MET A CA 1
ATOM 1915 C C . MET A 1 236 ? -12.713 -18.812 -1.283 1.00 33.50 236 MET A C 1
ATOM 1917 O O . MET A 1 236 ? -12.201 -19.134 -0.216 1.00 33.50 236 MET A O 1
ATOM 1921 N N . MET A 1 237 ? -13.249 -19.728 -2.108 1.00 32.19 237 MET A N 1
ATOM 1922 C CA . MET A 1 237 ? -13.209 -21.174 -1.833 1.00 32.19 237 MET A CA 1
ATOM 1923 C C . MET A 1 237 ? -11.797 -21.761 -1.871 1.00 32.19 237 MET A C 1
ATOM 1925 O O . MET A 1 237 ? -11.538 -22.691 -1.121 1.00 32.19 237 MET A O 1
ATOM 1929 N N . VAL A 1 238 ? -10.877 -21.254 -2.699 1.00 37.94 238 VAL A N 1
ATOM 1930 C CA . VAL A 1 238 ? -9.490 -21.766 -2.738 1.00 37.94 238 VAL A CA 1
ATOM 1931 C C . VAL A 1 238 ? -8.702 -21.325 -1.498 1.00 37.94 238 VAL A C 1
ATOM 1933 O O . VAL A 1 238 ? -7.961 -22.123 -0.924 1.00 37.94 238 VAL A O 1
ATOM 1936 N N . ILE A 1 239 ? -8.933 -20.095 -1.027 1.00 37.78 239 ILE A N 1
ATOM 1937 C CA . ILE A 1 239 ? -8.380 -19.578 0.234 1.00 37.78 239 ILE A CA 1
ATOM 1938 C C . ILE A 1 239 ? -9.004 -20.329 1.428 1.00 37.78 239 ILE A C 1
ATOM 1940 O O . ILE A 1 239 ? -8.277 -20.860 2.266 1.00 37.78 239 ILE A O 1
ATOM 1944 N N . ALA A 1 240 ? -10.329 -20.516 1.440 1.00 33.72 240 ALA A N 1
ATOM 1945 C CA . ALA A 1 240 ? -11.046 -21.307 2.448 1.00 33.72 240 ALA A CA 1
ATOM 1946 C C . ALA A 1 240 ? -10.685 -22.809 2.433 1.00 33.72 240 ALA A C 1
ATOM 1948 O O . ALA A 1 240 ? -10.674 -23.457 3.477 1.00 33.72 240 ALA A O 1
ATOM 1949 N N . ALA A 1 241 ? -10.353 -23.386 1.272 1.00 35.75 241 ALA A N 1
ATOM 1950 C CA . ALA A 1 241 ? -9.934 -24.784 1.159 1.00 35.75 241 ALA A CA 1
ATOM 1951 C C . ALA A 1 241 ? -8.529 -25.022 1.734 1.00 35.75 241 ALA A C 1
ATOM 1953 O O . ALA A 1 241 ? -8.268 -26.120 2.230 1.00 35.75 241 ALA A O 1
ATOM 1954 N N . LYS A 1 242 ? -7.655 -24.003 1.708 1.00 39.34 242 LYS A N 1
ATOM 1955 C CA . LYS A 1 242 ? -6.339 -24.012 2.371 1.00 39.34 242 LYS A CA 1
ATOM 1956 C C . LYS A 1 242 ? -6.413 -23.675 3.869 1.00 39.34 242 LYS A C 1
ATOM 1958 O O . LYS A 1 242 ? -5.581 -24.158 4.625 1.00 39.34 242 LYS A O 1
ATOM 1963 N N . LEU A 1 243 ? -7.427 -22.929 4.314 1.00 40.47 243 LEU A N 1
ATOM 1964 C CA . LEU A 1 243 ? -7.650 -22.498 5.709 1.00 40.47 243 LEU A CA 1
ATOM 1965 C C . LEU A 1 243 ? -8.496 -23.478 6.548 1.00 40.47 243 LEU A C 1
ATOM 1967 O O . LEU A 1 243 ? -9.186 -23.074 7.477 1.00 40.47 243 LEU A O 1
ATOM 1971 N N . ARG A 1 244 ? -8.438 -24.782 6.251 1.00 35.62 244 ARG A N 1
ATOM 1972 C CA . ARG A 1 244 ? -9.324 -25.855 6.761 1.00 35.62 244 ARG A CA 1
ATOM 1973 C C . ARG A 1 244 ? -9.363 -26.104 8.288 1.00 35.62 244 ARG A C 1
ATOM 1975 O O . ARG A 1 244 ? -9.742 -27.197 8.704 1.00 35.62 244 ARG A O 1
ATOM 1982 N N . SER A 1 245 ? -9.035 -25.140 9.151 1.00 39.69 245 SER A N 1
ATOM 1983 C CA . SER A 1 245 ? -9.103 -25.325 10.604 1.00 39.69 245 SER A CA 1
ATOM 1984 C C . SER A 1 245 ? -9.537 -24.110 11.452 1.00 39.69 245 SER A C 1
ATOM 1986 O O . SER A 1 245 ? -8.917 -23.904 12.494 1.00 39.69 245 SER A O 1
ATOM 1988 N N . LYS A 1 246 ? -10.584 -23.329 11.099 1.00 37.22 246 LYS A N 1
ATOM 1989 C CA . LYS A 1 246 ? -11.354 -22.493 12.077 1.00 37.22 246 LYS A CA 1
ATOM 1990 C C . LYS A 1 246 ? -12.665 -21.891 11.505 1.00 37.22 246 LYS A C 1
ATOM 1992 O O . LYS A 1 246 ? -12.752 -20.729 11.127 1.00 37.22 246 LYS A O 1
ATOM 1997 N N . ALA A 1 247 ? -13.746 -22.675 11.566 1.00 46.47 247 ALA A N 1
ATOM 1998 C CA . ALA A 1 247 ? -15.043 -22.456 10.899 1.00 46.47 247 ALA A CA 1
ATOM 1999 C C . ALA A 1 247 ? -15.873 -21.187 11.248 1.00 46.47 247 ALA A C 1
ATOM 2001 O O . ALA A 1 247 ? -16.903 -20.958 10.608 1.00 46.47 247 ALA A O 1
ATOM 2002 N N . LEU A 1 248 ? -15.487 -20.365 12.232 1.00 37.72 248 LEU A N 1
ATOM 2003 C CA . LEU A 1 248 ? -16.205 -19.119 12.574 1.00 37.72 248 LEU A CA 1
ATOM 2004 C C . LEU A 1 248 ? -15.489 -17.864 12.050 1.00 37.72 248 LEU A C 1
ATOM 2006 O O . LEU A 1 248 ? -16.135 -16.892 11.659 1.00 37.72 248 LEU A O 1
ATOM 2010 N N . PHE A 1 249 ? -14.157 -17.922 12.004 1.00 41.22 249 PHE A N 1
ATOM 2011 C CA . PHE A 1 249 ? -13.276 -16.836 11.584 1.00 41.22 249 PHE A CA 1
ATOM 2012 C C . PHE A 1 249 ? -13.441 -16.522 10.089 1.00 41.22 249 PHE A C 1
ATOM 2014 O O . PHE A 1 249 ? -13.513 -15.366 9.668 1.00 41.22 249 PHE A O 1
ATOM 2021 N N . ASP A 1 250 ? -13.645 -17.583 9.312 1.00 41.66 250 ASP A N 1
ATOM 2022 C CA . ASP A 1 250 ? -13.760 -17.521 7.862 1.00 41.66 250 ASP A CA 1
ATOM 2023 C C . ASP A 1 250 ? -15.078 -16.900 7.392 1.00 41.66 250 ASP A C 1
ATOM 2025 O O . ASP A 1 250 ? -15.102 -16.281 6.337 1.00 41.66 250 ASP A O 1
ATOM 2029 N N . LYS A 1 251 ? -16.175 -16.990 8.162 1.00 39.25 251 LYS A N 1
ATOM 2030 C CA . LYS A 1 251 ? -17.483 -16.442 7.746 1.00 39.25 251 LYS A CA 1
ATOM 2031 C C . LYS A 1 251 ? -17.562 -14.918 7.856 1.00 39.25 251 LYS A C 1
ATOM 2033 O O . LYS A 1 251 ? -18.192 -14.282 7.016 1.00 39.25 251 LYS A O 1
ATOM 2038 N N . ALA A 1 252 ? -16.928 -14.327 8.866 1.00 38.66 252 ALA A N 1
ATOM 2039 C CA . ALA A 1 252 ? -16.928 -12.876 9.062 1.00 38.66 252 ALA A CA 1
ATOM 2040 C C . ALA A 1 252 ? -16.028 -12.168 8.035 1.00 38.66 252 ALA A C 1
ATOM 2042 O O . ALA A 1 252 ? -16.469 -11.198 7.418 1.00 38.66 252 ALA A O 1
ATOM 2043 N N . LEU A 1 253 ? -14.828 -12.709 7.770 1.00 42.38 253 LEU A N 1
ATOM 2044 C CA . LEU A 1 253 ? -13.991 -12.267 6.648 1.00 42.38 253 LEU A CA 1
ATOM 2045 C C . LEU A 1 253 ? -14.672 -12.536 5.301 1.00 42.38 253 LEU A C 1
ATOM 2047 O O . LEU A 1 253 ? -14.610 -11.689 4.420 1.00 42.38 253 LEU A O 1
ATOM 2051 N N . TYR A 1 254 ? -15.378 -13.663 5.154 1.00 40.16 254 TYR A N 1
ATOM 2052 C CA . TYR A 1 254 ? -16.174 -13.976 3.966 1.00 40.16 254 TYR A CA 1
ATOM 2053 C C . TYR A 1 254 ? -17.234 -12.917 3.673 1.00 40.16 254 TYR A C 1
ATOM 2055 O O . TYR A 1 254 ? -17.253 -12.386 2.569 1.00 40.16 254 TYR A O 1
ATOM 2063 N N . TYR A 1 255 ? -18.063 -12.523 4.643 1.00 38.91 255 TYR A N 1
ATOM 2064 C CA . TYR A 1 255 ? -19.089 -11.500 4.405 1.00 38.91 255 TYR A CA 1
ATOM 2065 C C . TYR A 1 255 ? -18.542 -10.063 4.352 1.00 38.91 255 TYR A C 1
ATOM 2067 O O . TYR A 1 255 ? -19.155 -9.217 3.699 1.00 38.91 255 TYR A O 1
ATOM 2075 N N . ALA A 1 256 ? -17.404 -9.770 4.992 1.00 39.31 256 ALA A N 1
ATOM 2076 C CA . ALA A 1 256 ? -16.719 -8.480 4.862 1.00 39.31 256 ALA A CA 1
ATOM 2077 C C . ALA A 1 256 ? -16.033 -8.330 3.490 1.00 39.31 256 ALA A C 1
ATOM 2079 O O . ALA A 1 256 ? -16.162 -7.290 2.848 1.00 39.31 256 ALA A O 1
ATOM 2080 N N . ALA A 1 257 ? -15.402 -9.397 2.989 1.00 39.06 257 ALA A N 1
ATOM 2081 C CA . ALA A 1 257 ? -14.791 -9.456 1.661 1.00 39.06 257 ALA A CA 1
ATOM 2082 C C . ALA A 1 257 ? -15.835 -9.497 0.527 1.00 39.06 257 ALA A C 1
ATOM 2084 O O . ALA A 1 257 ? -15.664 -8.869 -0.513 1.00 39.06 257 ALA A O 1
ATOM 2085 N N . VAL A 1 258 ? -16.967 -10.179 0.728 1.00 36.53 258 VAL A N 1
ATOM 2086 C CA . VAL A 1 258 ? -18.098 -10.157 -0.221 1.00 36.53 258 VAL A CA 1
ATOM 2087 C C . VAL A 1 258 ? -18.757 -8.769 -0.273 1.00 36.53 258 VAL A C 1
ATOM 2089 O O . VAL A 1 258 ? -19.212 -8.345 -1.327 1.00 36.53 258 VAL A O 1
ATOM 2092 N N . ASN A 1 259 ? -18.760 -8.006 0.827 1.00 34.84 259 ASN A N 1
ATOM 2093 C CA . ASN A 1 259 ? -19.272 -6.628 0.852 1.00 34.84 259 ASN A CA 1
ATOM 2094 C C . ASN A 1 259 ? -18.246 -5.562 0.442 1.00 34.84 259 ASN A C 1
ATOM 2096 O O . ASN A 1 259 ? -18.633 -4.409 0.206 1.00 34.84 259 ASN A O 1
ATOM 2100 N N . SER A 1 260 ? -16.955 -5.900 0.403 1.00 39.62 260 SER A N 1
ATOM 2101 C CA . SER A 1 260 ? -15.922 -5.045 -0.173 1.00 39.62 260 SER A CA 1
ATOM 2102 C C . SER A 1 260 ? -15.908 -5.149 -1.694 1.00 39.62 260 SER A C 1
ATOM 2104 O O . SER A 1 260 ? -15.617 -4.138 -2.310 1.00 39.62 260 SER A O 1
ATOM 2106 N N . GLN A 1 261 ? -16.349 -6.268 -2.290 1.00 39.31 261 GLN A N 1
ATOM 2107 C CA . GLN A 1 261 ? -16.499 -6.473 -3.745 1.00 39.31 261 GLN A CA 1
ATOM 2108 C C . GLN A 1 261 ? -17.517 -5.553 -4.449 1.00 39.31 261 GLN A C 1
ATOM 2110 O O . GLN A 1 261 ? -17.521 -5.493 -5.675 1.00 39.31 261 GLN A O 1
ATOM 2115 N N . ASN A 1 262 ? -18.280 -4.735 -3.716 1.00 35.91 262 ASN A N 1
ATOM 2116 C CA . ASN A 1 262 ? -18.981 -3.573 -4.281 1.00 35.91 262 ASN A CA 1
ATOM 2117 C C . ASN A 1 262 ? -18.012 -2.385 -4.518 1.00 35.91 262 ASN A C 1
ATOM 2119 O O . ASN A 1 262 ? -18.366 -1.234 -4.282 1.00 35.91 262 ASN A O 1
ATOM 2123 N N . VAL A 1 263 ? -16.774 -2.650 -4.971 1.00 38.97 263 VAL A N 1
ATOM 2124 C CA . VAL A 1 263 ? -15.730 -1.643 -5.293 1.00 38.97 263 VAL A CA 1
ATOM 2125 C C . VAL A 1 263 ? -16.118 -0.770 -6.504 1.00 38.97 263 VAL A C 1
ATOM 2127 O O . VAL A 1 263 ? -15.388 0.148 -6.856 1.00 38.97 263 VAL A O 1
ATOM 2130 N N . ALA A 1 264 ? -17.271 -1.007 -7.134 1.00 37.06 264 ALA A N 1
ATOM 2131 C CA . ALA A 1 264 ? -17.709 -0.280 -8.324 1.00 37.06 264 ALA A CA 1
ATOM 2132 C C . ALA A 1 264 ? -18.072 1.203 -8.088 1.00 37.06 264 ALA A C 1
ATOM 2134 O O . ALA A 1 264 ? -18.174 1.943 -9.059 1.00 37.06 264 ALA A O 1
ATOM 2135 N N . ASP A 1 265 ? -18.224 1.671 -6.845 1.00 36.84 265 ASP A N 1
ATOM 2136 C CA . ASP A 1 265 ? -18.845 2.985 -6.610 1.00 36.84 265 ASP A CA 1
ATOM 2137 C C . ASP A 1 265 ? -17.880 4.171 -6.449 1.00 36.84 265 ASP A C 1
ATOM 2139 O O . ASP A 1 265 ? -18.330 5.308 -6.310 1.00 36.84 265 ASP A O 1
ATOM 2143 N N . TYR A 1 266 ? -16.558 3.976 -6.469 1.00 38.47 266 TYR A N 1
ATOM 2144 C CA . TYR A 1 266 ? -15.661 4.962 -5.851 1.00 38.47 266 TYR A CA 1
ATOM 2145 C C . TYR A 1 266 ? -14.474 5.388 -6.729 1.00 38.47 266 TYR A C 1
ATOM 2147 O O . TYR A 1 266 ? -13.306 5.169 -6.415 1.00 38.47 266 TYR A O 1
ATOM 2155 N N . GLY A 1 267 ? -14.816 6.050 -7.839 1.00 39.72 267 GLY A N 1
ATOM 2156 C CA . GLY A 1 267 ? -14.124 7.248 -8.339 1.00 39.72 267 GLY A CA 1
ATOM 2157 C C . GLY A 1 267 ? -12.725 7.124 -8.954 1.00 39.72 267 GLY A C 1
ATOM 2158 O O . GLY A 1 267 ? -12.157 8.136 -9.354 1.00 39.72 267 GLY A O 1
ATOM 2159 N N . PHE A 1 268 ? -12.182 5.915 -9.096 1.00 37.97 268 PHE A N 1
ATOM 2160 C CA . PHE A 1 268 ? -11.060 5.638 -10.015 1.00 37.97 268 PHE A CA 1
ATOM 2161 C C . PHE A 1 268 ? -11.394 4.607 -11.098 1.00 37.97 268 PHE A C 1
ATOM 2163 O O . PHE A 1 268 ? -10.745 4.577 -12.141 1.00 37.97 268 PHE A O 1
ATOM 2170 N N . THR A 1 269 ? -12.431 3.790 -10.906 1.00 41.53 269 THR A N 1
ATOM 2171 C CA . THR A 1 269 ? -12.811 2.745 -11.871 1.00 41.53 269 THR A CA 1
ATOM 2172 C C . THR A 1 269 ? -13.494 3.292 -13.121 1.00 41.53 269 THR A C 1
ATOM 2174 O O . THR A 1 269 ? -13.559 2.590 -14.121 1.00 41.53 269 THR A O 1
ATOM 2177 N N . ASN A 1 270 ? -13.957 4.546 -13.107 1.00 41.41 270 ASN A N 1
ATOM 2178 C CA . ASN A 1 270 ? -14.603 5.145 -14.278 1.00 41.41 270 ASN A CA 1
ATOM 2179 C C . ASN A 1 270 ? -13.609 5.789 -15.262 1.00 41.41 270 ASN A C 1
ATOM 2181 O O . ASN A 1 270 ? -14.025 6.191 -16.344 1.00 41.41 270 ASN A O 1
ATOM 2185 N N . SER A 1 271 ? -12.318 5.907 -14.918 1.00 48.53 271 SER A N 1
ATOM 2186 C CA . SER A 1 271 ? -11.308 6.545 -15.782 1.00 48.53 271 SER A CA 1
ATOM 2187 C C . SER A 1 271 ? -10.212 5.601 -16.278 1.00 48.53 271 SER A C 1
ATOM 2189 O O . SER A 1 271 ? -9.571 5.901 -17.285 1.00 48.53 271 SER A O 1
ATOM 2191 N N . VAL A 1 272 ? -9.999 4.459 -15.618 1.00 53.59 272 VAL A N 1
ATOM 2192 C CA . VAL A 1 272 ? -8.964 3.488 -15.989 1.00 53.59 272 VAL A CA 1
ATOM 2193 C C . VAL A 1 272 ? -9.637 2.165 -16.368 1.00 53.59 272 VAL A C 1
ATOM 2195 O O . VAL A 1 272 ? -10.268 1.553 -15.510 1.00 53.59 272 VAL A O 1
ATOM 2198 N N . PRO A 1 273 ? -9.505 1.674 -17.616 1.00 65.19 273 PRO A N 1
ATOM 2199 C CA . PRO A 1 273 ? -10.215 0.487 -18.094 1.00 65.19 273 PRO A CA 1
ATOM 2200 C C . PRO A 1 273 ? -9.596 -0.823 -17.578 1.00 65.19 273 PRO A C 1
ATOM 2202 O O . PRO A 1 273 ? -9.697 -1.844 -18.249 1.00 65.19 273 PRO A O 1
ATOM 2205 N N . TYR A 1 274 ? -8.926 -0.815 -16.421 1.00 70.12 274 TYR A N 1
ATOM 2206 C CA . TYR A 1 274 ? -8.153 -1.936 -15.878 1.00 70.12 274 TYR A CA 1
ATOM 2207 C C . TYR A 1 274 ? -8.507 -2.202 -14.416 1.00 70.12 274 TYR A C 1
ATOM 2209 O O . TYR A 1 274 ? -8.914 -1.289 -13.705 1.00 70.12 274 TYR A O 1
ATOM 2217 N N . ILE A 1 275 ? -8.300 -3.438 -13.951 1.00 75.75 275 ILE A N 1
ATOM 2218 C CA . ILE A 1 275 ? -8.484 -3.825 -12.542 1.00 75.75 275 ILE A CA 1
ATOM 2219 C C . ILE A 1 275 ? -7.216 -3.450 -11.743 1.00 75.75 275 ILE A C 1
ATOM 2221 O O . ILE A 1 275 ? -6.222 -4.181 -11.830 1.00 75.75 275 ILE A O 1
ATOM 2225 N N . PRO A 1 276 ? -7.210 -2.363 -10.941 1.00 77.19 276 PRO A N 1
ATOM 2226 C CA . PRO A 1 276 ? -5.982 -1.813 -10.352 1.00 77.19 276 PRO A CA 1
ATOM 2227 C C . PRO A 1 276 ? -5.313 -2.775 -9.362 1.00 77.19 276 PRO A C 1
ATOM 2229 O O . PRO A 1 276 ? -4.101 -2.973 -9.390 1.00 77.19 276 PRO A O 1
ATOM 2232 N N . GLU A 1 277 ? -6.119 -3.433 -8.526 1.00 79.19 277 GLU A N 1
ATOM 2233 C CA . GLU A 1 277 ? -5.665 -4.408 -7.526 1.00 79.19 277 GLU A CA 1
ATOM 2234 C C . GLU A 1 277 ? -4.926 -5.583 -8.181 1.00 79.19 277 GLU A C 1
ATOM 2236 O O . GLU A 1 277 ? -3.882 -6.015 -7.696 1.00 79.19 277 GLU A O 1
ATOM 2241 N N . MET A 1 278 ? -5.434 -6.060 -9.324 1.00 81.00 278 MET A N 1
ATOM 2242 C CA . MET A 1 278 ? -4.860 -7.191 -10.051 1.00 81.00 278 MET A CA 1
ATOM 2243 C C . MET A 1 278 ? -3.519 -6.830 -10.691 1.00 81.00 278 MET A C 1
ATOM 2245 O O . MET A 1 278 ? -2.588 -7.628 -10.637 1.00 81.00 278 MET A O 1
ATOM 2249 N N . VAL A 1 279 ? -3.409 -5.631 -11.269 1.00 84.62 279 VAL A N 1
ATOM 2250 C CA . VAL A 1 279 ? -2.149 -5.119 -11.833 1.00 84.62 279 VAL A CA 1
ATOM 2251 C C . VAL A 1 279 ? -1.111 -4.917 -10.724 1.00 84.62 279 VAL A C 1
ATOM 2253 O O . VAL A 1 279 ? 0.038 -5.325 -10.875 1.00 84.62 279 VAL A O 1
ATOM 2256 N N . SER A 1 280 ? -1.518 -4.349 -9.587 1.00 89.25 280 SER A N 1
ATOM 2257 C CA . SER A 1 280 ? -0.643 -4.128 -8.431 1.00 89.25 280 SER A CA 1
ATOM 2258 C C . SER A 1 280 ? -0.110 -5.447 -7.849 1.00 89.25 280 SER A C 1
ATOM 2260 O O . SER A 1 280 ? 1.101 -5.628 -7.719 1.00 89.25 280 SER A O 1
ATOM 2262 N N . ASP A 1 281 ? -0.989 -6.425 -7.584 1.00 85.38 281 ASP A N 1
ATOM 2263 C CA . ASP A 1 281 ? -0.584 -7.767 -7.135 1.00 85.38 281 ASP A CA 1
ATOM 2264 C C . ASP A 1 281 ? 0.302 -8.481 -8.168 1.00 85.38 281 ASP A C 1
ATOM 2266 O O . ASP A 1 281 ? 1.225 -9.210 -7.799 1.00 85.38 281 ASP A O 1
ATOM 2270 N N . PHE A 1 282 ? 0.061 -8.256 -9.461 1.00 89.69 282 PHE A N 1
ATOM 2271 C CA . PHE A 1 282 ? 0.869 -8.837 -10.526 1.00 89.69 282 PHE A CA 1
ATOM 2272 C C . PHE A 1 282 ? 2.302 -8.296 -10.532 1.00 89.69 282 PHE A C 1
ATOM 2274 O O . PHE A 1 282 ? 3.250 -9.083 -10.563 1.00 89.69 282 PHE A O 1
ATOM 2281 N N . LEU A 1 283 ? 2.473 -6.975 -10.435 1.00 93.06 283 LEU A N 1
ATOM 2282 C CA . LEU A 1 283 ? 3.793 -6.340 -10.363 1.00 93.06 283 LEU A CA 1
ATOM 2283 C C . LEU A 1 283 ? 4.581 -6.806 -9.132 1.00 93.06 283 LEU A C 1
ATOM 2285 O O . LEU A 1 283 ? 5.772 -7.106 -9.241 1.00 93.06 283 LEU A O 1
ATOM 2289 N N . VAL A 1 284 ? 3.920 -6.924 -7.977 1.00 92.75 284 VAL A N 1
ATOM 2290 C CA . VAL A 1 284 ? 4.548 -7.446 -6.753 1.00 92.75 284 VAL A CA 1
ATOM 2291 C C . VAL A 1 284 ? 4.950 -8.903 -6.908 1.00 92.75 284 VAL A C 1
ATOM 2293 O O . VAL A 1 284 ? 6.059 -9.272 -6.534 1.00 92.75 284 VAL A O 1
ATOM 2296 N N . TYR A 1 285 ? 4.087 -9.740 -7.477 1.00 92.56 285 TYR A N 1
ATOM 2297 C CA . TYR A 1 285 ? 4.410 -11.145 -7.700 1.00 92.56 285 TYR A CA 1
ATOM 2298 C C . TYR A 1 285 ? 5.617 -11.319 -8.636 1.00 92.56 285 TYR A C 1
ATOM 2300 O O . TYR A 1 285 ? 6.516 -12.107 -8.338 1.00 92.56 285 TYR A O 1
ATOM 2308 N N . LEU A 1 286 ? 5.694 -10.534 -9.715 1.00 92.69 286 LEU A N 1
ATOM 2309 C CA . LEU A 1 286 ? 6.871 -10.519 -10.585 1.00 92.69 286 LEU A CA 1
ATOM 2310 C C . LEU A 1 286 ? 8.132 -10.043 -9.854 1.00 92.69 286 LEU A C 1
ATOM 2312 O O . LEU A 1 286 ? 9.214 -10.573 -10.111 1.00 92.69 286 LEU A O 1
ATOM 2316 N N . CYS A 1 287 ? 8.008 -9.062 -8.955 1.00 92.69 287 CYS A N 1
ATOM 2317 C CA . CYS A 1 287 ? 9.107 -8.624 -8.094 1.00 92.69 287 CYS A CA 1
ATOM 2318 C C . CYS A 1 287 ? 9.594 -9.766 -7.196 1.00 92.69 287 CYS A C 1
ATOM 2320 O O . CYS A 1 287 ? 10.796 -10.000 -7.150 1.00 92.69 287 CYS A O 1
ATOM 2322 N N . ILE A 1 288 ? 8.693 -10.506 -6.542 1.00 91.62 288 ILE A N 1
ATOM 2323 C CA . ILE A 1 288 ? 9.050 -11.639 -5.669 1.00 91.62 288 ILE A CA 1
ATOM 2324 C C . ILE A 1 288 ? 9.861 -12.680 -6.451 1.00 91.62 288 ILE A C 1
ATOM 2326 O O . ILE A 1 288 ? 10.989 -12.981 -6.067 1.00 91.62 288 ILE A O 1
ATOM 2330 N N . ILE A 1 289 ? 9.354 -13.133 -7.605 1.00 90.12 289 ILE A N 1
ATOM 2331 C CA . ILE A 1 289 ? 10.071 -14.095 -8.464 1.00 90.12 289 ILE A CA 1
ATOM 2332 C C . ILE A 1 289 ? 11.434 -13.542 -8.896 1.00 90.12 289 ILE A C 1
ATOM 2334 O O . ILE A 1 289 ? 12.435 -14.255 -8.929 1.00 90.12 289 ILE A O 1
ATOM 2338 N N . SER A 1 290 ? 11.487 -12.260 -9.257 1.00 88.38 290 SER A N 1
ATOM 2339 C CA . SER A 1 290 ? 12.725 -11.640 -9.730 1.00 88.38 290 SER A CA 1
ATOM 2340 C C . SER A 1 290 ? 13.765 -11.530 -8.617 1.00 88.38 290 SER A C 1
ATOM 2342 O O . SER A 1 290 ? 14.935 -11.815 -8.858 1.00 88.38 290 SER A O 1
ATOM 2344 N N . VAL A 1 291 ? 13.350 -11.163 -7.404 1.00 88.06 291 VAL A N 1
ATOM 2345 C CA . VAL A 1 291 ? 14.210 -11.087 -6.215 1.00 88.06 291 VAL A CA 1
ATOM 2346 C C . VAL A 1 291 ? 14.749 -12.468 -5.847 1.00 88.06 291 VAL A C 1
ATOM 2348 O O . VAL A 1 291 ? 15.949 -12.590 -5.600 1.00 88.06 291 VAL A O 1
ATOM 2351 N N . GLU A 1 292 ? 13.908 -13.504 -5.870 1.00 86.19 292 GLU A N 1
ATOM 2352 C CA . GLU A 1 292 ? 14.328 -14.895 -5.661 1.00 86.19 292 GLU A CA 1
ATOM 2353 C C . GLU A 1 292 ? 15.375 -15.314 -6.706 1.00 86.19 292 GLU A C 1
ATOM 2355 O O . GLU A 1 292 ? 16.462 -15.768 -6.352 1.00 86.19 292 GLU A O 1
ATOM 2360 N N . ASN A 1 293 ? 15.118 -15.059 -7.992 1.00 82.31 293 ASN A N 1
ATOM 2361 C CA . ASN A 1 293 ? 16.069 -15.354 -9.069 1.00 82.31 293 ASN A CA 1
ATOM 2362 C C . ASN A 1 293 ? 17.405 -14.608 -8.912 1.00 82.31 293 ASN A C 1
ATOM 2364 O O . ASN A 1 293 ? 18.462 -15.184 -9.173 1.00 82.31 293 ASN A O 1
ATOM 2368 N N . CYS A 1 294 ? 17.386 -13.348 -8.465 1.00 78.31 294 CYS A N 1
ATOM 2369 C CA . CYS A 1 294 ? 18.612 -12.587 -8.203 1.00 78.31 294 CYS A CA 1
ATOM 2370 C C . CYS A 1 294 ? 19.452 -13.211 -7.080 1.00 78.31 294 CYS A C 1
ATOM 2372 O O . CYS A 1 294 ? 20.675 -13.256 -7.197 1.00 78.31 294 CYS A O 1
ATOM 2374 N N . GLN A 1 295 ? 18.808 -13.714 -6.020 1.00 75.06 295 GLN A N 1
ATOM 2375 C CA . GLN A 1 295 ? 19.497 -14.380 -4.906 1.00 75.06 295 GLN A CA 1
ATOM 2376 C C . GLN A 1 295 ? 20.177 -15.676 -5.363 1.00 75.06 295 GLN A C 1
ATOM 2378 O O . GLN A 1 295 ? 21.326 -15.928 -5.006 1.00 75.06 295 GLN A O 1
ATOM 2383 N N . TYR A 1 296 ? 19.511 -16.472 -6.208 1.00 69.94 296 TYR A N 1
ATOM 2384 C CA . TYR A 1 296 ? 20.101 -17.698 -6.761 1.00 69.94 296 TYR A CA 1
ATOM 2385 C C . TYR A 1 296 ? 21.312 -17.433 -7.663 1.00 69.94 296 TYR A C 1
ATOM 2387 O O . TYR A 1 296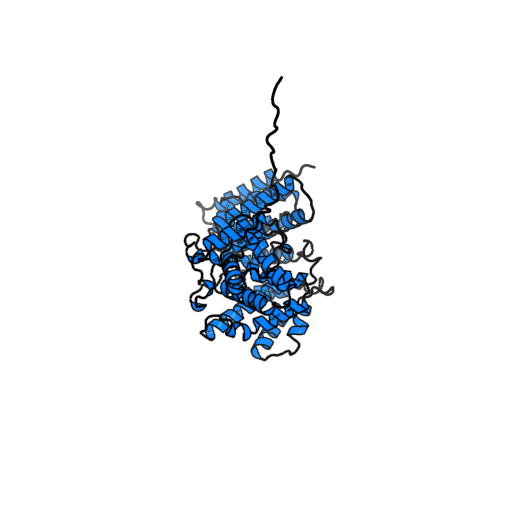 ? 22.252 -18.226 -7.676 1.00 69.94 296 TYR A O 1
ATOM 2395 N N . LEU A 1 297 ? 21.298 -16.329 -8.416 1.00 67.62 297 LEU A N 1
ATOM 2396 C CA . LEU A 1 297 ? 22.366 -15.968 -9.354 1.00 67.62 297 LEU A CA 1
ATOM 2397 C C . LEU A 1 297 ? 23.578 -15.301 -8.676 1.00 67.62 297 LEU A C 1
ATOM 2399 O O . LEU A 1 297 ? 24.595 -15.094 -9.336 1.00 67.62 297 LEU A O 1
ATOM 2403 N N . GLY A 1 298 ? 23.501 -15.021 -7.369 1.00 62.53 298 GLY A N 1
ATOM 2404 C CA . GLY A 1 298 ? 24.636 -14.586 -6.550 1.00 62.53 298 GLY A CA 1
ATOM 2405 C C . GLY A 1 298 ? 25.146 -13.174 -6.842 1.00 62.53 298 GLY A C 1
ATOM 2406 O O . GLY A 1 298 ? 26.297 -12.876 -6.524 1.00 62.53 298 GLY A O 1
ATOM 2407 N N . ASP A 1 299 ? 24.317 -12.314 -7.439 1.00 55.88 299 ASP A N 1
ATOM 2408 C CA . ASP A 1 299 ? 24.769 -11.044 -8.002 1.00 55.88 299 ASP A CA 1
ATOM 2409 C C . ASP A 1 299 ? 24.206 -9.814 -7.275 1.00 55.88 299 ASP A C 1
ATOM 2411 O O . ASP A 1 299 ? 23.095 -9.798 -6.727 1.00 55.88 299 ASP A O 1
ATOM 2415 N N . TYR A 1 300 ? 24.989 -8.736 -7.303 1.00 55.66 300 TYR A N 1
ATOM 2416 C CA . TYR A 1 300 ? 24.482 -7.401 -7.017 1.00 55.66 300 TYR A CA 1
ATOM 2417 C C . TYR A 1 300 ? 23.451 -7.124 -8.103 1.00 55.66 300 TYR A C 1
ATOM 2419 O O . TYR A 1 300 ? 23.778 -7.224 -9.281 1.00 55.66 300 TYR A O 1
ATOM 2427 N N . VAL A 1 301 ? 22.203 -6.814 -7.746 1.00 56.34 301 VAL A N 1
ATOM 2428 C CA . VAL A 1 301 ? 21.222 -6.368 -8.741 1.00 56.34 301 VAL A CA 1
ATOM 2429 C C . VAL A 1 301 ? 21.808 -5.122 -9.408 1.00 56.34 301 VAL A C 1
ATOM 2431 O O . VAL A 1 301 ? 21.841 -4.045 -8.827 1.00 56.34 301 VAL A O 1
ATOM 2434 N N . GLY A 1 302 ? 22.421 -5.321 -10.564 1.00 58.00 302 GLY A N 1
ATOM 2435 C CA . GLY A 1 302 ? 23.153 -4.335 -11.335 1.00 58.00 302 GLY A CA 1
ATOM 2436 C C . GLY A 1 302 ? 22.547 -4.254 -12.724 1.00 58.00 302 GLY A C 1
ATOM 2437 O O . GLY A 1 302 ? 21.680 -5.047 -13.101 1.00 58.00 302 GLY A O 1
ATOM 2438 N N . GLU A 1 303 ? 23.006 -3.291 -13.513 1.00 59.00 303 GLU A N 1
ATOM 2439 C CA . GLU A 1 303 ? 22.386 -2.965 -14.799 1.00 59.00 303 GLU A CA 1
ATOM 2440 C C . GLU A 1 303 ? 22.323 -4.164 -15.773 1.00 59.00 303 GLU A C 1
ATOM 2442 O O . GLU A 1 303 ? 21.327 -4.367 -16.472 1.00 59.00 303 GLU A O 1
ATOM 2447 N N . GLY A 1 304 ? 23.348 -5.022 -15.761 1.00 61.34 304 GLY A N 1
ATOM 2448 C CA . GLY A 1 304 ? 23.412 -6.232 -16.587 1.00 61.34 304 GLY A CA 1
ATOM 2449 C C . GLY A 1 304 ? 22.464 -7.360 -16.160 1.00 61.34 304 GLY A C 1
ATOM 2450 O O . GLY A 1 304 ? 22.085 -8.174 -16.998 1.00 61.34 304 GLY A O 1
ATOM 2451 N N . LEU A 1 305 ? 22.048 -7.415 -14.890 1.00 65.12 305 LEU A N 1
ATOM 2452 C CA . LEU A 1 305 ? 21.089 -8.415 -14.410 1.00 65.12 305 LEU A CA 1
ATOM 2453 C C . LEU A 1 305 ? 19.656 -7.978 -14.718 1.00 65.12 305 LEU A C 1
ATOM 2455 O O . LEU A 1 305 ? 18.856 -8.781 -15.190 1.00 65.12 305 LEU A O 1
ATOM 2459 N N . MET A 1 306 ? 19.356 -6.687 -14.546 1.00 69.81 306 MET A N 1
ATOM 2460 C CA . MET A 1 306 ? 18.027 -6.127 -14.825 1.00 69.81 306 MET A CA 1
ATOM 2461 C C . MET A 1 306 ? 17.583 -6.357 -16.271 1.00 69.81 306 MET A C 1
ATOM 2463 O O . MET A 1 306 ? 16.418 -6.655 -16.519 1.00 69.81 306 MET A O 1
ATOM 2467 N N . THR A 1 307 ? 18.518 -6.295 -17.219 1.00 68.62 307 THR A N 1
ATOM 2468 C CA . THR A 1 307 ? 18.250 -6.576 -18.640 1.00 68.62 307 THR A CA 1
ATOM 2469 C C . THR A 1 307 ? 17.963 -8.051 -18.937 1.00 68.62 307 THR A C 1
ATOM 2471 O O . THR A 1 307 ? 17.320 -8.345 -19.942 1.00 68.62 307 THR A O 1
ATOM 2474 N N . ARG A 1 308 ? 18.408 -8.977 -18.078 1.00 71.38 308 ARG A N 1
ATOM 2475 C CA . ARG A 1 308 ? 18.201 -10.430 -18.229 1.00 71.38 308 ARG A CA 1
ATOM 2476 C C . ARG A 1 308 ? 16.930 -10.930 -17.547 1.00 71.38 308 ARG A C 1
ATOM 2478 O O . ARG A 1 308 ? 16.468 -12.024 -17.859 1.00 71.38 308 ARG A O 1
ATOM 2485 N N . LEU A 1 309 ? 16.380 -10.163 -16.609 1.00 80.25 309 LEU A N 1
ATOM 2486 C CA . LEU A 1 309 ? 15.189 -10.561 -15.871 1.00 80.25 309 LEU A CA 1
ATOM 2487 C C . LEU A 1 309 ? 13.928 -10.430 -16.741 1.00 80.25 309 LEU A C 1
ATOM 2489 O O . LEU A 1 309 ? 13.761 -9.428 -17.441 1.00 80.25 309 LEU A O 1
ATOM 2493 N N . PRO A 1 310 ? 12.975 -11.377 -16.633 1.00 80.00 310 PRO A N 1
ATOM 2494 C CA . PRO A 1 310 ? 11.712 -11.322 -17.373 1.00 80.00 310 PRO A CA 1
ATOM 2495 C C . PRO A 1 310 ? 10.836 -10.128 -16.961 1.00 80.00 310 PRO A C 1
ATOM 2497 O O . PRO A 1 310 ? 9.921 -9.755 -17.693 1.00 80.00 310 PRO A O 1
ATOM 2500 N N . PHE A 1 311 ? 11.135 -9.492 -15.822 1.00 87.06 311 PHE A N 1
ATOM 2501 C CA . PHE A 1 311 ? 10.426 -8.318 -15.323 1.00 87.06 311 PHE A CA 1
ATOM 2502 C C . PHE A 1 311 ? 10.437 -7.150 -16.315 1.00 87.06 311 PHE A C 1
ATOM 2504 O O . PHE A 1 311 ? 9.384 -6.589 -16.600 1.00 87.06 311 PHE A O 1
ATOM 2511 N N . ILE A 1 312 ? 11.602 -6.777 -16.861 1.00 85.69 312 ILE A N 1
ATOM 2512 C CA . ILE A 1 312 ? 11.727 -5.578 -17.706 1.00 85.69 312 ILE A CA 1
ATOM 2513 C C . ILE A 1 312 ? 10.938 -5.709 -19.021 1.00 85.69 312 ILE A C 1
ATOM 2515 O O . ILE A 1 312 ? 10.196 -4.778 -19.340 1.00 85.69 312 ILE A O 1
ATOM 2519 N N . PRO A 1 313 ? 11.016 -6.822 -19.781 1.00 86.50 313 PRO A N 1
ATOM 2520 C CA . PRO A 1 313 ? 10.163 -7.029 -20.953 1.00 86.50 313 PRO A CA 1
ATOM 2521 C C . PRO A 1 313 ? 8.664 -6.963 -20.633 1.00 86.50 313 PRO A C 1
ATOM 2523 O O . PRO A 1 313 ? 7.912 -6.319 -21.364 1.00 86.50 313 PRO A O 1
ATOM 2526 N N . ILE A 1 314 ? 8.237 -7.569 -19.519 1.00 89.50 314 ILE A N 1
ATOM 2527 C CA . ILE A 1 314 ? 6.830 -7.569 -19.098 1.00 89.50 314 ILE A CA 1
ATOM 2528 C C . ILE A 1 314 ? 6.373 -6.156 -18.715 1.00 89.50 314 ILE A C 1
ATOM 2530 O O . ILE A 1 314 ? 5.357 -5.679 -19.221 1.00 89.50 314 ILE A O 1
ATOM 2534 N N . ALA A 1 315 ? 7.147 -5.455 -17.885 1.00 87.00 315 ALA A N 1
ATOM 2535 C CA . ALA A 1 315 ? 6.857 -4.085 -17.475 1.00 87.00 315 ALA A CA 1
ATOM 2536 C C . ALA A 1 315 ? 6.809 -3.133 -18.679 1.00 87.00 315 ALA A C 1
ATOM 2538 O O . ALA A 1 315 ? 5.892 -2.324 -18.780 1.00 87.00 315 ALA A O 1
ATOM 2539 N N . LYS A 1 316 ? 7.733 -3.266 -19.642 1.00 87.00 316 LYS A N 1
ATOM 2540 C CA . LYS A 1 316 ? 7.702 -2.491 -20.894 1.00 87.00 316 LYS A CA 1
ATOM 2541 C C . LYS A 1 316 ? 6.440 -2.750 -21.709 1.00 87.00 316 LYS A C 1
ATOM 2543 O O . LYS A 1 316 ? 5.886 -1.800 -22.256 1.00 87.00 316 LYS A O 1
ATOM 2548 N N . SER A 1 317 ? 5.995 -4.005 -21.800 1.00 86.94 317 SER A N 1
ATOM 2549 C CA . SER A 1 317 ? 4.758 -4.326 -22.516 1.00 86.94 317 SER A CA 1
ATOM 2550 C C . SER A 1 317 ? 3.545 -3.667 -21.862 1.00 86.94 317 SER A C 1
ATOM 2552 O O . SER A 1 317 ? 2.720 -3.061 -22.541 1.00 86.94 317 SER A O 1
ATOM 2554 N N . LEU A 1 318 ? 3.482 -3.698 -20.528 1.00 86.31 318 LEU A N 1
ATOM 2555 C CA . LEU A 1 318 ? 2.424 -3.036 -19.768 1.00 86.31 318 LEU A CA 1
ATOM 2556 C C . LEU A 1 318 ? 2.442 -1.513 -19.937 1.00 86.31 318 LEU A C 1
ATOM 2558 O O . LEU A 1 318 ? 1.400 -0.926 -20.221 1.00 86.31 318 LEU A O 1
ATOM 2562 N N . LEU A 1 319 ? 3.614 -0.880 -19.818 1.00 87.06 319 LEU A N 1
ATOM 2563 C CA . LEU A 1 319 ? 3.765 0.570 -19.985 1.00 87.06 319 LEU A CA 1
ATOM 2564 C C . LEU A 1 319 ? 3.311 1.024 -21.381 1.00 87.06 319 LEU A C 1
ATOM 2566 O O . LEU A 1 319 ? 2.573 1.996 -21.495 1.00 87.06 319 LEU A O 1
ATOM 2570 N N . LYS A 1 320 ? 3.671 0.278 -22.435 1.00 86.00 320 LYS A N 1
ATOM 2571 C CA . LYS A 1 320 ? 3.248 0.582 -23.814 1.00 86.00 320 LYS A CA 1
ATOM 2572 C C . LYS A 1 320 ? 1.769 0.289 -24.067 1.00 86.00 320 LYS A C 1
ATOM 2574 O O . LYS A 1 320 ? 1.105 1.043 -24.770 1.00 86.00 320 LYS A O 1
ATOM 2579 N N . GLY A 1 321 ? 1.259 -0.818 -23.534 1.00 81.75 321 GLY A N 1
ATOM 2580 C CA . GLY A 1 321 ? -0.078 -1.316 -23.849 1.00 81.75 321 GLY A CA 1
ATOM 2581 C C . GLY A 1 321 ? -1.211 -0.673 -23.050 1.00 81.75 321 GLY A C 1
ATOM 2582 O O . GLY A 1 321 ? -2.361 -0.747 -23.478 1.00 81.75 321 GLY A O 1
ATOM 2583 N N . MET A 1 322 ? -0.918 -0.042 -21.906 1.00 79.19 322 MET A N 1
ATOM 2584 C CA . MET A 1 322 ? -1.955 0.482 -21.007 1.00 79.19 322 MET A CA 1
ATOM 2585 C C . MET A 1 322 ? -2.296 1.975 -21.196 1.00 79.19 322 MET A C 1
ATOM 2587 O O . MET A 1 322 ? -3.206 2.477 -20.528 1.00 79.19 322 MET A O 1
ATOM 2591 N N . GLY A 1 323 ? -1.633 2.673 -22.126 1.00 81.25 323 GLY A N 1
ATOM 2592 C CA . GLY A 1 323 ? -1.815 4.111 -22.381 1.00 81.25 323 GLY A CA 1
ATOM 2593 C C . GLY A 1 323 ? -1.355 5.003 -21.216 1.00 81.25 323 GLY A C 1
ATOM 2594 O O . GLY A 1 323 ? -0.927 4.506 -20.179 1.00 81.25 323 GLY A O 1
ATOM 2595 N N . ASN A 1 324 ? -1.481 6.328 -21.349 1.00 80.19 324 ASN A N 1
ATOM 2596 C CA . ASN A 1 324 ? -0.892 7.292 -20.397 1.00 80.19 324 ASN A CA 1
ATOM 2597 C C . ASN A 1 324 ? -1.400 7.126 -18.950 1.00 80.19 324 ASN A C 1
ATOM 2599 O O . ASN A 1 324 ? -0.619 7.137 -18.002 1.00 80.19 324 ASN A O 1
ATOM 2603 N N . ALA A 1 325 ? -2.710 6.924 -18.761 1.00 76.88 325 ALA A N 1
ATOM 2604 C CA . ALA A 1 325 ? -3.288 6.737 -17.427 1.00 76.88 325 ALA A CA 1
ATOM 2605 C C . ALA A 1 325 ? -2.831 5.420 -16.770 1.00 76.88 325 ALA A C 1
ATOM 2607 O O . ALA A 1 325 ? -2.570 5.379 -15.568 1.00 76.88 325 ALA A O 1
ATOM 2608 N N . GLY A 1 326 ? -2.707 4.348 -17.560 1.00 81.19 326 GLY A N 1
ATOM 2609 C CA . GLY A 1 326 ? -2.206 3.060 -17.087 1.00 81.19 326 GLY A CA 1
ATOM 2610 C C . GLY A 1 326 ? -0.702 3.074 -16.816 1.00 81.19 326 GLY A C 1
ATOM 2611 O O . GLY A 1 326 ? -0.259 2.504 -15.823 1.00 81.19 326 GLY A O 1
ATOM 2612 N N . GLN A 1 327 ? 0.068 3.785 -17.638 1.00 85.56 327 GLN A N 1
ATOM 2613 C CA . GLN A 1 327 ? 1.495 4.026 -17.435 1.00 85.56 327 GLN A CA 1
ATOM 2614 C C . GLN A 1 327 ? 1.756 4.717 -16.095 1.00 85.56 327 GLN A C 1
ATOM 2616 O O . GLN A 1 327 ? 2.494 4.185 -15.264 1.00 85.56 327 GLN A O 1
ATOM 2621 N N . TYR A 1 328 ? 1.095 5.849 -15.847 1.00 85.69 328 TYR A N 1
ATOM 2622 C CA . TYR A 1 328 ? 1.208 6.558 -14.575 1.00 85.69 328 TYR A CA 1
ATOM 2623 C C . TYR A 1 328 ? 0.781 5.670 -13.390 1.00 85.69 328 TYR A C 1
ATOM 2625 O O . TYR A 1 328 ? 1.438 5.658 -12.349 1.00 85.69 328 TYR A O 1
ATOM 2633 N N . PHE A 1 329 ? -0.265 4.849 -13.555 1.00 86.44 329 PHE A N 1
ATOM 2634 C CA . PHE A 1 329 ? -0.680 3.881 -12.536 1.00 86.44 329 PHE A CA 1
ATOM 2635 C C . PHE A 1 329 ? 0.402 2.831 -12.227 1.00 86.44 329 PHE A C 1
ATOM 2637 O O . PHE A 1 329 ? 0.714 2.616 -11.056 1.00 86.44 329 PHE A O 1
ATOM 2644 N N . ILE A 1 330 ? 1.014 2.215 -13.247 1.00 89.56 330 ILE A N 1
ATOM 2645 C CA . ILE A 1 330 ? 2.103 1.234 -13.074 1.00 89.56 330 ILE A CA 1
ATOM 2646 C C . ILE A 1 330 ? 3.274 1.867 -12.322 1.00 89.56 330 ILE A C 1
ATOM 2648 O O . ILE A 1 330 ? 3.776 1.285 -11.359 1.00 89.56 330 ILE A O 1
ATOM 2652 N N . ILE A 1 331 ? 3.686 3.069 -12.730 1.00 90.88 331 ILE A N 1
ATOM 2653 C CA . ILE A 1 331 ? 4.773 3.807 -12.078 1.00 90.88 331 ILE A CA 1
ATOM 2654 C C . ILE A 1 331 ? 4.407 4.095 -10.619 1.00 90.88 331 ILE A C 1
ATOM 2656 O O . ILE A 1 331 ? 5.211 3.839 -9.725 1.00 90.88 331 ILE A O 1
ATOM 2660 N N . SER A 1 332 ? 3.178 4.542 -10.352 1.00 90.06 332 SER A N 1
ATOM 2661 C CA . SER A 1 332 ? 2.684 4.791 -8.993 1.00 90.06 332 SER A CA 1
ATOM 2662 C C . SER A 1 332 ? 2.682 3.525 -8.122 1.00 90.06 332 SER A C 1
ATOM 2664 O O . SER A 1 332 ? 3.044 3.592 -6.944 1.00 90.06 332 SER A O 1
ATOM 2666 N N . CYS A 1 333 ? 2.344 2.359 -8.688 1.00 90.19 333 CYS A N 1
ATOM 2667 C CA . CYS A 1 333 ? 2.472 1.064 -8.013 1.00 90.19 333 CYS A CA 1
ATOM 2668 C C . CYS A 1 333 ? 3.933 0.757 -7.664 1.00 90.19 333 CYS A C 1
ATOM 2670 O O . CYS A 1 333 ? 4.227 0.446 -6.511 1.00 90.19 333 CYS A O 1
ATOM 2672 N N . MET A 1 334 ? 4.866 0.912 -8.608 1.00 93.75 334 MET A N 1
ATOM 2673 C CA . MET A 1 334 ? 6.297 0.687 -8.351 1.00 93.75 334 MET A CA 1
ATOM 2674 C C . MET A 1 334 ? 6.836 1.643 -7.275 1.00 93.75 334 MET A C 1
ATOM 2676 O O . MET A 1 334 ? 7.524 1.206 -6.353 1.00 93.75 334 MET A O 1
ATOM 2680 N N . VAL A 1 335 ? 6.463 2.926 -7.336 1.00 93.19 335 VAL A N 1
ATOM 2681 C CA . VAL A 1 335 ? 6.841 3.945 -6.341 1.00 93.19 335 VAL A CA 1
ATOM 2682 C C . VAL A 1 335 ? 6.254 3.638 -4.960 1.00 93.19 335 VAL A C 1
ATOM 2684 O O . VAL A 1 335 ? 6.923 3.863 -3.956 1.00 93.19 335 VAL A O 1
ATOM 2687 N N . SER A 1 336 ? 5.054 3.050 -4.873 1.00 92.12 336 SER A N 1
ATOM 2688 C CA . SER A 1 336 ? 4.449 2.667 -3.583 1.00 92.12 336 SER A CA 1
ATOM 2689 C C . SER A 1 336 ? 5.235 1.590 -2.819 1.00 92.12 336 SER A C 1
ATOM 2691 O O . SER A 1 336 ? 5.081 1.443 -1.606 1.00 92.12 336 SER A O 1
ATOM 2693 N N . HIS A 1 337 ? 6.125 0.869 -3.506 1.00 93.44 337 HIS A N 1
ATOM 2694 C CA . HIS A 1 337 ? 7.032 -0.098 -2.892 1.00 93.44 337 HIS A CA 1
ATOM 2695 C C . HIS A 1 337 ? 8.384 0.491 -2.485 1.00 93.44 337 HIS A C 1
ATOM 2697 O O . HIS A 1 337 ? 9.156 -0.203 -1.822 1.00 93.44 337 HIS A O 1
ATOM 2703 N N . LEU A 1 338 ? 8.657 1.758 -2.809 1.00 92.69 338 LEU A N 1
ATOM 2704 C CA . LEU A 1 338 ? 9.828 2.487 -2.331 1.00 92.69 338 LEU A CA 1
ATOM 2705 C C . LEU A 1 338 ? 9.593 2.940 -0.885 1.00 92.69 338 LEU A C 1
ATOM 2707 O O . LEU A 1 338 ? 9.272 4.100 -0.636 1.00 92.69 338 LEU A O 1
ATOM 2711 N N . ARG A 1 339 ? 9.693 2.000 0.058 1.00 91.06 339 ARG A N 1
ATOM 2712 C CA . ARG A 1 339 ? 9.490 2.207 1.507 1.00 91.06 339 ARG A CA 1
ATOM 2713 C C . ARG A 1 339 ? 10.844 2.301 2.219 1.00 91.06 339 ARG A C 1
ATOM 2715 O O . ARG A 1 339 ? 11.801 2.782 1.628 1.00 91.06 339 ARG A O 1
ATOM 2722 N N . TYR A 1 340 ? 10.959 1.781 3.440 1.00 87.88 340 TYR A N 1
ATOM 2723 C CA . TYR A 1 340 ? 12.242 1.528 4.107 1.00 87.88 340 TYR A CA 1
ATOM 2724 C C . TYR A 1 340 ? 13.147 0.567 3.310 1.00 87.88 340 TYR A C 1
ATOM 2726 O O . TYR A 1 340 ? 12.657 -0.165 2.438 1.00 87.88 340 TYR A O 1
ATOM 2734 N N . LEU A 1 341 ? 14.449 0.518 3.613 1.00 86.56 341 LEU A N 1
ATOM 2735 C CA . LEU A 1 341 ? 15.384 -0.369 2.909 1.00 86.56 341 LEU A CA 1
ATOM 2736 C C . LEU A 1 341 ? 15.031 -1.848 3.107 1.00 86.56 341 LEU A C 1
ATOM 2738 O O . LEU A 1 341 ? 15.154 -2.417 4.190 1.00 86.56 341 LEU A O 1
ATOM 2742 N N . ASN A 1 342 ? 14.602 -2.482 2.023 1.00 88.44 342 ASN A N 1
ATOM 2743 C CA . ASN A 1 342 ? 14.308 -3.906 1.934 1.00 88.44 342 ASN A CA 1
ATOM 2744 C C . ASN A 1 342 ? 14.567 -4.385 0.498 1.00 88.44 342 ASN A C 1
ATOM 2746 O O . ASN A 1 342 ? 14.806 -3.571 -0.405 1.00 88.44 342 ASN A O 1
ATOM 2750 N N . LYS A 1 343 ? 14.504 -5.701 0.273 1.00 88.62 343 LYS A N 1
ATOM 2751 C CA . LYS A 1 343 ? 14.777 -6.284 -1.052 1.00 88.62 343 LYS A CA 1
ATOM 2752 C C . LYS A 1 343 ? 13.859 -5.742 -2.157 1.00 88.62 343 LYS A C 1
ATOM 2754 O O . LYS A 1 343 ? 14.342 -5.477 -3.255 1.00 88.62 343 LYS A O 1
ATOM 2759 N N . HIS A 1 344 ? 12.572 -5.516 -1.873 1.00 91.81 344 HIS A N 1
ATOM 2760 C CA . HIS A 1 344 ? 11.620 -4.978 -2.856 1.00 91.81 344 HIS A CA 1
ATOM 2761 C C . HIS A 1 344 ? 11.900 -3.502 -3.160 1.00 91.81 344 HIS A C 1
ATOM 2763 O O . HIS A 1 344 ? 11.919 -3.127 -4.329 1.00 91.81 344 HIS A O 1
ATOM 2769 N N . THR A 1 345 ? 12.170 -2.678 -2.140 1.00 92.00 345 THR A N 1
ATOM 2770 C CA . THR A 1 345 ? 12.547 -1.264 -2.308 1.00 92.00 345 THR A CA 1
ATOM 2771 C C . THR A 1 345 ? 13.749 -1.148 -3.240 1.00 92.00 345 THR A C 1
ATOM 2773 O O . THR A 1 345 ? 13.696 -0.400 -4.214 1.00 92.00 345 THR A O 1
ATOM 2776 N N . LYS A 1 346 ? 14.805 -1.938 -2.994 1.00 87.81 346 LYS A N 1
ATOM 2777 C CA . LYS A 1 346 ? 15.990 -1.958 -3.859 1.00 87.81 346 LYS A CA 1
ATOM 2778 C C . LYS A 1 346 ? 15.636 -2.376 -5.291 1.00 87.81 346 LYS A C 1
ATOM 2780 O O . LYS A 1 346 ? 16.020 -1.692 -6.238 1.00 87.81 346 LYS A O 1
ATOM 2785 N N . PHE A 1 347 ? 14.898 -3.475 -5.446 1.00 89.88 347 PHE A N 1
ATOM 2786 C CA . PHE A 1 347 ? 14.517 -3.995 -6.758 1.00 89.88 347 PHE A CA 1
ATOM 2787 C C . PHE A 1 347 ? 13.711 -2.976 -7.576 1.00 89.88 347 PHE A C 1
ATOM 2789 O O . PHE A 1 347 ? 14.058 -2.689 -8.723 1.00 89.88 347 PHE A O 1
ATOM 2796 N N . PHE A 1 348 ? 12.667 -2.382 -6.989 1.00 92.69 348 PHE A N 1
ATOM 2797 C CA . PHE A 1 348 ? 11.838 -1.388 -7.671 1.00 92.69 348 PHE A CA 1
ATOM 2798 C C . PHE A 1 348 ? 12.590 -0.081 -7.945 1.00 92.69 348 PHE A C 1
ATOM 2800 O O . PHE A 1 348 ? 12.422 0.473 -9.031 1.00 92.69 348 PHE A O 1
ATOM 2807 N N . ALA A 1 349 ? 13.461 0.377 -7.037 1.00 90.62 349 ALA A N 1
ATOM 2808 C CA . ALA A 1 349 ? 14.313 1.546 -7.273 1.00 90.62 349 ALA A CA 1
ATOM 2809 C C . ALA A 1 349 ? 15.185 1.348 -8.522 1.00 90.62 349 ALA A C 1
ATOM 2811 O O . ALA A 1 349 ? 15.240 2.204 -9.405 1.00 90.62 349 ALA A O 1
ATOM 2812 N N . GLN A 1 350 ? 15.809 0.177 -8.648 1.00 87.31 350 GLN A N 1
ATOM 2813 C CA . GLN A 1 350 ? 16.653 -0.158 -9.794 1.00 87.31 350 GLN A CA 1
ATOM 2814 C C . GLN A 1 350 ? 15.852 -0.400 -11.075 1.00 87.31 350 GLN A C 1
ATOM 2816 O O . GLN A 1 350 ? 16.305 -0.010 -12.151 1.00 87.31 350 GLN A O 1
ATOM 2821 N N . CYS A 1 351 ? 14.647 -0.971 -10.977 1.00 88.81 351 CYS A N 1
ATOM 2822 C CA . CYS A 1 351 ? 13.721 -1.047 -12.108 1.00 88.81 351 CYS A CA 1
ATOM 2823 C C . CYS A 1 351 ? 13.395 0.350 -12.642 1.00 88.81 351 CYS A C 1
ATOM 2825 O O . CYS A 1 351 ? 13.496 0.577 -13.845 1.00 88.81 351 CYS A O 1
ATOM 2827 N N . LEU A 1 352 ? 13.024 1.280 -11.757 1.00 90.31 352 LEU A N 1
ATOM 2828 C CA . LEU A 1 352 ? 12.669 2.649 -12.129 1.00 90.31 352 LEU A CA 1
ATOM 2829 C C . LEU A 1 352 ? 13.861 3.386 -12.745 1.00 90.31 352 LEU A C 1
ATOM 2831 O O . LEU A 1 352 ? 13.703 3.998 -13.796 1.00 90.31 352 LEU A O 1
ATOM 2835 N N . LEU A 1 353 ? 15.060 3.253 -12.169 1.00 87.75 353 LEU A N 1
ATOM 2836 C CA . LEU A 1 353 ? 16.298 3.803 -12.736 1.00 87.75 353 LEU A CA 1
ATOM 2837 C C . LEU A 1 353 ? 16.596 3.244 -14.135 1.00 87.75 353 LEU A C 1
ATOM 2839 O O . LEU A 1 353 ? 16.966 3.991 -15.041 1.00 87.75 353 LEU A O 1
ATOM 2843 N N . HIS A 1 354 ? 16.417 1.936 -14.332 1.00 86.94 354 HIS A N 1
ATOM 2844 C CA . HIS A 1 354 ? 16.653 1.296 -15.624 1.00 86.94 354 HIS A CA 1
ATOM 2845 C C . HIS A 1 354 ? 15.616 1.719 -16.674 1.00 86.94 354 HIS A C 1
ATOM 2847 O O . HIS A 1 354 ? 15.982 2.024 -17.809 1.00 86.94 354 HIS A O 1
ATOM 2853 N N . ILE A 1 355 ? 14.333 1.791 -16.302 1.00 87.62 355 ILE A N 1
ATOM 2854 C CA . ILE A 1 355 ? 13.265 2.299 -17.176 1.00 87.62 355 ILE A CA 1
ATOM 2855 C C . ILE A 1 355 ? 13.538 3.762 -17.539 1.00 87.62 355 ILE A C 1
ATOM 2857 O O . ILE A 1 355 ? 13.468 4.109 -18.713 1.00 87.62 355 ILE A O 1
ATOM 2861 N N . PHE A 1 356 ? 13.931 4.590 -16.568 1.00 87.25 356 PHE A N 1
ATOM 2862 C CA . PHE A 1 356 ? 14.279 5.995 -16.785 1.00 87.25 356 PHE A CA 1
ATOM 2863 C C . PHE A 1 356 ? 15.451 6.162 -17.762 1.00 87.25 356 PHE A C 1
ATOM 2865 O O . PHE A 1 356 ? 15.391 7.015 -18.645 1.00 87.25 356 PHE A O 1
ATOM 2872 N N . LYS A 1 357 ? 16.483 5.308 -17.662 1.00 85.19 357 LYS A N 1
ATOM 2873 C CA . LYS A 1 357 ? 17.617 5.280 -18.603 1.00 85.19 357 LYS A CA 1
ATOM 2874 C C . LYS A 1 357 ? 17.185 4.935 -20.026 1.00 85.19 357 LYS A C 1
ATOM 2876 O O . LYS A 1 357 ? 17.631 5.564 -20.976 1.00 85.19 357 LYS A O 1
ATOM 2881 N N . LEU A 1 358 ? 16.348 3.909 -20.166 1.00 82.88 358 LEU A N 1
ATOM 2882 C CA . LEU A 1 358 ? 15.862 3.426 -21.461 1.00 82.88 358 LEU A CA 1
ATOM 2883 C C . LEU A 1 358 ? 14.868 4.386 -22.118 1.00 82.88 358 LEU A C 1
ATOM 2885 O O . LEU A 1 358 ? 14.722 4.372 -23.335 1.00 82.88 358 LEU A O 1
ATOM 2889 N N . ALA A 1 359 ? 14.186 5.197 -21.314 1.00 80.62 359 ALA A N 1
ATOM 2890 C CA . ALA A 1 359 ? 13.253 6.225 -21.749 1.00 80.62 359 ALA A CA 1
ATOM 2891 C C . ALA A 1 359 ? 13.958 7.536 -22.140 1.00 80.62 359 ALA A C 1
ATOM 2893 O O . ALA A 1 359 ? 13.338 8.594 -22.124 1.00 80.62 359 ALA A O 1
ATOM 2894 N N . SER A 1 360 ? 15.250 7.504 -22.486 1.00 73.00 360 SER A N 1
ATOM 2895 C CA . SER A 1 360 ? 16.014 8.700 -22.867 1.00 73.00 360 SER A CA 1
ATOM 2896 C C . SER A 1 360 ? 15.391 9.477 -24.033 1.00 73.00 360 SER A C 1
ATOM 2898 O O . SER A 1 360 ? 15.527 10.694 -24.074 1.00 73.00 360 SER A O 1
ATOM 2900 N N . GLU A 1 361 ? 14.687 8.789 -24.937 1.00 67.94 361 GLU A N 1
ATOM 2901 C CA . GLU A 1 361 ? 13.979 9.381 -26.086 1.00 67.94 361 GLU A CA 1
ATOM 2902 C C . GLU A 1 361 ? 12.476 9.624 -25.826 1.00 67.94 361 GLU A C 1
ATOM 2904 O O . GLU A 1 361 ? 11.829 10.334 -26.590 1.00 67.94 361 GLU A O 1
ATOM 2909 N N . ASP A 1 362 ? 11.914 9.067 -24.746 1.00 74.75 362 ASP A N 1
ATOM 2910 C CA . ASP A 1 362 ? 10.497 9.190 -24.377 1.00 74.75 362 ASP A CA 1
ATOM 2911 C C . ASP A 1 362 ? 10.350 10.119 -23.162 1.00 74.75 362 ASP A C 1
ATOM 2913 O O . ASP A 1 362 ? 10.301 9.687 -22.004 1.00 74.75 362 ASP A O 1
ATOM 2917 N N . GLY A 1 363 ? 10.317 11.427 -23.441 1.00 70.19 363 GLY A N 1
ATOM 2918 C CA . GLY A 1 363 ? 10.229 12.474 -22.418 1.00 70.19 363 GLY A CA 1
ATOM 2919 C C . GLY A 1 363 ? 9.027 12.307 -21.484 1.00 70.19 363 GLY A C 1
ATOM 2920 O O . GLY A 1 363 ? 9.163 12.499 -20.277 1.00 70.19 363 GLY A O 1
ATOM 2921 N N . ASN A 1 364 ? 7.890 11.831 -22.002 1.00 78.75 364 ASN A N 1
ATOM 2922 C CA . ASN A 1 364 ? 6.665 11.652 -21.218 1.00 78.75 364 ASN A CA 1
ATOM 2923 C C . ASN A 1 364 ? 6.861 10.633 -20.088 1.00 78.75 364 ASN A C 1
ATOM 2925 O O . ASN A 1 364 ? 6.482 10.888 -18.946 1.00 78.75 364 ASN A O 1
ATOM 2929 N N . LEU A 1 365 ? 7.504 9.497 -20.380 1.00 82.31 365 LEU A N 1
ATOM 2930 C CA . LEU A 1 365 ? 7.745 8.448 -19.388 1.00 82.31 365 LEU A CA 1
ATOM 2931 C C . LEU A 1 365 ? 8.726 8.894 -18.294 1.00 82.31 365 LEU A C 1
ATOM 2933 O O . LEU A 1 365 ? 8.530 8.577 -17.118 1.00 82.31 365 LEU A O 1
ATOM 2937 N N . ARG A 1 366 ? 9.760 9.669 -18.647 1.00 83.00 366 ARG A N 1
ATOM 2938 C CA . ARG A 1 366 ? 10.679 10.256 -17.655 1.00 83.00 366 ARG A CA 1
ATOM 2939 C C . ARG A 1 366 ? 9.968 11.276 -16.767 1.00 83.00 366 ARG A C 1
ATOM 2941 O O . ARG A 1 366 ? 10.151 11.235 -15.547 1.00 83.00 366 ARG A O 1
ATOM 2948 N N . CYS A 1 367 ? 9.137 12.135 -17.354 1.00 80.06 367 CYS A N 1
ATOM 2949 C CA . CYS A 1 367 ? 8.347 13.117 -16.618 1.00 80.06 367 CYS A CA 1
ATOM 2950 C C . CYS A 1 367 ? 7.340 12.446 -15.675 1.00 80.06 367 CYS A C 1
ATOM 2952 O O . CYS A 1 367 ? 7.242 12.861 -14.523 1.00 80.06 367 CYS A O 1
ATOM 2954 N N . ASP A 1 368 ? 6.677 11.361 -16.086 1.00 83.00 368 ASP A N 1
ATOM 2955 C CA . ASP A 1 368 ? 5.761 10.605 -15.218 1.00 83.00 368 ASP A CA 1
ATOM 2956 C C . ASP A 1 368 ? 6.466 9.981 -14.003 1.00 83.00 368 ASP A C 1
ATOM 2958 O O . ASP A 1 368 ? 5.938 10.040 -12.888 1.00 83.00 368 ASP A O 1
ATOM 2962 N N . ILE A 1 369 ? 7.666 9.410 -14.187 1.00 87.81 369 ILE A N 1
ATOM 2963 C CA . ILE A 1 369 ? 8.469 8.843 -13.087 1.00 87.81 369 ILE A CA 1
ATOM 2964 C C . ILE A 1 369 ? 8.825 9.928 -12.073 1.00 87.81 369 ILE A C 1
ATOM 2966 O O . ILE A 1 369 ? 8.610 9.758 -10.870 1.00 87.81 369 ILE A O 1
ATOM 2970 N N . VAL A 1 370 ? 9.347 11.053 -12.558 1.00 84.44 370 VAL A N 1
ATOM 2971 C CA . VAL A 1 370 ? 9.759 12.171 -11.703 1.00 84.44 370 VAL A CA 1
ATOM 2972 C C . VAL A 1 370 ? 8.541 12.754 -11.007 1.00 84.44 370 VAL A C 1
ATOM 2974 O O . VAL A 1 370 ? 8.549 12.903 -9.789 1.00 84.44 370 VAL A O 1
ATOM 2977 N N . ARG A 1 371 ? 7.459 13.003 -11.745 1.00 83.75 371 ARG A N 1
ATOM 2978 C CA . ARG A 1 371 ? 6.200 13.496 -11.193 1.00 83.75 371 ARG A CA 1
ATOM 2979 C C . ARG A 1 371 ? 5.698 12.603 -10.065 1.00 83.75 371 ARG A C 1
ATOM 2981 O O . ARG A 1 371 ? 5.422 13.127 -8.989 1.00 83.75 371 ARG A O 1
ATOM 2988 N N . CYS A 1 372 ? 5.644 11.285 -10.278 1.00 86.62 372 CYS A N 1
ATOM 2989 C CA . CYS A 1 372 ? 5.222 10.342 -9.244 1.00 86.62 372 CYS A CA 1
ATOM 2990 C C . CYS A 1 372 ? 6.080 10.486 -7.987 1.00 86.62 372 CYS A C 1
ATOM 2992 O O . CYS A 1 372 ? 5.531 10.633 -6.902 1.00 86.62 372 CYS A O 1
ATOM 2994 N N . LEU A 1 373 ? 7.411 10.480 -8.110 1.00 88.12 373 LEU A N 1
ATOM 2995 C CA . LEU A 1 373 ? 8.318 10.606 -6.961 1.00 88.12 373 LEU A CA 1
ATOM 2996 C C . LEU A 1 373 ? 8.132 11.942 -6.223 1.00 88.12 373 LEU A C 1
ATOM 2998 O O . LEU A 1 373 ? 8.030 11.981 -4.993 1.00 88.12 373 LEU A O 1
ATOM 3002 N N . PHE A 1 374 ? 8.037 13.038 -6.973 1.00 83.75 374 PHE A N 1
ATOM 3003 C CA . PHE A 1 374 ? 7.917 14.386 -6.430 1.00 83.75 374 PHE A CA 1
ATOM 3004 C C . PHE A 1 374 ? 6.569 14.642 -5.757 1.00 83.75 374 PHE A C 1
ATOM 3006 O O . PHE A 1 374 ? 6.517 15.328 -4.736 1.00 83.75 374 PHE A O 1
ATOM 3013 N N . GLU A 1 375 ? 5.480 14.055 -6.252 1.00 84.06 375 GLU A N 1
ATOM 3014 C CA . GLU A 1 375 ? 4.170 14.155 -5.605 1.00 84.06 375 GLU A CA 1
ATOM 3015 C C . GLU A 1 375 ? 4.210 13.660 -4.150 1.00 84.06 375 GLU A C 1
ATOM 3017 O O . GLU A 1 375 ? 3.620 14.314 -3.289 1.00 84.06 375 GLU A O 1
ATOM 3022 N N . TYR A 1 376 ? 4.985 12.609 -3.841 1.00 85.25 376 TYR A N 1
ATOM 3023 C CA . TYR A 1 376 ? 5.235 12.177 -2.457 1.00 85.25 376 TYR A CA 1
ATOM 3024 C C . TYR A 1 376 ? 6.171 13.132 -1.706 1.00 85.25 376 TYR A C 1
ATOM 3026 O O . TYR A 1 376 ? 5.894 13.496 -0.557 1.00 85.25 376 TYR A O 1
ATOM 3034 N N . LEU A 1 377 ? 7.250 13.600 -2.337 1.00 82.44 377 LEU A N 1
ATOM 3035 C CA . LEU A 1 377 ? 8.200 14.522 -1.702 1.00 82.44 377 LEU A CA 1
ATOM 3036 C C . LEU A 1 377 ? 7.575 15.872 -1.321 1.00 82.44 377 LEU A C 1
ATOM 3038 O O . LEU A 1 377 ? 7.946 16.450 -0.304 1.00 82.44 377 LEU A O 1
ATOM 3042 N N . PHE A 1 378 ? 6.562 16.333 -2.048 1.00 81.75 378 PHE A N 1
ATOM 3043 C CA . PHE A 1 378 ? 5.866 17.590 -1.763 1.00 81.75 378 PHE A CA 1
ATOM 3044 C C . PHE A 1 378 ? 4.784 17.515 -0.679 1.00 81.75 378 PHE A C 1
ATOM 3046 O O . PHE A 1 378 ? 4.177 18.531 -0.341 1.00 81.75 378 PHE A O 1
ATOM 3053 N N . THR A 1 379 ? 4.470 16.329 -0.160 1.00 83.56 379 THR A N 1
ATOM 3054 C CA . THR A 1 379 ? 3.507 16.199 0.951 1.00 83.56 379 THR A CA 1
ATOM 3055 C C . THR A 1 379 ? 4.111 16.701 2.271 1.00 83.56 379 THR A C 1
ATOM 3057 O O . THR A 1 379 ? 5.260 17.139 2.316 1.00 83.56 379 THR A O 1
ATOM 3060 N N . LYS A 1 380 ? 3.373 16.635 3.381 1.00 81.19 380 LYS A N 1
ATOM 3061 C CA . LYS A 1 380 ? 3.962 16.856 4.713 1.00 81.19 380 LYS A CA 1
ATOM 3062 C C . LYS A 1 380 ? 4.904 15.694 5.082 1.00 81.19 380 LYS A C 1
ATOM 3064 O O . LYS A 1 380 ? 4.859 14.632 4.458 1.00 81.19 380 LYS A O 1
ATOM 3069 N N . GLU A 1 381 ? 5.778 15.913 6.062 1.00 79.19 381 GLU A N 1
ATOM 3070 C CA . GLU A 1 381 ? 6.535 14.832 6.712 1.00 79.19 381 GLU A CA 1
ATOM 3071 C C . GLU A 1 381 ? 5.576 13.787 7.310 1.00 79.19 381 GLU A C 1
ATOM 3073 O O . GLU A 1 381 ? 4.464 14.162 7.707 1.00 79.19 381 GLU A O 1
ATOM 3078 N N . PRO A 1 382 ? 5.970 12.500 7.398 1.00 85.69 382 PRO A N 1
ATOM 3079 C CA . PRO A 1 382 ? 7.301 11.914 7.157 1.00 85.69 382 PRO A CA 1
ATOM 3080 C C . PRO A 1 382 ? 7.578 11.509 5.697 1.00 85.69 382 PRO A C 1
ATOM 3082 O O . PRO A 1 382 ? 6.668 11.052 5.006 1.00 85.69 382 PRO A O 1
ATOM 3085 N N . LYS A 1 383 ? 8.829 11.597 5.223 1.00 83.75 383 LYS A N 1
ATOM 3086 C CA . LYS A 1 383 ? 9.253 11.096 3.892 1.00 83.75 383 LYS A CA 1
ATOM 3087 C C . LYS A 1 383 ? 9.745 9.654 3.881 1.00 83.75 383 LYS A C 1
ATOM 3089 O O . LYS A 1 383 ? 10.453 9.220 4.785 1.00 83.75 383 LYS A O 1
ATOM 3094 N N . SER A 1 384 ? 9.417 8.944 2.800 1.00 87.94 384 SER A N 1
ATOM 3095 C CA . SER A 1 384 ? 9.902 7.587 2.594 1.00 87.94 384 SER A CA 1
ATOM 3096 C C . SER A 1 384 ? 11.370 7.586 2.190 1.00 87.94 384 SER A C 1
ATOM 3098 O O . SER A 1 384 ? 11.764 8.220 1.209 1.00 87.94 384 SER A O 1
ATOM 3100 N N . GLU A 1 385 ? 12.139 6.786 2.919 1.00 83.06 385 GLU A N 1
ATOM 3101 C CA . GLU A 1 385 ? 13.497 6.360 2.604 1.00 83.06 385 GLU A CA 1
ATOM 3102 C C . GLU A 1 385 ? 13.725 6.068 1.125 1.00 83.06 385 GLU A C 1
ATOM 3104 O O . GLU A 1 385 ? 14.531 6.715 0.466 1.00 83.06 385 GLU A O 1
ATOM 3109 N N . GLY A 1 386 ? 13.018 5.068 0.600 1.00 86.75 386 GLY A N 1
ATOM 3110 C CA . GLY A 1 386 ? 13.294 4.518 -0.713 1.00 86.75 386 GLY A CA 1
ATOM 3111 C C . GLY A 1 386 ? 13.050 5.543 -1.806 1.00 86.75 386 GLY A C 1
ATOM 3112 O O . GLY A 1 386 ? 13.766 5.543 -2.805 1.00 86.75 386 GLY A O 1
ATOM 3113 N N . ILE A 1 387 ? 12.081 6.442 -1.608 1.00 88.50 387 ILE A N 1
ATOM 3114 C CA . ILE A 1 387 ? 11.830 7.555 -2.527 1.00 88.50 387 ILE A CA 1
ATOM 3115 C C . ILE A 1 387 ? 13.014 8.515 -2.509 1.00 88.50 387 ILE A C 1
ATOM 3117 O O . ILE A 1 387 ? 13.535 8.837 -3.573 1.00 88.50 387 ILE A O 1
ATOM 3121 N N . LEU A 1 388 ? 13.470 8.929 -1.325 1.00 84.06 388 LEU A N 1
ATOM 3122 C CA . LEU A 1 388 ? 14.613 9.832 -1.176 1.00 84.06 388 LEU A CA 1
ATOM 3123 C C . LEU A 1 388 ? 15.879 9.243 -1.817 1.00 84.06 388 LEU A C 1
ATOM 3125 O O . LEU A 1 388 ? 16.507 9.907 -2.643 1.00 84.06 388 LEU A O 1
ATOM 3129 N N . MET A 1 389 ? 16.185 7.973 -1.532 1.00 82.00 389 MET A N 1
ATOM 3130 C CA . MET A 1 389 ? 17.339 7.266 -2.102 1.00 82.00 389 MET A CA 1
ATOM 3131 C C . MET A 1 389 ? 17.238 7.115 -3.626 1.00 82.00 389 MET A C 1
ATOM 3133 O O . MET A 1 389 ? 18.217 7.321 -4.343 1.00 82.00 389 MET A O 1
ATOM 3137 N N . THR A 1 390 ? 16.050 6.789 -4.146 1.00 86.50 390 THR A N 1
ATOM 3138 C CA . THR A 1 390 ? 15.832 6.655 -5.597 1.00 86.50 390 THR A CA 1
ATOM 3139 C C . THR A 1 390 ? 15.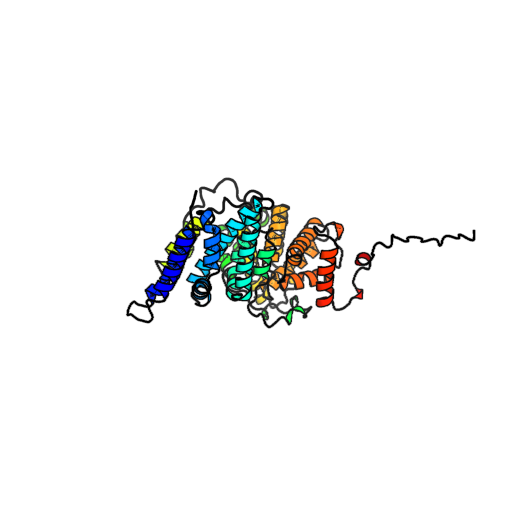976 8.003 -6.298 1.00 86.50 390 THR A C 1
ATOM 3141 O O . THR A 1 390 ? 16.630 8.079 -7.337 1.00 86.50 390 THR A O 1
ATOM 3144 N N . CYS A 1 391 ? 15.421 9.074 -5.724 1.00 83.56 391 CYS A N 1
ATOM 3145 C CA . CYS A 1 391 ? 15.583 10.427 -6.249 1.00 83.56 391 CYS A CA 1
ATOM 3146 C C . CYS A 1 391 ? 17.056 10.837 -6.279 1.00 83.56 391 CYS A C 1
ATOM 3148 O O . CYS A 1 391 ? 17.535 11.257 -7.330 1.00 83.56 391 CYS A O 1
ATOM 3150 N N . ALA A 1 392 ? 17.787 10.662 -5.174 1.00 77.44 392 ALA A N 1
ATOM 3151 C CA . ALA A 1 392 ? 19.215 10.969 -5.111 1.00 77.44 392 ALA A CA 1
ATOM 3152 C C . ALA A 1 392 ? 20.009 10.229 -6.205 1.00 77.44 392 ALA A C 1
ATOM 3154 O O . ALA A 1 392 ? 20.824 10.840 -6.899 1.00 77.44 392 ALA A O 1
ATOM 3155 N N . GLN A 1 393 ? 19.705 8.948 -6.442 1.00 80.12 393 GLN A N 1
ATOM 3156 C CA . GLN A 1 393 ? 20.362 8.156 -7.484 1.00 80.12 393 GLN A CA 1
ATOM 3157 C C . GLN A 1 393 ? 19.987 8.595 -8.911 1.00 80.12 393 GLN A C 1
ATOM 3159 O O . GLN A 1 393 ? 20.844 8.580 -9.797 1.00 80.12 393 GLN A O 1
ATOM 3164 N N . ILE A 1 394 ? 18.737 9.015 -9.155 1.00 81.38 394 ILE A N 1
ATOM 3165 C CA . ILE A 1 394 ? 18.337 9.613 -10.443 1.00 81.38 394 ILE A CA 1
ATOM 3166 C C . ILE A 1 394 ? 19.149 10.890 -10.693 1.00 81.38 394 ILE A C 1
ATOM 3168 O O . ILE A 1 394 ? 19.719 11.046 -11.774 1.00 81.38 394 ILE A O 1
ATOM 3172 N N . PHE A 1 395 ? 19.252 11.768 -9.691 1.00 76.00 395 PHE A N 1
ATOM 3173 C CA . PHE A 1 395 ? 20.012 13.014 -9.803 1.00 76.00 395 PHE A CA 1
ATOM 3174 C C . PHE A 1 395 ? 21.502 12.766 -10.050 1.00 76.00 395 PHE A C 1
ATOM 3176 O O . PHE A 1 395 ? 22.074 13.390 -10.944 1.00 76.00 395 PHE A O 1
ATOM 3183 N N . ARG A 1 396 ? 22.112 11.814 -9.333 1.00 75.56 396 ARG A N 1
ATOM 3184 C CA . ARG A 1 396 ? 23.528 11.445 -9.497 1.00 75.56 396 ARG A CA 1
ATOM 3185 C C . ARG A 1 396 ? 23.836 10.890 -10.891 1.00 75.56 396 ARG A C 1
ATOM 3187 O O . ARG A 1 396 ? 24.870 11.224 -11.459 1.00 75.56 396 ARG A O 1
ATOM 3194 N N . ASN A 1 397 ? 22.949 10.061 -11.445 1.00 76.62 397 ASN A N 1
ATOM 3195 C CA . ASN A 1 397 ? 23.206 9.354 -12.705 1.00 76.62 397 ASN A CA 1
ATOM 3196 C C . ASN A 1 397 ? 22.825 10.147 -13.963 1.00 76.62 397 ASN A C 1
ATOM 3198 O O . ASN A 1 397 ? 23.416 9.915 -15.016 1.00 76.62 397 ASN A O 1
ATOM 3202 N N . PHE A 1 398 ? 21.834 11.041 -13.883 1.00 73.12 398 PHE A N 1
ATOM 3203 C CA . PHE A 1 398 ? 21.259 11.703 -15.066 1.00 73.12 398 PHE A CA 1
ATOM 3204 C C . PHE A 1 398 ? 21.255 13.238 -15.006 1.00 73.12 398 PHE A C 1
ATOM 3206 O O . PHE A 1 398 ? 20.923 13.873 -16.012 1.00 73.12 398 PHE A O 1
ATOM 3213 N N . GLY A 1 399 ? 21.610 13.845 -13.866 1.00 65.00 399 GLY A N 1
ATOM 3214 C CA . GLY A 1 399 ? 21.559 15.297 -13.661 1.00 65.00 399 GLY A CA 1
ATOM 3215 C C . GLY A 1 399 ? 20.160 15.911 -13.857 1.00 65.00 399 GLY A C 1
ATOM 3216 O O . GLY A 1 399 ? 19.161 15.208 -14.014 1.00 65.00 399 GLY A O 1
ATOM 3217 N N . TRP A 1 400 ? 20.084 17.247 -13.892 1.00 55.62 400 TRP A N 1
ATOM 3218 C CA . TRP A 1 400 ? 18.871 18.019 -14.226 1.00 55.62 400 TRP A CA 1
ATOM 3219 C C . TRP A 1 400 ? 18.592 18.049 -15.739 1.00 55.62 400 TRP A C 1
ATOM 3221 O O . TRP A 1 400 ? 18.398 19.101 -16.333 1.00 55.62 400 TRP A O 1
ATOM 3231 N N . THR A 1 401 ? 18.569 16.894 -16.402 1.00 51.38 401 THR A N 1
ATOM 3232 C CA . THR A 1 401 ? 18.194 16.808 -17.831 1.00 51.38 401 THR A CA 1
ATOM 3233 C C . THR A 1 401 ? 16.678 16.874 -18.071 1.00 51.38 401 THR A C 1
ATOM 3235 O O . THR A 1 401 ? 16.210 16.534 -19.153 1.00 51.38 401 THR A O 1
ATOM 3238 N N . LEU A 1 402 ? 15.906 17.271 -17.060 1.00 53.97 402 LEU A N 1
ATOM 3239 C CA . LEU A 1 402 ? 14.453 17.411 -17.104 1.00 53.97 402 LEU A CA 1
ATOM 3240 C C . LEU A 1 402 ? 14.121 18.899 -17.152 1.00 53.97 402 LEU A C 1
ATOM 3242 O O . LEU A 1 402 ? 14.651 19.665 -16.346 1.00 53.97 402 LEU A O 1
ATOM 3246 N N . ASP A 1 403 ? 13.251 19.298 -18.076 1.00 53.38 403 ASP A N 1
ATOM 3247 C CA . ASP A 1 403 ? 12.791 20.679 -18.161 1.00 53.38 403 ASP A CA 1
ATOM 3248 C C . ASP A 1 403 ? 11.941 20.986 -16.917 1.00 53.38 403 ASP A C 1
ATOM 3250 O O . ASP A 1 403 ? 10.844 20.459 -16.731 1.00 53.38 403 ASP A O 1
ATOM 3254 N N . ILE A 1 404 ? 12.487 21.798 -16.008 1.00 50.22 404 ILE A N 1
ATOM 3255 C CA . ILE A 1 404 ? 11.885 22.122 -14.702 1.00 50.22 404 ILE A CA 1
ATOM 3256 C C . ILE A 1 404 ? 10.490 22.744 -14.881 1.00 50.22 404 ILE A C 1
ATOM 3258 O O . ILE A 1 404 ? 9.625 22.618 -14.014 1.00 50.22 404 ILE A O 1
ATOM 3262 N N . ASN A 1 405 ? 10.258 23.353 -16.044 1.00 48.38 405 ASN A N 1
ATOM 3263 C CA . ASN A 1 405 ? 9.010 23.997 -16.428 1.00 48.38 405 ASN A CA 1
ATOM 3264 C C . ASN A 1 405 ? 7.845 23.014 -16.664 1.00 48.38 405 ASN A C 1
ATOM 3266 O O . ASN A 1 405 ? 6.695 23.447 -16.691 1.00 48.38 405 ASN A O 1
ATOM 3270 N N . GLU A 1 406 ? 8.104 21.708 -16.801 1.00 51.56 406 GLU A N 1
ATOM 3271 C CA . GLU A 1 406 ? 7.062 20.676 -16.946 1.00 51.56 406 GLU A CA 1
ATOM 3272 C C . GLU A 1 406 ? 6.581 20.097 -15.598 1.00 51.56 406 GLU A C 1
ATOM 3274 O O . GLU A 1 406 ? 5.645 19.291 -15.555 1.00 51.56 406 GLU A O 1
ATOM 3279 N N . LEU A 1 407 ? 7.189 20.497 -14.472 1.00 54.78 407 LEU A N 1
ATOM 3280 C CA . LEU A 1 407 ? 6.816 19.998 -13.147 1.00 54.78 407 LEU A CA 1
ATOM 3281 C C . LEU A 1 407 ? 5.568 20.718 -12.592 1.00 54.78 407 LEU A C 1
ATOM 3283 O O . LEU A 1 407 ? 5.480 21.942 -12.618 1.00 54.78 407 LEU A O 1
ATOM 3287 N N . PRO A 1 408 ? 4.599 19.987 -12.010 1.00 48.47 408 PRO A N 1
ATOM 3288 C CA . PRO A 1 408 ? 3.279 20.533 -11.677 1.00 48.47 408 PRO A CA 1
ATOM 3289 C C . PRO A 1 408 ? 3.197 21.416 -10.408 1.00 48.47 408 PRO A C 1
ATOM 3291 O O . PRO A 1 408 ? 2.087 21.681 -9.944 1.00 48.47 408 PRO A O 1
ATOM 3294 N N . LYS A 1 409 ? 4.309 21.865 -9.799 1.00 52.59 409 LYS A N 1
ATOM 3295 C CA . LYS A 1 409 ? 4.301 22.667 -8.548 1.00 52.59 409 LYS A CA 1
ATOM 3296 C C . LYS A 1 409 ? 5.291 23.840 -8.593 1.00 52.59 409 LYS A C 1
ATOM 3298 O O . LYS A 1 409 ? 6.289 23.728 -9.298 1.00 52.59 409 LYS A O 1
ATOM 3303 N N . PRO A 1 410 ? 5.025 24.952 -7.868 1.00 49.00 410 PRO A N 1
ATOM 3304 C CA . PRO A 1 410 ? 5.832 26.169 -7.954 1.00 49.00 410 PRO A CA 1
ATOM 3305 C C . PRO A 1 410 ? 7.312 25.890 -7.678 1.00 49.00 410 PRO A C 1
ATOM 3307 O O . PRO A 1 410 ? 7.650 25.116 -6.779 1.00 49.00 410 PRO A O 1
ATOM 3310 N N . ALA A 1 411 ? 8.174 26.551 -8.453 1.00 51.12 411 ALA A N 1
ATOM 3311 C CA . ALA A 1 411 ? 9.624 26.379 -8.431 1.00 51.12 411 ALA A CA 1
ATOM 3312 C C . ALA A 1 411 ? 10.230 26.495 -7.019 1.00 51.12 411 ALA A C 1
ATOM 3314 O O . ALA A 1 411 ? 11.164 25.767 -6.717 1.00 51.12 411 ALA A O 1
ATOM 3315 N N . GLU A 1 412 ? 9.656 27.307 -6.123 1.00 49.69 412 GLU A N 1
ATOM 3316 C CA . GLU A 1 412 ? 10.146 27.497 -4.746 1.00 49.69 412 GLU A CA 1
ATOM 3317 C C . GLU A 1 412 ? 10.025 26.240 -3.861 1.00 49.69 412 GLU A C 1
ATOM 3319 O O . GLU A 1 412 ? 10.943 25.904 -3.108 1.00 49.69 412 GLU A O 1
ATOM 3324 N N . ASP A 1 413 ? 8.908 25.503 -3.944 1.00 52.31 413 ASP A N 1
ATOM 3325 C CA . ASP A 1 413 ? 8.727 24.260 -3.180 1.00 52.31 413 ASP A CA 1
ATOM 3326 C C . ASP A 1 413 ? 9.638 23.158 -3.719 1.00 52.31 413 ASP A C 1
ATOM 3328 O O . ASP A 1 413 ? 10.184 22.363 -2.944 1.00 52.31 413 ASP A O 1
ATOM 3332 N N . LEU A 1 414 ? 9.810 23.125 -5.045 1.00 53.72 414 LEU A N 1
ATOM 3333 C CA . LEU A 1 414 ? 10.747 22.237 -5.721 1.00 53.72 414 LEU A CA 1
ATOM 3334 C C . LEU A 1 414 ? 12.165 22.542 -5.254 1.00 53.72 414 LEU A C 1
ATOM 3336 O O . LEU A 1 414 ? 12.843 21.640 -4.784 1.00 53.72 414 LEU A O 1
ATOM 3340 N N . GLU A 1 415 ? 12.574 23.805 -5.300 1.00 52.12 415 GLU A N 1
ATOM 3341 C CA . GLU A 1 415 ? 13.899 24.263 -4.904 1.00 52.12 415 GLU A CA 1
ATOM 3342 C C . GLU A 1 415 ? 14.179 23.984 -3.426 1.00 52.12 415 GLU A C 1
ATOM 3344 O O . GLU A 1 415 ? 15.286 23.580 -3.092 1.00 52.12 415 GLU A O 1
ATOM 3349 N N . ARG A 1 416 ? 13.191 24.103 -2.529 1.00 57.97 416 ARG A N 1
ATOM 3350 C CA . ARG A 1 416 ? 13.347 23.740 -1.110 1.00 57.97 416 ARG A CA 1
ATOM 3351 C C . ARG A 1 416 ? 13.494 22.233 -0.899 1.00 57.97 416 ARG A C 1
ATOM 3353 O O . ARG A 1 416 ? 14.357 21.811 -0.134 1.00 57.97 416 ARG A O 1
ATOM 3360 N N . VAL A 1 417 ? 12.657 21.418 -1.543 1.00 58.34 417 VAL A N 1
ATOM 3361 C CA . VAL A 1 417 ? 12.740 19.947 -1.457 1.00 58.34 417 VAL A CA 1
ATOM 3362 C C . VAL A 1 417 ? 14.053 19.460 -2.058 1.00 58.34 417 VAL A C 1
ATOM 3364 O O . VAL A 1 417 ? 14.740 18.644 -1.453 1.00 58.34 417 VAL A O 1
ATOM 3367 N N . VAL A 1 418 ? 14.432 20.015 -3.204 1.00 55.94 418 VAL A N 1
ATOM 3368 C CA . VAL A 1 418 ? 15.715 19.803 -3.868 1.00 55.94 418 VAL A CA 1
ATOM 3369 C C . VAL A 1 418 ? 16.843 20.239 -2.953 1.00 55.94 418 VAL A C 1
ATOM 3371 O O . VAL A 1 418 ? 17.684 19.414 -2.664 1.00 55.94 418 VAL A O 1
ATOM 3374 N N . LYS A 1 419 ? 16.855 21.456 -2.407 1.00 55.94 419 LYS A N 1
ATOM 3375 C CA . LYS A 1 419 ? 17.884 21.909 -1.457 1.00 55.94 419 LYS A CA 1
ATOM 3376 C C . LYS A 1 419 ? 17.980 20.975 -0.254 1.00 55.94 419 LYS A C 1
ATOM 3378 O O . LYS A 1 419 ? 19.084 20.608 0.118 1.00 55.94 419 LYS A O 1
ATOM 3383 N N . ASN A 1 420 ? 16.863 20.510 0.299 1.00 55.75 420 ASN A N 1
ATOM 3384 C CA . ASN A 1 420 ? 16.872 19.548 1.404 1.00 55.75 420 ASN A CA 1
ATOM 3385 C C . ASN A 1 420 ? 17.415 18.169 0.982 1.00 55.75 420 ASN A C 1
ATOM 3387 O O . ASN A 1 420 ? 18.143 17.547 1.750 1.00 55.75 420 ASN A O 1
ATOM 3391 N N . ILE A 1 421 ? 17.124 17.702 -0.236 1.00 56.41 421 ILE A N 1
ATOM 3392 C CA . ILE A 1 421 ? 17.695 16.467 -0.803 1.00 56.41 421 ILE A CA 1
ATOM 3393 C C . ILE A 1 421 ? 19.184 16.657 -1.165 1.00 56.41 421 ILE A C 1
ATOM 3395 O O . ILE A 1 421 ? 20.004 15.773 -0.969 1.00 56.41 421 ILE A O 1
ATOM 3399 N N . PHE A 1 422 ? 19.583 17.820 -1.657 1.00 53.97 422 PHE A N 1
ATOM 3400 C CA . PHE A 1 422 ? 20.954 18.107 -2.066 1.00 53.97 422 PHE A CA 1
ATOM 3401 C C . PHE A 1 422 ? 21.861 18.315 -0.846 1.00 53.97 422 PHE A C 1
ATOM 3403 O O . PHE A 1 422 ? 22.957 17.774 -0.816 1.00 53.97 422 PHE A O 1
ATOM 3410 N N . VAL A 1 423 ? 21.387 19.014 0.191 1.00 51.16 423 VAL A N 1
ATOM 3411 C CA . VAL A 1 423 ? 22.127 19.249 1.446 1.00 51.16 423 VAL A CA 1
ATOM 3412 C C . VAL A 1 423 ? 22.310 17.961 2.255 1.00 51.16 423 VAL A C 1
ATOM 3414 O O . VAL A 1 423 ? 23.310 17.828 2.955 1.00 51.16 423 VAL A O 1
ATOM 3417 N N . ILE A 1 424 ? 21.366 17.016 2.177 1.00 47.94 424 ILE A N 1
ATOM 3418 C CA . ILE A 1 424 ? 21.419 15.770 2.958 1.00 47.94 424 ILE A CA 1
ATOM 3419 C C . ILE A 1 424 ? 22.056 14.609 2.166 1.00 47.94 424 ILE A C 1
ATOM 3421 O O . ILE A 1 424 ? 22.700 13.764 2.783 1.00 47.94 424 ILE A O 1
ATOM 3425 N N . TYR A 1 425 ? 21.920 14.554 0.832 1.00 48.38 425 TYR A N 1
ATOM 3426 C CA . TYR A 1 425 ? 22.220 13.343 0.043 1.00 48.38 425 TYR A CA 1
ATOM 3427 C C . TYR A 1 425 ? 23.232 13.529 -1.108 1.00 48.38 425 TYR A C 1
ATOM 3429 O O . TYR A 1 425 ? 23.573 12.540 -1.758 1.00 48.38 425 TYR A O 1
ATOM 3437 N N . ILE A 1 426 ? 23.730 14.745 -1.388 1.00 45.03 426 ILE A N 1
ATOM 3438 C CA . ILE A 1 426 ? 24.762 14.987 -2.418 1.00 45.03 426 ILE A CA 1
ATOM 3439 C C . ILE A 1 426 ? 26.007 15.603 -1.752 1.00 45.03 426 ILE A C 1
ATOM 3441 O O . ILE A 1 426 ? 25.941 16.737 -1.285 1.00 45.03 426 ILE A O 1
ATOM 3445 N N . PRO A 1 427 ? 27.156 14.896 -1.706 1.00 39.81 427 PRO A N 1
ATOM 3446 C CA . PRO A 1 427 ? 28.349 15.380 -1.005 1.00 39.81 427 PRO A CA 1
ATOM 3447 C C . PRO A 1 427 ? 29.038 16.587 -1.656 1.00 39.81 427 PRO A C 1
ATOM 3449 O O . PRO A 1 427 ? 29.882 17.202 -1.010 1.00 39.81 427 PRO A O 1
ATOM 3452 N N . ASP A 1 428 ? 28.728 16.909 -2.920 1.00 40.94 428 ASP A N 1
ATOM 3453 C CA . ASP A 1 428 ? 29.505 17.874 -3.702 1.00 40.94 428 ASP A CA 1
ATOM 3454 C C . ASP A 1 428 ? 28.630 18.992 -4.316 1.00 40.94 428 ASP A C 1
ATOM 3456 O O . ASP A 1 428 ? 27.949 18.773 -5.327 1.00 40.94 428 ASP A O 1
ATOM 3460 N N . PRO A 1 429 ? 28.625 20.208 -3.734 1.00 39.12 429 PRO A N 1
ATOM 3461 C CA . PRO A 1 429 ? 27.787 21.324 -4.180 1.00 39.12 429 PRO A CA 1
ATOM 3462 C C . PRO A 1 429 ? 28.169 21.897 -5.559 1.00 39.12 429 PRO A C 1
ATOM 3464 O O . PRO A 1 429 ? 27.464 22.770 -6.060 1.00 39.12 429 PRO A O 1
ATOM 3467 N N . GLN A 1 430 ? 29.243 21.420 -6.202 1.00 40.19 430 GLN A N 1
ATOM 3468 C CA . GLN A 1 430 ? 29.702 21.916 -7.511 1.00 40.19 430 GLN A CA 1
ATOM 3469 C C . GLN A 1 430 ? 29.022 21.268 -8.734 1.00 40.19 430 GLN A C 1
ATOM 3471 O O . GLN A 1 430 ? 29.291 21.669 -9.863 1.00 40.19 430 GLN A O 1
ATOM 3476 N N . THR A 1 431 ? 28.129 20.289 -8.545 1.00 42.31 431 THR A N 1
ATOM 3477 C CA . THR A 1 431 ? 27.363 19.647 -9.642 1.00 42.31 431 THR A CA 1
ATOM 3478 C C . THR A 1 431 ? 25.959 20.224 -9.843 1.00 42.31 431 THR A C 1
ATOM 3480 O O . THR A 1 431 ? 25.191 19.729 -10.671 1.00 42.31 431 THR A O 1
ATOM 3483 N N . VAL A 1 432 ? 25.604 21.282 -9.110 1.00 42.94 432 VAL A N 1
ATOM 3484 C CA . VAL A 1 432 ? 24.315 21.959 -9.277 1.00 42.94 432 VAL A CA 1
ATOM 3485 C C . VAL A 1 432 ? 24.385 22.863 -10.514 1.00 42.94 432 VAL A C 1
ATOM 3487 O O . VAL A 1 4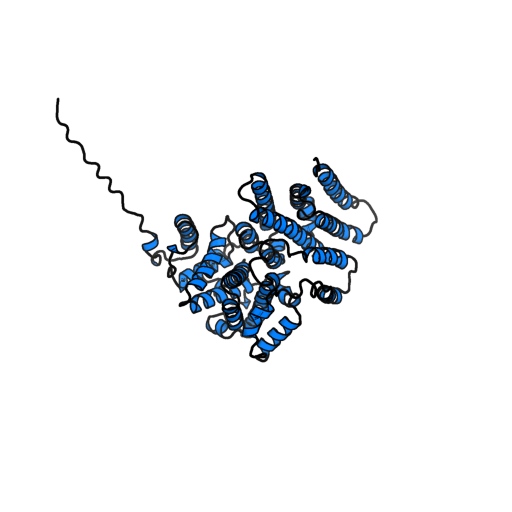32 ? 25.274 23.711 -10.579 1.00 42.94 432 VAL A O 1
ATOM 3490 N N . PRO A 1 433 ? 23.482 22.725 -11.502 1.00 38.22 433 PRO A N 1
ATOM 3491 C CA . PRO A 1 433 ? 23.433 23.670 -12.605 1.00 38.22 433 PRO A CA 1
ATOM 3492 C C . PRO A 1 433 ? 23.117 25.070 -12.062 1.00 38.22 433 PRO A C 1
ATOM 3494 O O . PRO A 1 433 ? 22.097 25.266 -11.398 1.00 38.22 433 PRO A O 1
ATOM 3497 N N . GLU A 1 434 ? 23.962 26.055 -12.376 1.00 36.34 434 GLU A N 1
ATOM 3498 C CA . GLU A 1 434 ? 23.769 27.472 -12.017 1.00 36.34 434 GLU A CA 1
ATOM 3499 C C . GLU A 1 434 ? 22.422 28.041 -12.506 1.00 36.34 434 GLU A C 1
ATOM 3501 O O . GLU A 1 434 ? 21.944 29.046 -11.989 1.00 36.34 434 GLU A O 1
ATOM 3506 N N . THR A 1 435 ? 21.750 27.363 -13.441 1.00 38.56 435 THR A N 1
ATOM 3507 C CA . THR A 1 435 ? 20.418 27.723 -13.948 1.00 38.56 435 THR A CA 1
ATOM 3508 C C . THR A 1 435 ? 19.286 27.544 -12.933 1.00 38.56 435 THR A C 1
ATOM 3510 O O . THR A 1 435 ? 18.182 28.010 -13.190 1.00 38.56 435 THR A O 1
ATOM 3513 N N . VAL A 1 436 ? 19.529 26.900 -11.785 1.00 38.59 436 VAL A N 1
ATOM 3514 C CA . VAL A 1 436 ? 18.573 26.873 -10.657 1.00 38.59 436 VAL A CA 1
ATOM 3515 C C . VAL A 1 436 ? 18.706 28.130 -9.779 1.00 38.59 436 VAL A C 1
ATOM 3517 O O . VAL A 1 436 ? 17.792 28.449 -9.029 1.00 38.59 436 VAL A O 1
ATOM 3520 N N . PHE A 1 437 ? 19.815 28.873 -9.888 1.00 36.06 437 PHE A N 1
ATOM 3521 C CA . PHE A 1 437 ? 20.164 29.967 -8.974 1.00 36.06 437 PHE A CA 1
ATOM 3522 C C . PHE A 1 437 ? 20.111 31.370 -9.583 1.00 36.06 437 PHE A C 1
ATOM 3524 O O . PHE A 1 437 ? 20.440 32.337 -8.895 1.00 36.06 437 PHE A O 1
ATOM 3531 N N . SER A 1 438 ? 19.702 31.532 -10.844 1.00 26.34 438 SER A N 1
ATOM 3532 C CA . SER A 1 438 ? 19.525 32.873 -11.400 1.00 26.34 438 SER A CA 1
ATOM 3533 C C . SER A 1 438 ? 18.204 33.470 -10.917 1.00 26.34 438 SER A C 1
ATOM 3535 O O . SER A 1 438 ? 17.177 33.378 -11.592 1.00 26.34 438 SER A O 1
ATOM 3537 N N . GLU A 1 439 ? 18.242 34.092 -9.738 1.00 29.56 439 GLU A N 1
ATOM 3538 C CA . GLU A 1 439 ? 17.276 35.121 -9.370 1.00 29.56 439 GLU A CA 1
ATOM 3539 C C . GLU A 1 439 ? 17.199 36.159 -10.495 1.00 29.56 439 GLU A C 1
ATOM 3541 O O . GLU A 1 439 ? 18.208 36.602 -11.051 1.00 29.56 439 GLU A O 1
ATOM 3546 N N . SER A 1 440 ? 15.973 36.553 -10.818 1.00 28.34 440 SER A N 1
ATOM 3547 C CA . SER A 1 440 ? 15.646 37.709 -11.636 1.00 28.34 440 SER A CA 1
ATOM 3548 C C . SER A 1 440 ? 16.329 38.964 -11.082 1.00 28.34 440 SER A C 1
ATOM 3550 O O . SER A 1 440 ? 15.776 39.667 -10.233 1.00 28.34 440 SER A O 1
ATOM 3552 N N . SER A 1 441 ? 17.521 39.284 -11.577 1.00 29.03 441 SER A N 1
ATOM 3553 C CA . SER A 1 441 ? 18.106 40.611 -11.436 1.00 29.03 441 SER A CA 1
ATOM 3554 C C . SER A 1 441 ? 17.406 41.558 -12.410 1.00 29.03 441 SER A C 1
ATOM 3556 O O . SER A 1 441 ? 17.970 41.931 -13.433 1.00 29.03 441 SER A O 1
ATOM 3558 N N . ASP A 1 442 ? 16.164 41.924 -12.106 1.00 30.84 442 ASP A N 1
ATOM 3559 C CA . ASP A 1 442 ? 15.482 43.012 -12.801 1.00 30.84 442 ASP A CA 1
ATOM 3560 C C . ASP A 1 442 ? 14.641 43.829 -11.816 1.00 30.84 442 ASP A C 1
ATOM 3562 O O . ASP A 1 442 ? 13.419 43.755 -11.741 1.00 30.84 442 ASP A O 1
ATOM 3566 N N . SER A 1 443 ? 15.343 44.636 -11.017 1.00 27.86 443 SER A N 1
ATOM 3567 C CA . SER A 1 443 ? 14.828 45.923 -10.550 1.00 27.86 443 SER A CA 1
ATOM 3568 C C . SER A 1 443 ? 15.981 46.825 -10.106 1.00 27.86 443 SER A C 1
ATOM 3570 O O . SER A 1 443 ? 16.155 47.120 -8.921 1.00 27.86 443 SER A O 1
ATOM 3572 N N . SER A 1 444 ? 16.776 47.305 -11.059 1.00 27.22 444 SER A N 1
ATOM 3573 C CA . SER A 1 444 ? 17.586 48.507 -10.859 1.00 27.22 444 SER A CA 1
ATOM 3574 C C . SER A 1 444 ? 16.653 49.725 -10.823 1.00 27.22 444 SER A C 1
ATOM 3576 O O . SER A 1 444 ? 16.491 50.462 -11.792 1.00 27.22 444 SER A O 1
ATOM 3578 N N . LYS A 1 445 ? 16.007 49.958 -9.671 1.00 29.45 445 LYS A N 1
ATOM 3579 C CA . LYS A 1 445 ? 15.432 51.272 -9.363 1.00 29.45 445 LYS A CA 1
ATOM 3580 C C . LYS A 1 445 ? 16.585 52.257 -9.202 1.00 29.45 445 LYS A C 1
ATOM 3582 O O . LYS A 1 445 ? 17.198 52.369 -8.144 1.00 29.45 445 LYS A O 1
ATOM 3587 N N . THR A 1 446 ? 16.871 52.957 -10.289 1.00 26.44 446 THR A N 1
ATOM 3588 C CA . THR A 1 446 ? 17.643 54.192 -10.329 1.00 26.44 446 THR A CA 1
ATOM 3589 C C . THR A 1 446 ? 16.913 55.225 -9.468 1.00 26.44 446 THR A C 1
ATOM 3591 O O . THR A 1 446 ? 15.932 55.830 -9.887 1.00 26.44 446 THR A O 1
ATOM 3594 N N . LEU A 1 447 ? 17.356 55.394 -8.223 1.00 25.89 447 LEU A N 1
ATOM 3595 C CA . LEU A 1 447 ? 17.041 56.569 -7.415 1.00 25.89 447 LEU A CA 1
ATOM 3596 C C . LEU A 1 447 ? 18.079 57.639 -7.758 1.00 25.89 447 LEU A C 1
ATOM 3598 O O . LEU A 1 447 ? 19.202 57.628 -7.260 1.00 25.89 447 LEU A O 1
ATOM 3602 N N . THR A 1 448 ? 17.702 58.536 -8.663 1.00 27.91 448 THR A N 1
ATOM 3603 C CA . THR A 1 448 ? 18.375 59.818 -8.882 1.00 27.91 448 THR A CA 1
ATOM 3604 C C . THR A 1 448 ? 18.249 60.683 -7.621 1.00 27.91 448 THR A C 1
ATOM 3606 O O . THR A 1 448 ? 17.135 60.812 -7.105 1.00 27.91 448 THR A O 1
ATOM 3609 N N . PRO A 1 449 ? 19.318 61.322 -7.118 1.00 28.27 449 PRO A N 1
ATOM 3610 C CA . PRO A 1 449 ? 19.180 62.382 -6.129 1.00 28.27 449 PRO A CA 1
ATOM 3611 C C . PRO A 1 449 ? 18.727 63.662 -6.841 1.00 28.27 449 PRO A C 1
ATOM 3613 O O . PRO A 1 449 ? 19.418 64.149 -7.733 1.00 28.27 449 PRO A O 1
ATOM 3616 N N . ASN A 1 450 ? 17.568 64.196 -6.450 1.00 28.02 450 ASN A N 1
ATOM 3617 C CA . ASN A 1 450 ? 17.117 65.524 -6.860 1.00 28.02 450 ASN A CA 1
ATOM 3618 C C . ASN A 1 450 ? 18.127 66.585 -6.402 1.00 28.02 450 ASN A C 1
ATOM 3620 O O . ASN A 1 450 ? 18.359 66.769 -5.205 1.00 28.02 450 ASN A O 1
ATOM 3624 N N . GLU A 1 451 ? 18.680 67.309 -7.369 1.00 29.66 451 GLU A N 1
ATOM 3625 C CA . GLU A 1 451 ? 19.176 68.662 -7.169 1.00 29.66 451 GLU A CA 1
ATOM 3626 C C . GLU A 1 451 ? 17.974 69.599 -6.994 1.00 29.66 451 GLU A C 1
ATOM 3628 O O . GLU A 1 451 ? 17.266 69.877 -7.953 1.00 29.66 451 GLU A O 1
ATOM 3633 N N . GLU A 1 452 ? 17.777 70.143 -5.794 1.00 28.80 452 GLU A N 1
ATOM 3634 C CA . GLU A 1 452 ? 17.114 71.439 -5.627 1.00 28.80 452 GLU A CA 1
ATOM 3635 C C . GLU A 1 452 ? 17.965 72.303 -4.694 1.00 28.80 452 GLU A C 1
ATOM 3637 O O . GLU A 1 452 ? 18.007 72.147 -3.472 1.00 28.80 452 GLU A O 1
ATOM 3642 N N . LYS A 1 453 ? 18.713 73.214 -5.322 1.00 29.83 453 LYS A N 1
ATOM 3643 C CA . LYS A 1 453 ? 19.298 74.383 -4.677 1.00 29.83 453 LYS A CA 1
ATOM 3644 C C . LYS A 1 453 ? 18.263 75.508 -4.687 1.00 29.83 453 LYS A C 1
ATOM 3646 O O . LYS A 1 453 ? 17.944 76.010 -5.754 1.00 29.83 453 LYS A O 1
ATOM 3651 N N . ARG A 1 454 ? 17.984 75.966 -3.463 1.00 33.41 454 ARG A N 1
ATOM 3652 C CA . ARG A 1 454 ? 17.734 77.346 -3.009 1.00 33.41 454 ARG A CA 1
ATOM 3653 C C . ARG A 1 454 ? 16.401 78.021 -3.347 1.00 33.41 454 ARG A C 1
ATOM 3655 O O . ARG A 1 454 ? 16.121 78.269 -4.507 1.00 33.41 454 ARG A O 1
ATOM 3662 N N . GLU A 1 455 ? 15.810 78.493 -2.242 1.00 27.45 455 GLU A N 1
ATOM 3663 C CA . GLU A 1 455 ? 14.931 79.668 -2.076 1.00 27.45 455 GLU A CA 1
ATOM 3664 C C . GLU A 1 455 ? 13.532 79.617 -2.690 1.00 27.45 455 GLU A C 1
ATOM 3666 O O . GLU A 1 455 ? 13.388 79.422 -3.914 1.00 27.45 455 GLU A O 1
#

Secondary structure (DSSP, 8-state):
-----HHHHHHHHHHHHHHHHTTSS----HHHHHHHHHHHHHHHHHT-TTT-GGGHHHHHHHHH-HHHHHHHHTS--HHHHHHHHHHHHHHHHHHHHHHHH-S--HHHHHHHHHHHHHHHHHHHH-HHHHHHTHHHHHHHS-TT-HHHHHHHHT--S-SS--GGGG-TTTTTS-GGGSPPP-GGGGGHHHHS-HHHHHHHHHHHHH--STTHHHHHHHHTB--SS-TTTS--THHHHHHHHH--S-TTHHHHHHHHHHHH--GGGSSSTTT-SB-HHHHHHHHHHHHHHHHHHHHHTT----HHHHTTSTHHHHHHHHHHHSHHHHHHHHHHHHHHT--SSSHHHHHHHHHHHHHHHHTTT-HHHHHHHHHHHHHHHTSSSPPPHHHHHHHHHHHHHH-S-S-GGGSSS-HHHHHHHHHHHHHHH-S-GGGS-GGGS----------PPP-----

Organism: Hymenolepis diminuta (NCBI:txid6216)

Sequence (455 aa):
EEFNPLPVKYILIKLFKTLLKTQEDSTFGSTFIDHVPIAFGYFLHLLRPSRVPAFQVVFLEILEDDVFIKRMLDIAIPAYHNVYAQLLVDVTKHVNVLAQSLVTHNSLTNLYQSLYDLWNKLSCLYPTFICEFAHYFSNFISIPLFSLRNLVISARYDQTSLSWVLDTDALERRLDLLPDPTGYVMDAGNRLPPPLKSAVESYISLGTPINFLEDLPHMFQARDSIAHLFQSPTKMMVIAAKLRSKALFDKALYYAAVNSQNVADYGFTNSVPYIPEMVSDFLVYLCIISVENCQYLGDYVGEGLMTRLPFIPIAKSLLKGMGNAGQYFIISCMVSHLRYLNKHTKFFAQCLLHIFKLASEDGNLRCDIVRCLFEYLFTKEPKSEGILMTCAQIFRNFGWTLDINELPKPAEDLERVVKNIFVIYIPDPQTVPETVFSESSDSSKTLTPNEEKRE

Solvent-accessible surface area (backbone atoms only — not comparable to full-atom values): 26639 Å² total; per-residue (Å²): 137,87,82,70,50,62,67,57,48,51,51,52,56,49,50,53,53,45,70,69,55,72,54,91,80,55,92,71,61,77,68,61,64,69,44,48,65,52,54,51,42,51,52,48,55,69,52,27,30,78,76,34,60,82,36,39,67,58,52,50,55,52,67,61,32,66,69,53,42,44,65,33,59,74,45,95,45,70,70,35,44,53,46,52,52,48,49,52,48,42,49,50,47,41,51,52,44,53,60,74,73,52,84,90,51,76,70,58,54,51,52,51,48,54,52,48,52,48,52,48,51,40,34,73,76,38,13,56,61,39,46,26,38,30,56,61,48,60,68,61,52,56,79,88,47,33,59,62,51,28,42,43,27,38,22,42,85,62,87,81,69,67,69,62,72,68,40,84,58,61,77,69,52,52,52,89,80,40,50,75,76,57,54,60,54,74,50,21,67,76,72,48,58,68,70,60,50,52,45,49,55,35,30,75,73,71,58,36,58,81,59,46,58,75,49,45,42,62,73,40,39,61,57,102,67,49,91,83,66,68,81,50,72,60,73,59,45,57,55,51,65,74,54,78,80,54,90,66,66,55,53,56,54,47,56,51,53,62,62,53,70,67,64,84,80,63,89,54,72,88,80,42,68,45,46,64,61,60,53,48,32,48,55,48,32,49,47,53,56,50,53,53,54,39,62,75,70,73,48,59,90,39,77,78,51,53,75,70,40,69,55,52,66,49,52,52,34,38,44,67,60,43,42,72,72,41,29,50,48,54,49,46,50,49,54,61,46,23,14,47,92,22,41,60,17,44,51,41,42,51,50,52,53,50,51,45,61,74,29,73,86,39,62,67,63,40,49,47,52,51,49,53,54,44,54,47,69,71,37,70,86,59,74,27,52,29,45,54,56,39,51,49,50,48,45,73,76,58,52,85,77,62,71,73,87,76,54,97,62,62,66,67,63,51,50,51,53,46,48,55,48,41,76,61,57,47,97,60,85,85,77,63,66,68,85,81,67,71,70,85,89,76,76,88,76,81,78,76,80,82,87,80,85,79,134

Radius of gyration: 25.46 Å; Cα contacts (8 Å, |Δi|>4): 419; chains: 1; bounding box: 64×106×66 Å

pLDDT: mean 72.15, std 20.36, range [25.89, 95.88]

Foldseek 3Di:
DDPDCVVVLVCLVVVLVCL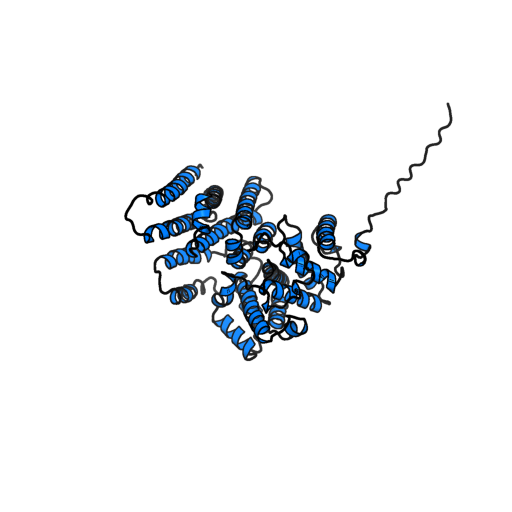LVVPVDDDDDPVVNVCSLLVSLLVLLCVQCVNVVVCLVSLLVCLVDPVNCCVLQVDPDVLSLVSNLLSLLSSLLVLQQVVVPDDDDPVSVVSVVSNLVSLLCCLVPPLVSLQQCLLVVLLRNDLLVLQSLQSSQARDPDPPPPVCLQVLCLLQDAQVVFAARHHPLVCLLLQADPVLSVQVVCCQPPVPPVCCLVCVLVVFFLPPPPVPPVLDCVSLVVVCVVVVPDVPSSVSCSVSVNVCVVVVPGDPCVPFRGDLSNLLSVLSVLLVVLLVVSVVVVDRPDLVSLVVRPNLSNLVSQLVNRPLVSVLSNLLSLVSQCHETGSSLSSSLVSLLNVCVVCPVPLSSVLSNVQSLVSNLLHDDDGGSSSLSSVLVSCVPPNPPHDPVSHPDDLVSVVVSVCVSCVRNPPDPVRHPCVSVDDPPPDPPPPDDDDDDDD

Mean predicted aligned error: 12.9 Å

InterPro domains:
  IPR007196 CCR4-Not complex component, Not1, C-terminal [PF04054] (30-416)
  IPR040398 CCR4-NOT transcription complex subunit 1 [PTHR13162] (2-397)

Nearest PDB structures (foldseek):
  5fu7-assembly1_A  TM=8.666E-01  e=3.177E-13  Homo sapiens
  5fu7-assembly2_E  TM=8.657E-01  e=6.656E-13  Homo sapiens
  4c0d-assembly1_A  TM=8.842E-01  e=1.937E-12  Homo sapiens
  4cqo-assembly2_A  TM=8.549E-01  e=4.984E-12  Homo sapiens
  4c0e-assembly1_A  TM=8.322E-01  e=4.386E-09  Thermochaetoides thermophila

=== Feature glossary ===
Feature key, reading from the visual/contextual features back to the raw sequence:

Rendered structure images. Six rendered views show the 3D structure from the faces of a cube — i.e. along ±x, ±y, ±z. Rendering representation is drawn randomly per protein from cartoon (secondary-structure ribbons), sticks (backbone bonds), or molecular surface; coloring is either N→C rainbow (blue at the N-terminus through red at the C-terminus) or one color per chain.

Contact-map, Ramachandran, and PAE plots. The contact map is a binary N×N matrix image: pixel (i, j) is dark where Cα_i and Cα_j are within 8 Å and |i−j|>4. Because the |i−j|>4 filter removes local helical contacts, off-diagonal stripes parallel to the main diagonal indicate parallel β-sheets; stripes perpendicular to it indicate antiparallel β-sheets. The Ramachandran plot scatters every residue's (φ, ψ) pair against the sterically allowed regions. The PAE heatmap renders the predicted-aligned-error matrix.

InterPro / GO / CATH / organism. Database cross-references. InterPro integrates a dozen domain/family signature databases into unified entries with residue-range hits. GO terms attach function/process/location labels with evidence codes. CATH codes position the fold in a four-level structural taxonomy. Organism is the NCBI-taxonomy species name.

Nearest PDB structures. The Foldseek neighbor list gives the closest experimentally determined structures in the PDB, ranked by structural alignment. TM-score near 1 means near-identical fold; near 0.3 means only rough topology match. This is how one finds what a novel AlphaFold prediction most resembles in the solved-structure universe.

Predicted aligned error. PAE(i, j) answers: if I align the predicted and true structures on residue i, how far off (in Å) do I expect residue j to be? A block-diagonal PAE matrix with low values on the blocks and high values off-diagonal is the signature of a multi-domain protein with confidently predicted domains but uncertain inter-domain orientation.

Solvent-accessible surface area. Accessible surface area quantifies burial. A residue with SASA near zero is packed into the hydrophobic core; one with SASA >100 Å² sits on the surface. Computed here via the Shrake–Rupley numerical algorithm with a 1.4 Å probe.

B-factor. B-factor (Debye–Waller factor) reflects atomic displacement in the crystal lattice. It is an experimental observable (units Å²), not a prediction; low values mean the atom is pinned down, high values mean it moves or is heterogeneous across the crystal.

pLDDT. For AlphaFold models, the B-factor field carries pLDDT — the model's own estimate of local accuracy on a 0–100 scale. Regions with pLDDT<50 should be treated as essentially unmodeled; they often correspond to intrinsically disordered segments.

Backbone torsions (φ/ψ). φ (phi) and ψ (psi) are the two rotatable backbone dihedrals per residue: φ is the C(i-1)–N–Cα–C torsion, ψ is the N–Cα–C–N(i+1) torsion, both in degrees on (−180°, 180°]. α-helical residues cluster near (−60°, −45°); β-strand residues near (−120°, +130°). A Ramachandran plot is simply a scatter of (φ, ψ) for every residue.

Radius of gyration, Cα contacts, bounding box. Radius of gyration (Rg) is the root-mean-square distance of Cα atoms from their centroid — a single number for overall size and compactness. A globular domain of N residues has Rg ≈ 2.2·N^0.38 Å; an extended or disordered chain has a much larger Rg. The Cα contact count is the number of residue pairs whose Cα atoms are within 8 Å and are more than four positions apart in sequence — a standard proxy for tertiary packing density. The bounding box is the smallest axis-aligned box enclosing all Cα atoms.

Secondary structure (3-state, P-SEA). Three-state secondary structure (P-SEA) collapses the eight DSSP classes into helix (a), strand (b), and coil (c). P-SEA assigns these from Cα geometry alone — distances and angles — without requiring backbone oxygens, so it works on any Cα trace.

Secondary structure (8-state, DSSP). DSSP 8-state secondary structure assigns each residue one of H (α-helix), G (3₁₀-helix), I (π-helix), E (extended β-strand), B (isolated β-bridge), T (hydrogen-bonded turn), S (bend), or '-' (coil). The assignment is computed from backbone hydrogen-bond geometry via the Kabsch–Sander algorithm.

Foldseek 3Di. A 3Di character summarizes, for each residue, the relative orientation of the Cα frame of its nearest spatial neighbor. Because it encodes fold topology rather than chemistry, 3Di alignments detect remote structural similarity that sequence alignment misses.

mmCIF coordinates. The mmCIF block holds the 3D Cartesian coordinates of each backbone atom (N, Cα, C, O) in ångströms. mmCIF is the PDB's canonical archive format — a tagged-loop text representation of the atomic model.

Sequence. Sequence gives the chain of amino acids in standard one-letter code (A=alanine, C=cysteine, …, Y=tyrosine), read N→C. It is the only feature that is directly encoded by the gene; all structural features are derived from the folded form of this sequence.